Protein AF-0000000084991401 (afdb_homodimer)

Structure (mmCIF, N/CA/C/O backbone):
data_AF-0000000084991401-model_v1
#
loop_
_entity.id
_entity.type
_entity.pdbx_description
1 polymer 'Pyruvate flavodoxin/ferredoxin oxidoreductase domain protein'
#
loop_
_atom_site.group_PDB
_atom_site.id
_atom_site.type_symbol
_atom_site.label_atom_id
_atom_site.label_alt_id
_atom_site.label_comp_id
_atom_site.label_asym_id
_atom_site.label_entity_id
_atom_site.label_seq_id
_atom_site.pdbx_PDB_ins_code
_atom_site.Cartn_x
_atom_site.Cartn_y
_atom_site.Cartn_z
_atom_site.occupancy
_atom_site.B_iso_or_equiv
_atom_site.auth_seq_id
_atom_site.auth_comp_id
_atom_site.auth_asym_id
_atom_site.auth_atom_id
_atom_site.pdbx_PDB_model_num
ATOM 1 N N . MET A 1 1 ? 7.434 42.938 -3.502 1 54.22 1 MET A N 1
ATOM 2 C CA . MET A 1 1 ? 6.203 42.281 -3.902 1 54.22 1 MET A CA 1
ATOM 3 C C . MET A 1 1 ? 5.25 42.125 -2.721 1 54.22 1 MET A C 1
ATOM 5 O O . MET A 1 1 ? 5.688 42 -1.578 1 54.22 1 MET A O 1
ATOM 9 N N . GLU A 1 2 ? 4.023 42.438 -2.85 1 75.56 2 GLU A N 1
ATOM 10 C CA . GLU A 1 2 ? 2.998 42.438 -1.81 1 75.56 2 GLU A CA 1
ATOM 11 C C . GLU A 1 2 ? 2.846 41.031 -1.205 1 75.56 2 GLU A C 1
ATOM 13 O O . GLU A 1 2 ? 2.859 40.031 -1.925 1 75.56 2 GLU A O 1
ATOM 18 N N . LYS A 1 3 ? 2.881 40.969 0.085 1 85.31 3 LYS A N 1
ATOM 19 C CA . LYS A 1 3 ? 2.682 39.719 0.783 1 85.31 3 LYS A CA 1
ATOM 20 C C . LYS A 1 3 ? 1.247 39.219 0.624 1 85.31 3 LYS A C 1
ATOM 22 O O . LYS A 1 3 ? 0.302 40 0.684 1 85.31 3 LYS A O 1
ATOM 27 N N . PRO A 1 4 ? 1.152 37.969 0.373 1 90 4 PRO A N 1
ATOM 28 C CA . PRO A 1 4 ? -0.201 37.438 0.188 1 90 4 PRO A CA 1
ATOM 29 C C . PRO A 1 4 ? -1.078 37.625 1.425 1 90 4 PRO A C 1
ATOM 31 O O . PRO A 1 4 ? -2.273 37.906 1.303 1 90 4 PRO A O 1
ATOM 34 N N . ILE A 1 5 ? -0.453 37.406 2.59 1 92.31 5 ILE A N 1
ATOM 35 C CA . ILE A 1 5 ? -1.174 37.562 3.848 1 92.31 5 ILE A CA 1
ATOM 36 C C . ILE A 1 5 ? -0.373 38.438 4.793 1 92.31 5 ILE A C 1
ATOM 38 O O . ILE A 1 5 ? 0.8 38.188 5.062 1 92.31 5 ILE A O 1
ATOM 42 N N . GLU A 1 6 ? -1.031 39.5 5.273 1 91.88 6 GLU A N 1
ATOM 43 C CA . GLU A 1 6 ? -0.421 40.406 6.262 1 91.88 6 GLU A CA 1
ATOM 44 C C . GLU A 1 6 ? -0.982 40.125 7.656 1 91.88 6 GLU A C 1
ATOM 46 O O . GLU A 1 6 ? -2.186 40.281 7.883 1 91.88 6 GLU A O 1
ATOM 51 N N . GLY A 1 7 ? -0.051 39.781 8.555 1 93.38 7 GLY A N 1
ATOM 52 C CA . GLY A 1 7 ? -0.505 39.469 9.906 1 93.38 7 GLY A CA 1
ATOM 53 C C . GLY A 1 7 ? -1.368 38.219 9.977 1 93.38 7 GLY A C 1
ATOM 54 O O . GLY A 1 7 ? -0.997 37.188 9.445 1 93.38 7 GLY A O 1
ATOM 55 N N . GLU A 1 8 ? -2.393 38.375 10.789 1 95.75 8 GLU A N 1
ATOM 56 C CA . GLU A 1 8 ? -3.391 37.312 10.922 1 95.75 8 GLU A CA 1
ATOM 57 C C . GLU A 1 8 ? -4.773 37.812 10.508 1 95.75 8 GLU A C 1
ATOM 59 O O . GLU A 1 8 ? -5.125 38.969 10.75 1 95.75 8 GLU A O 1
ATOM 64 N N . LYS A 1 9 ? -5.574 36.938 9.891 1 96.38 9 LYS A N 1
ATOM 65 C CA . LYS A 1 9 ? -6.918 37.281 9.438 1 96.38 9 LYS A CA 1
ATOM 66 C C . LYS A 1 9 ? -7.887 36.125 9.656 1 96.38 9 LYS A C 1
ATOM 68 O O . LYS A 1 9 ? -7.578 35 9.32 1 96.38 9 LYS A O 1
ATOM 73 N N . LYS A 1 10 ? -8.969 36.438 10.18 1 97.62 10 LYS A N 1
ATOM 74 C CA . LYS A 1 10 ? -10.047 35.469 10.266 1 97.62 10 LYS A CA 1
ATOM 75 C C . LYS A 1 10 ? -10.828 35.375 8.961 1 97.62 10 LYS A C 1
ATOM 77 O O . LYS A 1 10 ? -11.227 36.406 8.406 1 97.62 10 LYS A O 1
ATOM 82 N N . VAL A 1 11 ? -11.055 34.156 8.461 1 97.75 11 VAL A N 1
ATOM 83 C CA . VAL A 1 11 ? -11.719 34 7.176 1 97.75 11 VAL A CA 1
ATOM 84 C C . VAL A 1 11 ? -12.695 32.812 7.258 1 97.75 11 VAL A C 1
ATOM 86 O O . VAL A 1 11 ? -12.719 32.094 8.25 1 97.75 11 VAL A O 1
ATOM 89 N N . PHE A 1 12 ? -13.547 32.719 6.348 1 98.06 12 PHE A N 1
ATOM 90 C CA . PHE A 1 12 ? -14.5 31.625 6.152 1 98.06 12 PHE A CA 1
ATOM 91 C C . PHE A 1 12 ? -14.375 31.047 4.75 1 98.06 12 PHE A C 1
ATOM 93 O O . PHE A 1 12 ? -14.875 31.625 3.783 1 98.06 12 PHE A O 1
ATOM 100 N N . MET A 1 13 ? -13.688 29.922 4.613 1 97.56 13 MET A N 1
ATOM 101 C CA . MET A 1 13 ? -13.289 29.391 3.309 1 97.56 13 MET A CA 1
ATOM 102 C C . MET A 1 13 ? -13.484 27.891 3.248 1 97.56 13 MET A C 1
ATOM 104 O O . MET A 1 13 ? -13.57 27.219 4.285 1 97.56 13 MET A O 1
ATOM 108 N N . THR A 1 14 ? -13.602 27.375 2.035 1 97.44 14 THR A N 1
ATOM 109 C CA . THR A 1 14 ? -13.555 25.938 1.812 1 97.44 14 THR A CA 1
ATOM 110 C C . THR A 1 14 ? -12.133 25.422 1.955 1 97.44 14 THR A C 1
ATOM 112 O O . THR A 1 14 ? -11.172 26.172 1.841 1 97.44 14 THR A O 1
ATOM 115 N N . GLY A 1 15 ? -12.016 24.172 2.217 1 98 15 GLY A N 1
ATOM 116 C CA . GLY A 1 15 ? -10.688 23.578 2.336 1 98 15 GLY A CA 1
ATOM 117 C C . GLY A 1 15 ? -9.836 23.781 1.098 1 98 15 GLY A C 1
ATOM 118 O O . GLY A 1 15 ? -8.625 24 1.2 1 98 15 GLY A O 1
ATOM 119 N N . ASN A 1 16 ? -10.43 23.625 -0.089 1 97.88 16 ASN A N 1
ATOM 120 C CA . ASN A 1 16 ? -9.688 23.828 -1.332 1 97.88 16 ASN A CA 1
ATOM 121 C C . ASN A 1 16 ? -9.133 25.25 -1.436 1 97.88 16 ASN A C 1
ATOM 123 O O . ASN A 1 16 ? -8.008 25.453 -1.884 1 97.88 16 ASN A O 1
ATOM 127 N N . GLU A 1 17 ? -9.938 26.172 -1.075 1 97.62 17 GLU A N 1
ATOM 128 C CA . GLU A 1 17 ? -9.5 27.562 -1.049 1 97.62 17 GLU A CA 1
ATOM 129 C C . GLU A 1 17 ? -8.375 27.766 -0.044 1 97.62 17 GLU A C 1
ATOM 131 O O . GLU A 1 17 ? -7.41 28.484 -0.322 1 97.62 17 GLU A O 1
ATOM 136 N N . VAL A 1 18 ? -8.5 27.156 1.054 1 98.44 18 VAL A N 1
ATOM 137 C CA . VAL A 1 18 ? -7.508 27.234 2.117 1 98.44 18 VAL A CA 1
ATOM 138 C C . VAL A 1 18 ? -6.16 26.734 1.604 1 98.44 18 VAL A C 1
ATOM 140 O O . VAL A 1 18 ? -5.121 27.344 1.871 1 98.44 18 VAL A O 1
ATOM 143 N N . VAL A 1 19 ? -6.164 25.641 0.906 1 98.5 19 VAL A N 1
ATOM 144 C CA . VAL A 1 19 ? -4.938 25.047 0.385 1 98.5 19 VAL A CA 1
ATOM 145 C C . VAL A 1 19 ? -4.234 26.047 -0.539 1 98.5 19 VAL A C 1
ATOM 147 O O . VAL A 1 19 ? -3.012 26.188 -0.487 1 98.5 19 VAL A O 1
ATOM 150 N N . ALA A 1 20 ? -4.973 26.703 -1.389 1 97.94 20 ALA A N 1
ATOM 151 C CA . ALA A 1 20 ? -4.398 27.672 -2.305 1 97.94 20 ALA A CA 1
ATOM 152 C C . ALA A 1 20 ? -3.723 28.812 -1.538 1 97.94 20 ALA A C 1
ATOM 154 O O . ALA A 1 20 ? -2.592 29.188 -1.852 1 97.94 20 ALA A O 1
ATOM 155 N N . TRP A 1 21 ? -4.395 29.328 -0.554 1 97.75 21 TRP A N 1
ATOM 156 C CA . TRP A 1 21 ? -3.848 30.406 0.257 1 97.75 21 TRP A CA 1
ATOM 157 C C . TRP A 1 21 ? -2.625 29.938 1.038 1 97.75 21 TRP A C 1
ATOM 159 O O . TRP A 1 21 ? -1.645 30.672 1.168 1 97.75 21 TRP A O 1
ATOM 169 N N . ALA A 1 22 ? -2.727 28.75 1.59 1 98.25 22 ALA A N 1
ATOM 170 C CA . ALA A 1 22 ? -1.614 28.203 2.361 1 98.25 22 ALA A CA 1
ATOM 171 C C . ALA A 1 22 ? -0.378 28.016 1.485 1 98.25 22 ALA A C 1
ATOM 173 O O . ALA A 1 22 ? 0.745 28.281 1.923 1 98.25 22 ALA A O 1
ATOM 174 N N . ALA A 1 23 ? -0.583 27.484 0.278 1 97.56 23 ALA A N 1
ATOM 175 C CA . ALA A 1 23 ? 0.522 27.312 -0.662 1 97.56 23 ALA A CA 1
ATOM 176 C C . ALA A 1 23 ? 1.186 28.656 -0.979 1 97.56 23 ALA A C 1
ATOM 178 O O . ALA A 1 23 ? 2.414 28.734 -1.046 1 97.56 23 ALA A O 1
ATOM 179 N N . LEU A 1 24 ? 0.396 29.656 -1.175 1 96.12 24 LEU A N 1
ATOM 180 C CA . LEU A 1 24 ? 0.919 31 -1.408 1 96.12 24 LEU A CA 1
ATOM 181 C C . LEU A 1 24 ? 1.737 31.484 -0.214 1 96.12 24 LEU A C 1
ATOM 183 O O . LEU A 1 24 ? 2.832 32.031 -0.384 1 96.12 24 LEU A O 1
ATOM 187 N N . ALA A 1 25 ? 1.138 31.312 0.942 1 96 25 ALA A N 1
ATOM 188 C CA . ALA A 1 25 ? 1.801 31.719 2.174 1 96 25 ALA A CA 1
ATOM 189 C C . ALA A 1 25 ? 3.113 30.969 2.375 1 96 25 ALA A C 1
ATOM 191 O O . ALA A 1 25 ? 4.062 31.516 2.951 1 96 25 ALA A O 1
ATOM 192 N N . ALA A 1 26 ? 3.121 29.766 1.883 1 95.81 26 ALA A N 1
ATOM 193 C CA . ALA A 1 26 ? 4.301 28.922 2.033 1 95.81 26 ALA A CA 1
ATOM 194 C C . ALA A 1 26 ? 5.363 29.266 0.997 1 95.81 26 ALA A C 1
ATOM 196 O O . ALA A 1 26 ? 6.457 28.703 1.003 1 95.81 26 ALA A O 1
ATOM 197 N N . GLY A 1 27 ? 5.047 30.156 0.08 1 94.38 27 GLY A N 1
ATOM 198 C CA . GLY A 1 27 ? 6.016 30.609 -0.902 1 94.38 27 GLY A CA 1
ATOM 199 C C . GLY A 1 27 ? 6.039 29.766 -2.16 1 94.38 27 GLY A C 1
ATOM 200 O O . GLY A 1 27 ? 7.008 29.797 -2.92 1 94.38 27 GLY A O 1
ATOM 201 N N . ALA A 1 28 ? 5.02 28.953 -2.365 1 96.06 28 ALA A N 1
ATOM 202 C CA . ALA A 1 28 ? 4.945 28.188 -3.6 1 96.06 28 ALA A CA 1
ATOM 203 C C . ALA A 1 28 ? 5.008 29.094 -4.824 1 96.06 28 ALA A C 1
ATOM 205 O O . ALA A 1 28 ? 4.402 30.172 -4.84 1 96.06 28 ALA A O 1
ATOM 206 N N . GLU A 1 29 ? 5.707 28.656 -5.844 1 95.19 29 GLU A N 1
ATOM 207 C CA . GLU A 1 29 ? 5.898 29.484 -7.035 1 95.19 29 GLU A CA 1
ATOM 208 C C . GLU A 1 29 ? 5.051 28.969 -8.195 1 95.19 29 GLU A C 1
ATOM 210 O O . GLU A 1 29 ? 4.676 29.734 -9.086 1 95.19 29 GLU A O 1
ATOM 215 N N . ILE A 1 30 ? 4.801 27.703 -8.172 1 95.25 30 ILE A N 1
ATOM 216 C CA . ILE A 1 30 ? 4.078 27.156 -9.312 1 95.25 30 ILE A CA 1
ATOM 217 C C . ILE A 1 30 ? 3.32 25.891 -8.883 1 95.25 30 ILE A C 1
ATOM 219 O O . ILE A 1 30 ? 3.811 25.109 -8.062 1 95.25 30 ILE A O 1
ATOM 223 N N . MET A 1 31 ? 2.178 25.75 -9.43 1 95.88 31 MET A N 1
ATOM 224 C CA . MET A 1 31 ? 1.398 24.516 -9.32 1 95.88 31 MET A CA 1
ATOM 225 C C . MET A 1 31 ? 1.267 23.828 -10.672 1 95.88 31 MET A C 1
ATOM 227 O O . MET A 1 31 ? 0.958 24.469 -11.672 1 95.88 31 MET A O 1
ATOM 231 N N . TYR A 1 32 ? 1.561 22.578 -10.68 1 92.75 32 TYR A N 1
ATOM 232 C CA . TYR A 1 32 ? 1.246 21.719 -11.812 1 92.75 32 TYR A CA 1
ATOM 233 C C . TYR A 1 32 ? 0.101 20.766 -11.477 1 92.75 32 TYR A C 1
ATOM 235 O O . TYR A 1 32 ? 0.171 20.016 -10.5 1 92.75 32 TYR A O 1
ATOM 243 N N . GLY A 1 33 ? -0.954 20.828 -12.227 1 90.19 33 GLY A N 1
ATOM 244 C CA . GLY A 1 33 ? -2.074 20.016 -11.781 1 90.19 33 GLY A CA 1
ATOM 245 C C . GLY A 1 33 ? -2.971 19.562 -12.922 1 90.19 33 GLY A C 1
ATOM 246 O O . GLY A 1 33 ? -2.887 20.078 -14.031 1 90.19 33 GLY A O 1
ATOM 247 N N . TYR A 1 34 ? -3.719 18.562 -12.695 1 84.19 34 TYR A N 1
ATOM 248 C CA . TYR A 1 34 ? -4.809 18.047 -13.516 1 84.19 34 TYR A CA 1
ATOM 249 C C . TYR A 1 34 ? -6.117 18.016 -12.734 1 84.19 34 TYR A C 1
ATOM 251 O O . TYR A 1 34 ? -6.141 17.641 -11.562 1 84.19 34 TYR A O 1
ATOM 259 N N . PRO A 1 35 ? -7.207 18.438 -13.383 1 84.94 35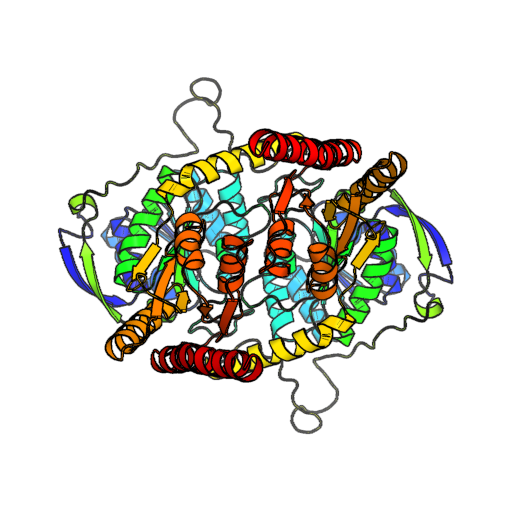 PRO A N 1
ATOM 260 C CA . PRO A 1 35 ? -8.469 18.547 -12.648 1 84.94 35 PRO A CA 1
ATOM 261 C C . PRO A 1 35 ? -9.047 17.188 -12.258 1 84.94 35 PRO A C 1
ATOM 263 O O . PRO A 1 35 ? -9.117 16.281 -13.094 1 84.94 35 PRO A O 1
ATOM 266 N N . ILE A 1 36 ? -9.438 17.031 -11.094 1 83.31 36 ILE A N 1
ATOM 267 C CA . ILE A 1 36 ? -10.148 15.867 -10.57 1 83.31 36 ILE A CA 1
ATOM 268 C C . ILE A 1 36 ? -10.906 16.25 -9.305 1 83.31 36 ILE A C 1
ATOM 270 O O . ILE A 1 36 ? -10.344 16.859 -8.398 1 83.31 36 ILE A O 1
ATOM 274 N N . THR A 1 37 ? -12.133 15.891 -9.289 1 81.69 37 THR A N 1
ATOM 275 C CA . THR A 1 37 ? -12.969 16.156 -8.117 1 81.69 37 THR A CA 1
ATOM 276 C C . THR A 1 37 ? -12.57 15.273 -6.949 1 81.69 37 THR A C 1
ATOM 278 O O . THR A 1 37 ? -12.305 14.078 -7.129 1 81.69 37 THR A O 1
ATOM 281 N N . PRO A 1 38 ? -12.383 15.844 -5.742 1 85.81 38 PRO A N 1
ATOM 282 C CA . PRO A 1 38 ? -12.867 17.156 -5.297 1 85.81 38 PRO A CA 1
ATOM 283 C C . PRO A 1 38 ? -11.758 18.203 -5.242 1 85.81 38 PRO A C 1
ATOM 285 O O . PRO A 1 38 ? -11.977 19.328 -4.773 1 85.81 38 PRO A O 1
ATOM 288 N N . GLN A 1 39 ? -10.664 17.938 -5.73 1 85.06 39 GLN A N 1
ATOM 289 C CA . GLN A 1 39 ? -9.523 18.828 -5.578 1 85.06 39 GLN A CA 1
ATOM 290 C C . GLN A 1 39 ? -9.523 19.906 -6.648 1 85.06 39 GLN A C 1
ATOM 292 O O . GLN A 1 39 ? -8.742 20.859 -6.578 1 85.06 39 GLN A O 1
ATOM 297 N N . ASN A 1 40 ? -10.391 19.859 -7.613 1 87.62 40 ASN A N 1
ATOM 298 C CA . ASN A 1 40 ? -10.406 20.766 -8.758 1 87.62 40 ASN A CA 1
ATOM 299 C C . ASN A 1 40 ? -10.43 22.234 -8.312 1 87.62 40 ASN A C 1
ATOM 301 O O . ASN A 1 40 ? -9.859 23.094 -8.984 1 87.62 40 ASN A O 1
ATOM 305 N N . GLU A 1 41 ? -10.992 22.453 -7.266 1 90.88 41 GLU A N 1
ATOM 306 C CA . GLU A 1 41 ? -11.164 23.812 -6.789 1 90.88 41 GLU A CA 1
ATOM 307 C C . GLU A 1 41 ? -9.844 24.391 -6.266 1 90.88 41 GLU A C 1
ATOM 309 O O . GLU A 1 41 ? -9.664 25.609 -6.207 1 90.88 41 GLU A O 1
ATOM 314 N N . ILE A 1 42 ? -8.922 23.578 -5.898 1 94.56 42 ILE A N 1
ATOM 315 C CA . ILE A 1 42 ? -7.602 24.078 -5.539 1 94.56 42 ILE A CA 1
ATOM 316 C C . ILE A 1 42 ? -6.973 24.781 -6.738 1 94.56 42 ILE A C 1
ATOM 318 O O . ILE A 1 42 ? -6.457 25.891 -6.613 1 94.56 42 ILE A O 1
ATOM 322 N N . MET A 1 43 ? -7.027 24.125 -7.816 1 93.25 43 MET A N 1
ATOM 323 C CA . MET A 1 43 ? -6.488 24.688 -9.055 1 93.25 43 MET A CA 1
ATOM 324 C C . MET A 1 43 ? -7.211 25.984 -9.414 1 93.25 43 MET A C 1
ATOM 326 O O . MET A 1 43 ? -6.578 26.953 -9.82 1 93.25 43 MET A O 1
ATOM 330 N N . HIS A 1 44 ? -8.477 25.922 -9.258 1 93.44 44 HIS A N 1
ATOM 331 C CA . HIS A 1 44 ? -9.289 27.094 -9.555 1 93.44 44 HIS A CA 1
ATOM 332 C C . HIS A 1 44 ? -8.867 28.297 -8.711 1 93.44 44 HIS A C 1
ATOM 334 O O . HIS A 1 44 ? -8.633 29.391 -9.242 1 93.44 44 HIS A O 1
ATOM 340 N N . TYR A 1 45 ? -8.781 28.109 -7.484 1 95 45 TYR A N 1
ATOM 341 C CA . TYR A 1 45 ? -8.414 29.203 -6.582 1 95 45 TYR A CA 1
ATOM 342 C C . TYR A 1 45 ? -6.965 29.625 -6.801 1 95 45 TYR A C 1
ATOM 344 O O . TYR A 1 45 ? -6.648 30.812 -6.762 1 95 45 TYR A O 1
ATOM 352 N N . TRP A 1 46 ? -6.113 28.672 -7.031 1 95.88 46 TRP A N 1
ATOM 353 C CA . TRP A 1 46 ? -4.719 29 -7.301 1 95.88 46 TRP A CA 1
ATOM 354 C C . TRP A 1 46 ? -4.59 29.859 -8.555 1 95.88 46 TRP A C 1
ATOM 356 O O . TRP A 1 46 ? -3.85 30.844 -8.562 1 95.88 46 TRP A O 1
ATOM 366 N N . THR A 1 47 ? -5.266 29.484 -9.586 1 93.75 47 THR A N 1
ATOM 367 C CA . THR A 1 47 ? -5.16 30.203 -10.852 1 93.75 47 THR A CA 1
ATOM 368 C C . THR A 1 47 ? -5.68 31.625 -10.711 1 93.75 47 THR A C 1
ATOM 370 O O . THR A 1 47 ? -5.246 32.531 -11.438 1 93.75 47 THR A O 1
ATOM 373 N N . ARG A 1 48 ? -6.551 31.812 -9.82 1 93.38 48 ARG A N 1
ATOM 374 C CA . ARG A 1 48 ? -7.062 33.156 -9.555 1 93.38 48 ARG A CA 1
ATOM 375 C C . ARG A 1 48 ? -6.055 33.969 -8.758 1 93.38 48 ARG A C 1
ATOM 377 O O . ARG A 1 48 ? -5.91 35.188 -8.977 1 93.38 48 ARG A O 1
ATOM 384 N N . LEU A 1 49 ? -5.391 33.375 -7.891 1 93.94 49 LEU A N 1
ATOM 385 C CA . LEU A 1 49 ? -4.48 34.031 -6.977 1 93.94 49 LEU A CA 1
ATOM 386 C C . LEU A 1 49 ? -3.107 34.219 -7.617 1 93.94 49 LEU A C 1
ATOM 388 O O . LEU A 1 49 ? -2.443 35.25 -7.395 1 93.94 49 LEU A O 1
ATOM 392 N N . ALA A 1 50 ? -2.676 33.312 -8.383 1 92.88 50 ALA A N 1
ATOM 393 C CA . ALA A 1 50 ? -1.304 33.219 -8.875 1 92.88 50 ALA A CA 1
ATOM 394 C C . ALA A 1 50 ? -0.881 34.469 -9.633 1 92.88 50 ALA A C 1
ATOM 396 O O . ALA A 1 50 ? 0.173 35.031 -9.352 1 92.88 50 ALA A O 1
ATOM 397 N N . PRO A 1 51 ? -1.686 34.938 -10.531 1 92.31 51 PRO A N 1
ATOM 398 C CA . PRO A 1 51 ? -1.27 36.125 -11.266 1 92.31 51 PRO A CA 1
ATOM 399 C C . PRO A 1 51 ? -1.12 37.344 -10.367 1 92.31 51 PRO A C 1
ATOM 401 O O . PRO A 1 51 ? -0.252 38.188 -10.609 1 92.31 51 PRO A O 1
ATOM 404 N N . LYS A 1 52 ? -1.865 37.438 -9.391 1 93.56 52 LYS A N 1
ATOM 405 C CA . LYS A 1 52 ? -1.841 38.594 -8.492 1 93.56 52 LYS A CA 1
ATOM 406 C C . LYS A 1 52 ? -0.525 38.656 -7.719 1 93.56 52 LYS A C 1
ATOM 408 O O . LYS A 1 52 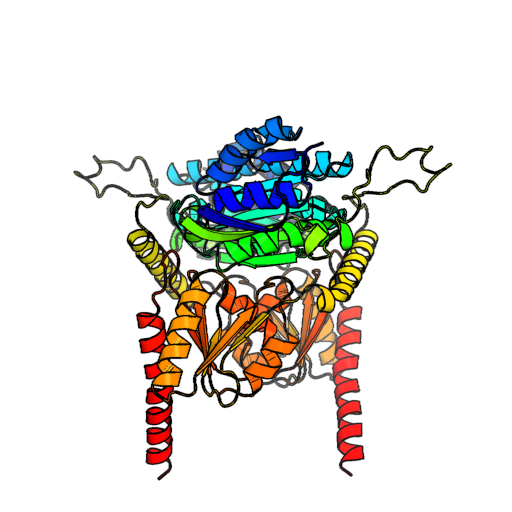? -0.088 39.719 -7.312 1 93.56 52 LYS A O 1
ATOM 413 N N . TYR A 1 53 ? 0.031 37.531 -7.605 1 94.56 53 TYR A N 1
ATOM 414 C CA . TYR A 1 53 ? 1.231 37.5 -6.781 1 94.56 53 TYR A CA 1
ATOM 415 C C . TYR A 1 53 ? 2.438 37.031 -7.586 1 94.56 53 TYR A C 1
ATOM 417 O O . TYR A 1 53 ? 3.439 36.562 -7.02 1 94.56 53 TYR A O 1
ATOM 425 N N . GLY A 1 54 ? 2.316 36.969 -8.805 1 93.31 54 GLY A N 1
ATOM 426 C CA . GLY A 1 54 ? 3.42 36.656 -9.688 1 93.31 54 GLY A CA 1
ATOM 427 C C . GLY A 1 54 ? 3.803 35.188 -9.648 1 93.31 54 GLY A C 1
ATOM 428 O O . GLY A 1 54 ? 4.984 34.844 -9.727 1 93.31 54 GLY A O 1
ATOM 429 N N . ARG A 1 55 ? 2.818 34.375 -9.383 1 94.06 55 ARG A N 1
ATOM 430 C CA . ARG A 1 55 ? 3.029 32.938 -9.375 1 94.06 55 ARG A CA 1
ATOM 431 C C . ARG A 1 55 ? 2.521 32.281 -10.664 1 94.06 55 ARG A C 1
ATOM 433 O O . ARG A 1 55 ? 1.878 32.938 -11.477 1 94.06 55 ARG A O 1
ATOM 440 N N . MET A 1 56 ? 2.85 31 -10.844 1 93.25 56 MET A N 1
ATOM 441 C CA . MET A 1 56 ? 2.561 30.375 -12.133 1 93.25 56 MET A CA 1
ATOM 442 C C . MET A 1 56 ? 1.682 29.141 -11.953 1 93.25 56 MET A C 1
ATOM 444 O O . MET A 1 56 ? 1.578 28.609 -10.852 1 93.25 56 MET A O 1
ATOM 448 N N . PHE A 1 57 ? 1.049 28.812 -13.039 1 92.44 57 PHE A N 1
ATOM 449 C CA . PHE A 1 57 ? 0.216 27.625 -13.117 1 92.44 57 PHE A CA 1
ATOM 450 C C . PHE A 1 57 ? 0.345 26.953 -14.484 1 92.44 57 PHE A C 1
ATOM 452 O O . PHE A 1 57 ? 0.41 27.641 -15.508 1 92.44 57 PHE A O 1
ATOM 459 N N . LEU A 1 58 ? 0.415 25.656 -14.492 1 89.81 58 LEU A N 1
ATOM 460 C CA . LEU A 1 58 ? 0.38 24.875 -15.727 1 89.81 58 LEU A CA 1
ATOM 461 C C . LEU A 1 58 ? -0.541 23.672 -15.594 1 89.81 58 LEU A C 1
ATOM 463 O O . LEU A 1 58 ? -0.313 22.797 -14.75 1 89.81 58 LEU A O 1
ATOM 467 N N . GLN A 1 59 ? -1.529 23.641 -16.344 1 87.31 59 GLN A N 1
ATOM 468 C CA . GLN A 1 59 ? -2.375 22.469 -16.438 1 87.31 59 GLN A CA 1
ATOM 469 C C . GLN A 1 59 ? -1.74 21.406 -17.328 1 87.31 59 GLN A C 1
ATOM 471 O O . GLN A 1 59 ? -1.312 21.703 -18.438 1 87.31 59 GLN A O 1
ATOM 476 N N . THR A 1 60 ? -1.783 20.219 -16.797 1 87.75 60 THR A N 1
ATOM 477 C CA . THR A 1 60 ? -1.135 19.156 -17.547 1 87.75 60 THR A CA 1
ATOM 478 C C . THR A 1 60 ? -2.172 18.203 -18.141 1 87.75 60 THR A C 1
ATOM 480 O O . THR A 1 60 ? -3.373 18.375 -17.938 1 87.75 60 THR A O 1
ATOM 483 N N . GLU A 1 61 ? -1.701 17.203 -18.891 1 82.69 61 GLU A N 1
ATOM 484 C CA . GLU A 1 61 ? -2.574 16.281 -19.641 1 82.69 61 GLU A CA 1
ATOM 485 C C . GLU A 1 61 ? -3.186 15.234 -18.703 1 82.69 61 GLU A C 1
ATOM 487 O O . GLU A 1 61 ? -4.27 14.719 -18.984 1 82.69 61 GLU A O 1
ATOM 492 N N . ASP A 1 62 ? -2.514 14.883 -17.719 1 85.62 62 ASP A N 1
ATOM 493 C CA . ASP A 1 62 ? -2.99 13.938 -16.719 1 85.62 62 ASP A CA 1
ATOM 494 C C . ASP A 1 62 ? -2.162 14.039 -15.438 1 85.62 62 ASP A C 1
ATOM 496 O O . ASP A 1 62 ? -1.304 14.914 -15.312 1 85.62 62 ASP A O 1
ATOM 500 N N . GLU A 1 63 ? -2.477 13.305 -14.539 1 82.06 63 GLU A N 1
ATOM 501 C CA . GLU A 1 63 ? -1.811 13.391 -13.242 1 82.06 63 GLU A CA 1
ATOM 502 C C . GLU A 1 63 ? -0.378 12.867 -13.32 1 82.06 63 GLU A C 1
ATOM 504 O O . GLU A 1 63 ? 0.495 13.328 -12.578 1 82.06 63 GLU A O 1
ATOM 509 N N . LEU A 1 64 ? -0.171 11.906 -14.133 1 85.94 64 LEU A N 1
ATOM 510 C CA . LEU A 1 64 ? 1.199 11.461 -14.367 1 85.94 64 LEU A CA 1
ATOM 511 C C . LEU A 1 64 ? 2.078 12.625 -14.812 1 85.94 64 LEU A C 1
ATOM 513 O O . LEU A 1 64 ? 3.16 12.844 -14.266 1 85.94 64 LEU A O 1
ATOM 517 N N . SER A 1 65 ? 1.544 13.289 -15.719 1 87.94 65 SER A N 1
ATOM 518 C CA . SER A 1 65 ? 2.246 14.461 -16.234 1 87.94 65 SER A CA 1
ATOM 519 C C . SER A 1 65 ? 2.393 15.539 -15.172 1 87.94 65 SER A C 1
ATOM 521 O O . SER A 1 65 ? 3.434 16.188 -15.086 1 87.94 65 SER A O 1
ATOM 523 N N . ALA A 1 66 ? 1.415 15.758 -14.391 1 89.81 66 ALA A N 1
ATOM 524 C CA . ALA A 1 66 ? 1.472 16.75 -13.312 1 89.81 66 ALA A CA 1
ATOM 525 C C . ALA A 1 66 ? 2.59 16.422 -12.328 1 89.81 66 ALA A C 1
ATOM 527 O O . ALA A 1 66 ? 3.326 17.312 -11.898 1 89.81 66 ALA A O 1
ATOM 528 N N . GLY A 1 67 ? 2.699 15.18 -11.992 1 92.81 67 GLY A N 1
ATOM 529 C CA . GLY A 1 67 ? 3.74 14.75 -11.07 1 92.81 67 GLY A CA 1
ATOM 530 C C . GLY A 1 67 ? 5.141 14.938 -11.625 1 92.81 67 GLY A C 1
ATOM 531 O O . GLY A 1 67 ? 6.004 15.516 -10.961 1 92.81 67 GLY A O 1
ATOM 532 N N . PHE A 1 68 ? 5.32 14.5 -12.844 1 92.19 68 PHE A N 1
ATOM 533 C CA . PHE A 1 68 ? 6.645 14.586 -13.445 1 92.19 68 PHE A CA 1
ATOM 534 C C . PHE A 1 68 ? 7.027 16.047 -13.695 1 92.19 68 PHE A C 1
ATOM 536 O O . PHE A 1 68 ? 8.195 16.406 -13.57 1 92.19 68 PHE A O 1
ATOM 543 N N . THR A 1 69 ? 6.109 16.812 -14.102 1 93 69 THR A N 1
ATOM 544 C CA . THR A 1 69 ? 6.391 18.219 -14.312 1 93 69 THR A CA 1
ATOM 545 C C . THR A 1 69 ? 6.719 18.922 -12.992 1 93 69 THR A C 1
ATOM 547 O O . THR A 1 69 ? 7.539 19.828 -12.953 1 93 69 THR A O 1
ATOM 550 N N . THR A 1 70 ? 6.043 18.547 -11.945 1 94.06 70 THR A N 1
ATOM 551 C CA . THR A 1 70 ? 6.367 19.062 -10.625 1 94.06 70 THR A CA 1
ATOM 552 C C . THR A 1 70 ? 7.809 18.734 -10.25 1 94.06 70 THR A C 1
ATOM 554 O O . THR A 1 70 ? 8.547 19.609 -9.773 1 94.06 70 THR A O 1
ATOM 557 N N . ILE A 1 71 ? 8.172 17.516 -10.508 1 93.44 71 ILE A N 1
ATOM 558 C CA . ILE A 1 71 ? 9.555 17.094 -10.258 1 93.44 71 ILE A CA 1
ATOM 559 C C . ILE A 1 71 ? 10.5 17.953 -11.086 1 93.44 71 ILE A C 1
ATOM 561 O O . ILE A 1 71 ? 11.531 18.422 -10.578 1 93.44 71 ILE A O 1
ATOM 565 N N . GLY A 1 72 ? 10.141 18.141 -12.336 1 91.12 72 GLY A N 1
ATOM 566 C CA . GLY A 1 72 ? 10.938 19 -13.195 1 91.12 72 GLY A CA 1
ATOM 567 C C . GLY A 1 72 ? 11.078 20.406 -12.656 1 91.12 72 GLY A C 1
ATOM 568 O O . GLY A 1 72 ? 12.164 20.984 -12.703 1 91.12 72 GLY A O 1
ATOM 569 N N . GLY A 1 73 ? 10 20.984 -12.25 1 91.75 73 GLY A N 1
ATOM 570 C CA . GLY A 1 73 ? 10.039 22.297 -11.656 1 91.75 73 GLY A CA 1
ATOM 571 C C . GLY A 1 73 ? 10.945 22.391 -10.438 1 91.75 73 GLY A C 1
ATOM 572 O O . GLY A 1 73 ? 11.727 23.328 -10.305 1 91.75 73 GLY A O 1
ATOM 573 N N . VAL A 1 74 ? 10.844 21.422 -9.594 1 92.94 74 VAL A N 1
ATOM 574 C CA . VAL A 1 74 ? 11.656 21.375 -8.383 1 92.94 74 VAL A CA 1
ATOM 575 C C . VAL A 1 74 ? 13.133 21.25 -8.75 1 92.94 74 VAL A C 1
ATOM 577 O O . VAL A 1 74 ? 13.977 21.938 -8.164 1 92.94 74 VAL A O 1
ATOM 580 N N . MET A 1 75 ? 13.398 20.422 -9.688 1 90 75 MET A N 1
ATOM 581 C CA . MET A 1 75 ? 14.781 20.266 -10.133 1 90 75 MET A CA 1
ATOM 582 C C . MET A 1 75 ? 15.32 21.562 -10.719 1 90 75 MET A C 1
ATOM 584 O O . MET A 1 75 ? 16.516 21.844 -10.633 1 90 75 MET A O 1
ATOM 588 N N . GLY A 1 76 ? 14.414 22.266 -11.312 1 89.56 76 GLY A N 1
ATOM 589 C CA . GLY A 1 76 ? 14.781 23.562 -11.875 1 89.56 76 GLY A CA 1
ATOM 590 C C . GLY A 1 76 ? 14.883 24.656 -10.828 1 89.56 76 GLY A C 1
ATOM 591 O O . GLY A 1 76 ? 15.234 25.797 -11.148 1 89.56 76 GLY A O 1
ATOM 592 N N . GLY A 1 77 ? 14.516 24.375 -9.609 1 90.25 77 GLY A N 1
ATOM 593 C CA . GLY A 1 77 ? 14.711 25.312 -8.523 1 90.25 77 GLY A CA 1
ATOM 594 C C . GLY A 1 77 ? 13.422 26 -8.086 1 90.25 77 GLY A C 1
ATOM 595 O O . GLY A 1 77 ? 13.461 26.984 -7.352 1 90.25 77 GLY A O 1
ATOM 596 N N . ARG A 1 78 ? 12.375 25.516 -8.516 1 92.69 78 ARG A N 1
ATOM 597 C CA . ARG A 1 78 ? 11.102 26.125 -8.164 1 92.69 78 ARG A CA 1
ATOM 598 C C . ARG A 1 78 ? 10.477 25.438 -6.953 1 92.69 78 ARG A C 1
ATOM 600 O O . ARG A 1 78 ? 10.57 24.219 -6.805 1 92.69 78 ARG A O 1
ATOM 607 N N . ARG A 1 79 ? 9.883 26.219 -6.16 1 94.75 79 ARG A N 1
ATOM 608 C CA . ARG A 1 79 ? 9.062 25.688 -5.07 1 94.75 79 ARG A CA 1
ATOM 609 C C . ARG A 1 79 ? 7.68 25.297 -5.574 1 94.75 79 ARG A C 1
ATOM 611 O O . ARG A 1 79 ? 6.727 26.062 -5.488 1 94.75 79 ARG A O 1
ATOM 618 N N . ALA A 1 80 ? 7.539 24.094 -5.988 1 95.5 80 ALA A N 1
ATOM 619 C CA . ALA A 1 80 ? 6.379 23.625 -6.738 1 95.5 80 ALA A CA 1
ATOM 620 C C . ALA A 1 80 ? 5.566 22.625 -5.93 1 95.5 80 ALA A C 1
ATOM 622 O O . ALA A 1 80 ? 6.09 21.984 -5.016 1 95.5 80 ALA A O 1
ATOM 623 N N . PHE A 1 81 ? 4.301 22.531 -6.27 1 97.25 81 PHE A N 1
ATOM 624 C CA . PHE A 1 81 ? 3.43 21.547 -5.645 1 97.25 81 PHE A CA 1
ATOM 625 C C . PHE A 1 81 ? 2.346 21.078 -6.609 1 97.25 81 PHE A C 1
ATOM 627 O O . PHE A 1 81 ? 2.215 21.625 -7.707 1 97.25 81 PHE A O 1
ATOM 634 N N . THR A 1 82 ? 1.699 20.031 -6.238 1 97.31 82 THR A N 1
ATOM 635 C CA . THR A 1 82 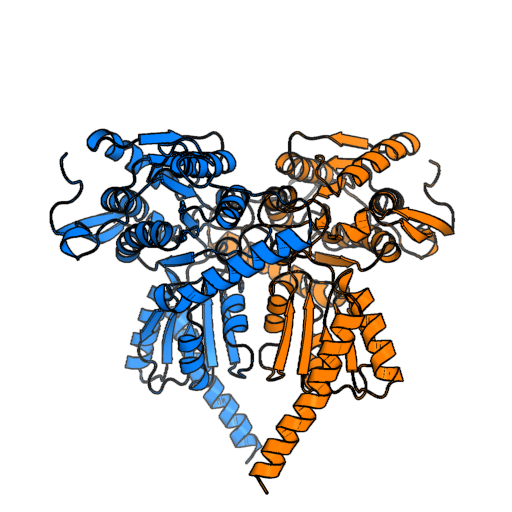? 0.572 19.5 -7.004 1 97.31 82 THR A CA 1
ATOM 636 C C . THR A 1 82 ? -0.516 18.969 -6.07 1 97.31 82 THR A C 1
ATOM 638 O O . THR A 1 82 ? -0.359 19 -4.852 1 97.31 82 THR A O 1
ATOM 641 N N . ALA A 1 83 ? -1.638 18.719 -6.602 1 97.19 83 ALA A N 1
ATOM 642 C CA . ALA A 1 83 ? -2.779 18.203 -5.852 1 97.19 83 ALA A CA 1
ATOM 643 C C . ALA A 1 83 ? -3.594 17.234 -6.699 1 97.19 83 ALA A C 1
ATOM 645 O O . ALA A 1 83 ? -3.641 17.359 -7.926 1 97.19 83 ALA A O 1
ATOM 646 N N . THR A 1 84 ? -4.211 16.25 -6.051 1 96.25 84 THR A N 1
ATOM 647 C CA . THR A 1 84 ? -5.004 15.281 -6.797 1 96.25 84 THR A CA 1
ATOM 648 C C . THR A 1 84 ? -5.922 14.508 -5.859 1 96.25 84 THR A C 1
ATOM 650 O O . THR A 1 84 ? -6.191 14.945 -4.738 1 96.25 84 THR A O 1
ATOM 653 N N . ALA A 1 85 ? -6.598 13.469 -6.406 1 94.44 85 ALA A N 1
ATOM 654 C CA . ALA A 1 85 ? -7.531 12.617 -5.672 1 94.44 85 ALA A CA 1
ATOM 655 C C . ALA A 1 85 ? -7.781 11.312 -6.41 1 94.44 85 ALA A C 1
ATOM 657 O O . ALA A 1 85 ? -7.664 11.25 -7.637 1 94.44 85 ALA A O 1
ATOM 658 N N . GLY A 1 86 ? -8.141 10.266 -5.633 1 93.19 86 GLY A N 1
ATOM 659 C CA . GLY A 1 86 ? -8.656 9.031 -6.195 1 93.19 86 GLY A CA 1
ATOM 660 C C . GLY A 1 86 ? -7.73 8.422 -7.23 1 93.19 86 GLY A C 1
ATOM 661 O O . GLY A 1 86 ? -6.559 8.172 -6.953 1 93.19 86 GLY A O 1
ATOM 662 N N . PRO A 1 87 ? -8.266 8.258 -8.453 1 91.31 87 PRO A N 1
ATOM 663 C CA . PRO A 1 87 ? -7.453 7.691 -9.531 1 91.31 87 PRO A CA 1
ATOM 664 C C . PRO A 1 87 ? -6.219 8.539 -9.852 1 91.31 87 PRO A C 1
ATOM 666 O O . PRO A 1 87 ? -5.184 8 -10.25 1 91.31 87 PRO A O 1
ATOM 669 N N . GLY A 1 88 ? -6.344 9.836 -9.711 1 93.44 88 GLY A N 1
ATOM 670 C CA . GLY A 1 88 ? -5.184 10.695 -9.898 1 93.44 88 GLY A CA 1
ATOM 671 C C . GLY A 1 88 ? -4.059 10.391 -8.93 1 93.44 88 GLY A C 1
ATOM 672 O O . GLY A 1 88 ? -2.881 10.492 -9.281 1 93.44 88 GLY A O 1
ATOM 673 N N . ASN A 1 89 ? -4.426 10.102 -7.68 1 95.69 89 ASN A N 1
ATOM 674 C CA . ASN A 1 89 ? -3.438 9.711 -6.684 1 95.69 89 ASN A CA 1
ATOM 675 C C . ASN A 1 89 ? -2.705 8.438 -7.094 1 95.69 89 ASN A C 1
ATOM 677 O O . ASN A 1 89 ? -1.514 8.281 -6.82 1 95.69 89 ASN A O 1
ATOM 681 N N . VAL A 1 90 ? -3.402 7.496 -7.734 1 95.31 90 VAL A N 1
ATOM 682 C CA . VAL A 1 90 ? -2.781 6.27 -8.219 1 95.31 90 VAL A CA 1
ATOM 683 C C . VAL A 1 90 ? -1.684 6.605 -9.227 1 95.31 90 VAL A C 1
ATOM 685 O O . VAL A 1 90 ? -0.552 6.133 -9.102 1 95.31 90 VAL A O 1
ATOM 688 N N . LEU A 1 91 ? -1.989 7.414 -10.125 1 93.62 91 LEU A N 1
ATOM 689 C CA . LEU A 1 91 ? -1.044 7.801 -11.172 1 93.62 91 LEU A CA 1
ATOM 690 C C . LEU A 1 91 ? 0.113 8.602 -10.586 1 93.62 91 LEU A C 1
ATOM 692 O O . LEU A 1 91 ? 1.25 8.492 -11.047 1 93.62 91 LEU A O 1
ATOM 696 N N . MET A 1 92 ? -0.175 9.383 -9.586 1 95.5 92 MET A N 1
ATOM 697 C CA . MET A 1 92 ? 0.807 10.25 -8.938 1 95.5 92 MET A CA 1
ATOM 698 C C . MET A 1 92 ? 1.91 9.422 -8.281 1 95.5 92 MET A C 1
ATOM 700 O O . MET A 1 92 ? 2.996 9.938 -8.008 1 95.5 92 MET A O 1
ATOM 704 N N . GLN A 1 93 ? 1.679 8.133 -8.055 1 96 93 GLN A N 1
ATOM 705 C CA . GLN A 1 93 ? 2.639 7.328 -7.309 1 96 93 GLN A CA 1
ATOM 706 C C . GLN A 1 93 ? 3.898 7.074 -8.133 1 96 93 GLN A C 1
ATOM 708 O O . GLN A 1 93 ? 4.984 6.898 -7.57 1 96 93 GLN A O 1
ATOM 713 N N . GLU A 1 94 ? 3.791 7.105 -9.438 1 93.88 94 GLU A N 1
ATOM 714 C CA . GLU A 1 94 ? 4.965 6.895 -10.281 1 93.88 94 GLU A CA 1
ATOM 715 C C . GLU A 1 94 ? 5.965 8.039 -10.125 1 93.88 94 GLU A C 1
ATOM 717 O O . GLU A 1 94 ? 7.117 7.816 -9.758 1 93.88 94 GLU A O 1
ATOM 722 N N . PRO A 1 95 ? 5.559 9.266 -10.352 1 94.56 95 PRO A N 1
ATOM 723 C CA . PRO A 1 95 ? 6.516 10.352 -10.148 1 94.56 95 PRO A CA 1
ATOM 724 C C . PRO A 1 95 ? 6.953 10.492 -8.695 1 94.56 95 PRO A C 1
ATOM 726 O O . PRO A 1 95 ? 8.094 10.883 -8.422 1 94.56 95 PRO A O 1
ATOM 729 N N . MET A 1 96 ? 6.129 10.18 -7.734 1 96.12 96 MET A N 1
ATOM 730 C CA . MET A 1 96 ? 6.512 10.32 -6.332 1 96.12 96 MET A CA 1
ATOM 731 C C . MET A 1 96 ? 7.543 9.273 -5.938 1 96.12 96 MET A C 1
ATOM 733 O O . MET A 1 96 ? 8.414 9.531 -5.109 1 96.12 96 MET A O 1
ATOM 737 N N . ALA A 1 97 ? 7.391 8.086 -6.527 1 94.56 97 ALA A N 1
ATOM 738 C CA . ALA A 1 97 ? 8.43 7.078 -6.316 1 94.56 97 ALA A CA 1
ATOM 739 C C . ALA A 1 97 ? 9.781 7.574 -6.816 1 94.56 97 ALA A C 1
ATOM 741 O O . ALA A 1 97 ? 10.812 7.316 -6.195 1 94.56 97 ALA A O 1
ATOM 742 N N . MET A 1 98 ? 9.734 8.266 -7.906 1 93.44 98 MET A N 1
ATOM 743 C CA . MET A 1 98 ? 10.961 8.852 -8.438 1 93.44 98 MET A CA 1
ATOM 744 C C . MET A 1 98 ? 11.5 9.93 -7.5 1 93.44 98 MET A C 1
ATOM 746 O O . MET A 1 98 ? 12.703 10 -7.262 1 93.44 98 MET A O 1
ATOM 750 N N . ALA A 1 99 ? 10.641 10.758 -7.031 1 94.81 99 ALA A N 1
ATOM 751 C CA . ALA A 1 99 ? 11.039 11.805 -6.094 1 94.81 99 ALA A CA 1
ATOM 752 C C . ALA A 1 99 ? 11.664 11.203 -4.836 1 94.81 99 ALA A C 1
ATOM 754 O O . ALA A 1 99 ? 12.625 11.758 -4.293 1 94.81 99 ALA A O 1
ATOM 755 N N . GLU A 1 100 ? 11.125 10.125 -4.363 1 94.44 100 GLU A N 1
ATOM 756 C CA . GLU A 1 100 ? 11.68 9.422 -3.209 1 94.44 100 GLU A CA 1
ATOM 757 C C . GLU A 1 100 ? 13.117 8.977 -3.475 1 94.44 100 GLU A C 1
ATOM 759 O O . GLU A 1 100 ? 14 9.18 -2.645 1 94.44 100 GLU A O 1
ATOM 764 N N . MET A 1 101 ? 13.258 8.383 -4.613 1 92.44 101 MET A N 1
ATOM 765 C CA . MET A 1 101 ? 14.578 7.863 -4.977 1 92.44 101 MET A CA 1
ATOM 766 C C . MET A 1 101 ? 15.602 8.992 -5.078 1 92.44 101 MET A C 1
ATOM 768 O O . MET A 1 101 ? 16.75 8.828 -4.664 1 92.44 101 MET A O 1
ATOM 772 N N . MET A 1 102 ? 15.156 10.102 -5.578 1 91 102 MET A N 1
ATOM 773 C CA . MET A 1 102 ? 16.078 11.203 -5.859 1 91 102 MET A CA 1
ATOM 774 C C . MET A 1 102 ? 16.125 12.172 -4.684 1 91 102 MET A C 1
ATOM 776 O O . MET A 1 102 ? 16.844 13.18 -4.742 1 91 102 MET A O 1
ATOM 780 N N . ARG A 1 103 ? 15.344 11.977 -3.658 1 93.38 103 ARG A N 1
ATOM 781 C CA . ARG A 1 103 ? 15.289 12.836 -2.482 1 93.38 103 ARG A CA 1
ATOM 782 C C . ARG A 1 103 ? 14.914 14.266 -2.867 1 93.38 103 ARG A C 1
ATOM 784 O O . ARG A 1 103 ? 15.594 15.219 -2.486 1 93.38 103 ARG A O 1
ATOM 791 N N . LEU A 1 104 ? 13.867 14.336 -3.602 1 94.12 104 LEU A N 1
ATOM 792 C CA . LEU A 1 104 ? 13.406 15.648 -4.051 1 94.12 104 LEU A CA 1
ATOM 793 C C . LEU A 1 104 ? 12.281 16.172 -3.158 1 94.12 104 LEU A C 1
ATOM 795 O O . LEU A 1 104 ? 11.391 15.406 -2.775 1 94.12 104 LEU A O 1
ATOM 799 N N . PRO A 1 105 ? 12.375 17.406 -2.812 1 95.62 105 PRO A N 1
ATOM 800 C CA . PRO A 1 105 ? 11.297 18.016 -2.031 1 95.62 105 PRO A CA 1
ATOM 801 C C . PRO A 1 105 ? 10.062 18.328 -2.869 1 95.62 105 PRO A C 1
ATOM 803 O O . PRO A 1 105 ? 10.039 19.312 -3.619 1 95.62 105 PRO A O 1
ATOM 806 N N . VAL A 1 106 ? 9.078 17.531 -2.805 1 96.06 106 VAL A N 1
ATOM 807 C CA . VAL A 1 106 ? 7.812 17.75 -3.498 1 96.06 106 VAL A CA 1
ATOM 808 C C . VAL A 1 106 ? 6.664 17.734 -2.49 1 96.06 106 VAL A C 1
ATOM 810 O O . VAL A 1 106 ? 6.68 16.953 -1.536 1 96.06 106 VAL A O 1
ATOM 813 N N . VAL A 1 107 ? 5.766 18.625 -2.732 1 98.44 107 VAL A N 1
ATOM 814 C CA . VAL A 1 107 ? 4.582 18.672 -1.882 1 98.44 107 VAL A CA 1
ATOM 815 C C . VAL A 1 107 ? 3.352 18.25 -2.686 1 98.44 107 VAL A C 1
ATOM 817 O O . VAL A 1 107 ? 3.123 18.75 -3.789 1 98.44 107 VAL A O 1
ATOM 820 N N . VAL A 1 108 ? 2.604 17.312 -2.158 1 98.5 108 VAL A N 1
ATOM 821 C CA . VAL A 1 108 ? 1.397 16.828 -2.818 1 98.5 108 VAL A CA 1
ATOM 822 C C . VAL A 1 108 ? 0.213 16.906 -1.86 1 98.5 108 VAL A C 1
ATOM 824 O O . VAL A 1 108 ? 0.276 16.391 -0.739 1 98.5 108 VAL A O 1
ATOM 827 N N . ILE A 1 109 ? -0.833 17.547 -2.312 1 98.62 109 ILE A N 1
ATOM 828 C CA . ILE A 1 109 ? -2.08 17.578 -1.556 1 98.62 109 ILE A CA 1
ATOM 829 C C . ILE A 1 109 ? -3.043 16.531 -2.102 1 98.62 109 ILE A C 1
ATOM 831 O O . ILE A 1 109 ? -3.354 16.516 -3.295 1 98.62 109 ILE A O 1
ATOM 835 N N . ILE A 1 110 ? -3.549 15.641 -1.226 1 98.19 110 ILE A N 1
ATOM 836 C CA . ILE A 1 110 ? -4.496 14.602 -1.619 1 98.19 110 ILE A CA 1
ATOM 837 C C . ILE A 1 110 ? -5.84 14.852 -0.937 1 98.19 110 ILE A C 1
ATOM 839 O O . ILE A 1 110 ? -5.938 14.805 0.292 1 98.19 110 ILE A O 1
ATOM 843 N N . MET A 1 111 ? -6.824 15.117 -1.705 1 97.62 111 MET A N 1
ATOM 844 C CA . MET A 1 111 ? -8.195 15.164 -1.195 1 97.62 111 MET A CA 1
ATOM 845 C C . MET A 1 111 ? -8.914 13.844 -1.462 1 97.62 111 MET A C 1
ATOM 847 O O . MET A 1 111 ? -9.508 13.664 -2.527 1 97.62 111 MET A O 1
ATOM 851 N N . GLN A 1 112 ? -8.969 13.008 -0.455 1 96.69 112 GLN A N 1
ATOM 852 C CA . GLN A 1 112 ? -9.438 11.641 -0.614 1 96.69 112 GLN A CA 1
ATOM 853 C C . GLN A 1 112 ? -10.906 11.602 -1.038 1 96.69 112 GLN A C 1
ATOM 855 O O . GLN A 1 112 ? -11.727 12.344 -0.5 1 96.69 112 GLN A O 1
ATOM 860 N N . ARG A 1 113 ? -11.141 10.727 -1.914 1 92.31 113 ARG A N 1
ATOM 861 C CA . ARG A 1 113 ? -12.508 10.461 -2.34 1 92.31 113 ARG A CA 1
ATOM 862 C C . ARG A 1 113 ? -12.797 8.961 -2.377 1 92.31 113 ARG A C 1
ATOM 864 O O . ARG A 1 113 ? -11.922 8.156 -2.049 1 92.31 113 ARG A O 1
ATOM 871 N N . GLY A 1 114 ? -14.039 8.641 -2.742 1 89.75 114 GLY A N 1
ATOM 872 C CA . GLY A 1 114 ? -14.469 7.25 -2.684 1 89.75 114 GLY A CA 1
ATOM 873 C C . GLY A 1 114 ? -13.812 6.379 -3.732 1 89.75 114 GLY A C 1
ATOM 874 O O . GLY A 1 114 ? -13.672 6.785 -4.887 1 89.75 114 GLY A O 1
ATOM 875 N N . GLY A 1 115 ? -13.328 5.176 -3.299 1 88.12 115 GLY A N 1
ATOM 876 C CA . GLY A 1 115 ? -12.812 4.133 -4.168 1 88.12 115 GLY A CA 1
ATOM 877 C C . GLY A 1 115 ? -13.461 2.783 -3.936 1 88.12 115 GLY A C 1
ATOM 878 O O . GLY A 1 115 ? -14.32 2.643 -3.062 1 88.12 115 GLY A O 1
ATOM 879 N N . PRO A 1 116 ? -13.047 1.78 -4.77 1 91.56 116 PRO A N 1
ATOM 880 C CA . PRO A 1 116 ? -11.938 1.853 -5.73 1 91.56 116 PRO A CA 1
ATOM 881 C C . PRO A 1 116 ? -12.344 2.518 -7.047 1 91.56 116 PRO A C 1
ATOM 883 O O . PRO A 1 116 ? -13.531 2.795 -7.262 1 91.56 116 PRO A O 1
ATOM 886 N N . SER A 1 117 ? -11.336 2.842 -7.859 1 86.12 117 SER A N 1
ATOM 887 C CA . SER A 1 117 ? -11.57 3.49 -9.148 1 86.12 117 SER A CA 1
ATOM 888 C C . SER A 1 117 ? -12.266 4.836 -8.969 1 86.12 117 SER A C 1
ATOM 890 O O . SER A 1 117 ? -11.883 5.633 -8.117 1 86.12 117 SER A O 1
ATOM 892 N N . THR A 1 118 ? -13.289 5.105 -9.742 1 78.5 118 THR A N 1
ATOM 893 C CA . THR A 1 118 ? -13.961 6.398 -9.656 1 78.5 118 THR A CA 1
ATOM 894 C C . THR A 1 118 ? -14.781 6.504 -8.375 1 78.5 118 THR A C 1
ATOM 896 O O . THR A 1 118 ? -14.805 7.555 -7.727 1 78.5 118 THR A O 1
ATOM 899 N N . GLY A 1 119 ? -15.508 5.379 -8.055 1 79.5 119 GLY A N 1
ATOM 900 C CA . GLY A 1 119 ? -16.281 5.34 -6.828 1 79.5 119 GLY A CA 1
ATOM 901 C C . GLY A 1 119 ? -17.219 6.527 -6.676 1 79.5 119 GLY A C 1
ATOM 902 O O . GLY A 1 119 ? -18.188 6.656 -7.422 1 79.5 119 GLY A O 1
ATOM 903 N N . THR A 1 120 ? -16.922 7.328 -5.598 1 80.94 120 THR A N 1
ATOM 904 C CA . THR A 1 120 ? -17.656 8.586 -5.453 1 80.94 120 THR A CA 1
ATOM 905 C C . THR A 1 120 ? -16.688 9.766 -5.41 1 80.94 120 THR A C 1
ATOM 907 O O . THR A 1 120 ? -15.523 9.609 -5.047 1 80.94 120 THR A O 1
ATOM 910 N N . VAL A 1 121 ? -17.25 10.898 -5.758 1 79.06 121 VAL A N 1
ATOM 911 C CA . VAL A 1 121 ? -16.422 12.094 -5.797 1 79.06 121 VAL A CA 1
ATOM 912 C C . VAL A 1 121 ? -16.609 12.898 -4.52 1 79.06 121 VAL A C 1
ATOM 914 O O . VAL A 1 121 ? -16.203 14.07 -4.449 1 79.06 121 VAL A O 1
ATOM 917 N N . ILE A 1 122 ? -17.062 12.297 -3.516 1 84.5 122 ILE A N 1
ATOM 918 C CA . ILE A 1 122 ? -17.484 13.055 -2.346 1 84.5 122 ILE A CA 1
ATOM 919 C C . ILE A 1 122 ? -16.484 12.867 -1.21 1 84.5 122 ILE A C 1
ATOM 921 O O . ILE A 1 122 ? -15.734 13.789 -0.875 1 84.5 122 ILE A O 1
ATOM 925 N N . TYR A 1 123 ? -16.5 11.617 -0.741 1 89.56 123 TYR A N 1
ATOM 926 C CA . TYR A 1 123 ? -15.734 11.469 0.49 1 89.56 123 TYR A CA 1
ATOM 927 C C . TYR A 1 123 ? -15.305 10.016 0.691 1 89.56 123 TYR A C 1
ATOM 929 O O . TYR A 1 123 ? -16.031 9.094 0.323 1 89.56 123 TYR A O 1
ATOM 937 N N . SER A 1 124 ? -14.078 9.875 1.3 1 91.81 124 SER A N 1
ATOM 938 C CA . SER A 1 124 ? -13.625 8.617 1.882 1 91.81 124 SER A CA 1
ATOM 939 C C . SER A 1 124 ? -12.273 8.773 2.57 1 91.81 124 SER A C 1
ATOM 941 O O . SER A 1 124 ? -11.727 9.875 2.617 1 91.81 124 SER A O 1
ATOM 943 N N . GLN A 1 125 ? -11.836 7.758 3.188 1 96.06 125 GLN A N 1
ATOM 944 C CA . GLN A 1 125 ? -10.461 7.609 3.643 1 96.06 125 GLN A CA 1
ATOM 945 C C . GLN A 1 125 ? -9.805 6.383 3.02 1 96.06 125 GLN A C 1
ATOM 947 O O . GLN A 1 125 ? -9.039 5.676 3.684 1 96.06 125 GLN A O 1
ATOM 952 N N . GLN A 1 126 ? -10.141 6.125 1.807 1 96.31 126 GLN A N 1
ATOM 953 C CA . GLN A 1 126 ? -9.727 4.887 1.154 1 96.31 126 GLN A CA 1
ATOM 954 C C . GLN A 1 126 ? -8.414 5.07 0.403 1 96.31 126 GLN A C 1
ATOM 956 O O . GLN A 1 126 ? -8.117 4.32 -0.529 1 96.31 126 GLN A O 1
ATOM 961 N N . GLU A 1 127 ? -7.668 6.113 0.728 1 97.38 127 GLU A N 1
ATOM 962 C CA . GLU A 1 127 ? -6.402 6.348 0.041 1 97.38 127 GLU A CA 1
ATOM 963 C C . GLU A 1 127 ? -5.238 6.391 1.027 1 97.38 127 GLU A C 1
ATOM 965 O O . GLU A 1 127 ? -4.156 6.879 0.699 1 97.38 127 GLU A O 1
ATOM 970 N N . VAL A 1 128 ? -5.457 5.883 2.23 1 98.31 128 VAL A N 1
ATOM 971 C CA . VAL A 1 128 ? -4.457 5.926 3.295 1 98.31 128 VAL A CA 1
ATOM 972 C C . VAL A 1 128 ? -3.275 5.027 2.932 1 98.31 128 VAL A C 1
ATOM 974 O O . VAL A 1 128 ? -2.123 5.465 2.965 1 98.31 128 VAL A O 1
ATOM 977 N N . THR A 1 129 ? -3.561 3.812 2.551 1 97.62 129 THR A N 1
ATOM 978 C CA . THR A 1 129 ? -2.506 2.865 2.205 1 97.62 129 THR A CA 1
ATOM 979 C C . THR A 1 129 ? -1.686 3.377 1.025 1 97.62 129 THR A C 1
ATOM 981 O O . THR A 1 129 ? -0.455 3.4 1.083 1 97.62 129 THR A O 1
ATOM 984 N N . LEU A 1 130 ? -2.359 3.799 0.032 1 97.5 130 LEU A N 1
ATOM 985 C CA . LEU A 1 130 ? -1.716 4.266 -1.192 1 97.5 130 LEU A CA 1
ATOM 986 C C . LEU A 1 130 ? -0.819 5.465 -0.912 1 97.5 130 LEU A C 1
ATOM 988 O O . LEU A 1 130 ? 0.319 5.52 -1.384 1 97.5 130 LEU A O 1
ATOM 992 N N . THR A 1 131 ? -1.321 6.383 -0.12 1 98.25 131 THR A N 1
ATOM 993 C CA . THR A 1 131 ? -0.583 7.617 0.117 1 98.25 131 THR A CA 1
ATOM 994 C C . THR A 1 131 ? 0.585 7.375 1.069 1 98.25 131 THR A C 1
ATOM 996 O O . THR A 1 131 ? 1.646 7.988 0.926 1 98.25 131 THR A O 1
ATOM 999 N N . THR A 1 132 ? 0.43 6.504 2.002 1 98.31 132 THR A N 1
ATOM 1000 C CA . THR A 1 132 ? 1.463 6.312 3.016 1 98.31 132 THR A CA 1
ATOM 1001 C C . THR A 1 132 ? 2.559 5.383 2.5 1 98.31 132 THR A C 1
ATOM 1003 O O . THR A 1 132 ? 3.734 5.562 2.826 1 98.31 132 THR A O 1
ATOM 1006 N N . LEU A 1 133 ? 2.158 4.402 1.662 1 95.44 133 LEU A N 1
ATOM 1007 C CA . LEU A 1 133 ? 3.148 3.387 1.318 1 95.44 133 LEU A CA 1
ATOM 1008 C C . LEU A 1 133 ? 3.592 3.529 -0.133 1 95.44 133 LEU A C 1
ATOM 1010 O O . LEU A 1 133 ? 4.676 3.07 -0.503 1 95.44 133 LEU A O 1
ATOM 1014 N N . GLY A 1 134 ? 2.76 4.109 -0.943 1 90.69 134 GLY A N 1
ATOM 1015 C CA . GLY A 1 134 ? 3.201 4.598 -2.24 1 90.69 134 GLY A CA 1
ATOM 1016 C C . GLY A 1 134 ? 3.221 3.518 -3.307 1 90.69 134 GLY A C 1
ATOM 1017 O O . GLY A 1 134 ? 2.412 2.588 -3.271 1 90.69 134 GLY A O 1
ATOM 1018 N N . GLY A 1 135 ? 4.109 3.789 -4.352 1 92.56 135 GLY A N 1
ATOM 1019 C CA . GLY A 1 135 ? 4.27 2.916 -5.504 1 92.56 135 GLY A CA 1
ATOM 1020 C C . GLY A 1 135 ? 5.285 1.812 -5.277 1 92.56 135 GLY A C 1
ATOM 1021 O O . GLY A 1 135 ? 5.32 1.201 -4.207 1 92.56 135 GLY A O 1
ATOM 1022 N N . ASN A 1 136 ? 5.988 1.461 -6.309 1 92.94 136 ASN A N 1
ATOM 1023 C CA . ASN A 1 136 ? 7.059 0.487 -6.113 1 92.94 136 ASN A CA 1
ATOM 1024 C C . ASN A 1 136 ? 8.188 1.057 -5.258 1 92.94 136 ASN A C 1
ATOM 1026 O O . ASN A 1 136 ? 8.383 2.271 -5.211 1 92.94 136 ASN A O 1
ATOM 1030 N N . GLY A 1 137 ? 8.852 0.257 -4.504 1 93.69 137 GLY A N 1
ATOM 1031 C CA . GLY A 1 137 ? 9.875 0.71 -3.572 1 93.69 137 GLY A CA 1
ATOM 1032 C C . GLY A 1 137 ? 9.414 0.687 -2.127 1 93.69 137 GLY A C 1
ATOM 1033 O O . GLY A 1 137 ? 8.531 -0.089 -1.764 1 93.69 137 GLY A O 1
ATOM 1034 N N . GLU A 1 138 ? 10.055 1.575 -1.28 1 94.94 138 GLU A N 1
ATOM 1035 C CA . GLU A 1 138 ? 9.875 1.39 0.157 1 94.94 138 GLU A CA 1
ATOM 1036 C C . GLU A 1 138 ? 9.008 2.494 0.753 1 94.94 138 GLU A C 1
ATOM 1038 O O . GLU A 1 138 ? 8.664 2.453 1.938 1 94.94 138 GLU A O 1
ATOM 1043 N N . GLY A 1 139 ? 8.664 3.471 -0.006 1 95.56 139 GLY A N 1
ATOM 1044 C CA . GLY A 1 139 ? 7.711 4.473 0.434 1 95.56 139 GLY A CA 1
ATOM 1045 C C . GLY A 1 139 ? 8.281 5.441 1.451 1 95.56 139 GLY A C 1
ATOM 1046 O O . GLY A 1 139 ? 7.641 5.746 2.457 1 95.56 139 GLY A O 1
ATOM 1047 N N . PHE A 1 140 ? 9.484 5.922 1.235 1 97 140 PHE A N 1
ATOM 1048 C CA . PHE A 1 140 ? 10.078 6.93 2.105 1 97 140 PHE A CA 1
ATOM 1049 C C . PHE A 1 140 ? 9.469 8.305 1.847 1 97 140 PHE A C 1
ATOM 1051 O O . PHE A 1 140 ? 9.938 9.047 0.989 1 97 140 PHE A O 1
ATOM 1058 N N . ARG A 1 141 ? 8.469 8.633 2.615 1 98.19 141 ARG A N 1
ATOM 1059 C CA . ARG A 1 141 ? 7.703 9.867 2.436 1 98.19 141 ARG A CA 1
ATOM 1060 C C . ARG A 1 141 ? 7.066 10.312 3.748 1 98.19 141 ARG A C 1
ATOM 1062 O O . ARG A 1 141 ? 7.07 9.562 4.73 1 98.19 141 ARG A O 1
ATOM 1069 N N . ILE A 1 142 ? 6.652 11.5 3.809 1 98.81 142 ILE A N 1
ATOM 1070 C CA . ILE A 1 142 ? 6.008 12.062 4.992 1 98.81 142 ILE A CA 1
ATOM 1071 C C . ILE A 1 142 ? 4.555 12.398 4.676 1 98.81 142 ILE A C 1
ATOM 1073 O O . ILE A 1 142 ? 4.262 13.016 3.645 1 98.81 142 ILE A O 1
ATOM 1077 N N . VAL A 1 143 ? 3.629 11.945 5.52 1 98.94 143 VAL A N 1
ATOM 1078 C CA . VAL A 1 143 ? 2.207 12.156 5.258 1 98.94 143 VAL A CA 1
ATOM 1079 C C . VAL A 1 143 ? 1.54 12.758 6.492 1 98.94 143 VAL A C 1
ATOM 1081 O O . VAL A 1 143 ? 1.472 12.117 7.543 1 98.94 143 VAL A O 1
ATOM 1084 N N . TYR A 1 144 ? 1.033 13.977 6.395 1 98.94 144 TYR A N 1
ATOM 1085 C CA . TYR A 1 144 ? 0.226 14.617 7.426 1 98.94 144 TYR A CA 1
ATOM 1086 C C . TYR A 1 144 ? -1.261 14.477 7.121 1 98.94 144 TYR A C 1
ATOM 1088 O O . TYR A 1 144 ? -1.714 14.82 6.027 1 98.94 144 TYR A O 1
ATOM 1096 N N . SER A 1 145 ? -2.004 13.945 8.031 1 98.88 145 SER A N 1
ATOM 1097 C CA . SER A 1 145 ? -3.449 13.805 7.887 1 98.88 145 SER A CA 1
ATOM 1098 C C . SER A 1 145 ? -4.191 14.883 8.664 1 98.88 145 SER A C 1
ATOM 1100 O O . SER A 1 145 ? -4.133 14.914 9.898 1 98.88 145 SER A O 1
ATOM 1102 N N . THR A 1 146 ? -4.961 15.727 8.008 1 98.75 146 THR A N 1
ATOM 1103 C CA . THR A 1 146 ? -5.574 16.891 8.641 1 98.75 146 THR A CA 1
ATOM 1104 C C . THR A 1 146 ? -7.023 16.594 9.016 1 98.75 146 THR A C 1
ATOM 1106 O O . THR A 1 146 ? -7.707 15.836 8.328 1 98.75 146 THR A O 1
ATOM 1109 N N . ALA A 1 147 ? -7.508 17.281 9.992 1 98.31 147 ALA A N 1
ATOM 1110 C CA . ALA A 1 147 ? -8.852 17.016 10.508 1 98.31 147 ALA A CA 1
ATOM 1111 C C . ALA A 1 147 ? -9.773 18.203 10.25 1 98.31 147 ALA A C 1
ATOM 1113 O O . ALA A 1 147 ? -10.992 18.109 10.43 1 98.31 147 ALA A O 1
ATOM 1114 N N . GLY A 1 148 ? -9.266 19.312 9.82 1 98 148 GLY A N 1
ATOM 1115 C CA . GLY A 1 148 ? -10.047 20.516 9.578 1 98 148 GLY A CA 1
ATOM 1116 C C . GLY A 1 148 ? -9.328 21.531 8.711 1 98 148 GLY A C 1
ATOM 1117 O O . GLY A 1 148 ? -8.18 21.328 8.328 1 98 148 GLY A O 1
ATOM 1118 N N . ASN A 1 149 ? -10.039 22.609 8.484 1 98.31 149 ASN A N 1
ATOM 1119 C CA . ASN A 1 149 ? -9.508 23.594 7.543 1 98.31 149 ASN A CA 1
ATOM 1120 C C . ASN A 1 149 ? -8.336 24.359 8.148 1 98.31 149 ASN A C 1
ATOM 1122 O O . ASN A 1 149 ? -7.406 24.75 7.43 1 98.31 149 ASN A O 1
ATOM 1126 N N . GLN A 1 150 ? -8.383 24.641 9.445 1 98.62 150 GLN A N 1
ATOM 1127 C CA . GLN A 1 150 ? -7.227 25.266 10.078 1 98.62 150 GLN A CA 1
ATOM 1128 C C . GLN A 1 150 ? -5.973 24.406 9.922 1 98.62 150 GLN A C 1
ATOM 1130 O O . GLN A 1 150 ? -4.891 24.922 9.633 1 98.62 150 GLN A O 1
ATOM 1135 N N . GLU A 1 151 ? -6.184 23.141 10.133 1 98.69 151 GLU A N 1
ATOM 1136 C CA . GLU A 1 151 ? -5.055 22.234 9.969 1 98.69 151 GLU A CA 1
ATOM 1137 C C . GLU A 1 151 ? -4.598 22.172 8.516 1 98.69 151 GLU A C 1
ATOM 1139 O O . GLU A 1 151 ? -3.404 22.031 8.242 1 98.69 151 GLU A O 1
ATOM 1144 N N . LEU A 1 152 ? -5.535 22.219 7.609 1 98.69 152 LEU A N 1
ATOM 1145 C CA . LEU A 1 152 ? -5.129 22.266 6.211 1 98.69 152 LEU A CA 1
ATOM 1146 C C . LEU A 1 152 ? -4.18 23.438 5.965 1 98.69 152 LEU A C 1
ATOM 1148 O O . LEU A 1 152 ? -3.129 23.266 5.34 1 98.69 152 LEU A O 1
ATOM 1152 N N . PHE A 1 153 ? -4.543 24.594 6.492 1 98.62 153 PHE A N 1
ATOM 1153 C CA . PHE A 1 153 ? -3.699 25.766 6.324 1 98.62 153 PHE A CA 1
ATOM 1154 C C . PHE A 1 153 ? -2.336 25.547 6.969 1 98.62 153 PHE A C 1
ATOM 1156 O O . PHE A 1 153 ? -1.301 25.766 6.332 1 98.62 153 PHE A O 1
ATOM 1163 N N . ASP A 1 154 ? -2.355 25.109 8.164 1 98.62 154 ASP A N 1
ATOM 1164 C CA . ASP A 1 154 ? -1.133 24.953 8.953 1 98.62 154 ASP A CA 1
ATOM 1165 C C . ASP A 1 154 ? -0.214 23.906 8.336 1 98.62 154 ASP A C 1
ATOM 1167 O O . ASP A 1 154 ? 0.995 24.109 8.219 1 98.62 154 ASP A O 1
ATOM 1171 N N . TYR A 1 155 ? -0.767 22.844 7.93 1 98.75 155 TYR A N 1
ATOM 1172 C CA . TYR A 1 155 ? 0.066 21.703 7.559 1 98.75 155 TYR A CA 1
ATOM 1173 C C . TYR A 1 155 ? 0.487 21.797 6.094 1 98.75 155 TYR A C 1
ATOM 1175 O O . TYR A 1 155 ? 1.45 21.141 5.68 1 98.75 155 TYR A O 1
ATOM 1183 N N . VAL A 1 156 ? -0.232 22.531 5.281 1 98.69 156 VAL A N 1
ATOM 1184 C CA . VAL A 1 156 ? 0.296 22.812 3.951 1 98.69 156 VAL A CA 1
ATOM 1185 C C . VAL A 1 156 ? 1.575 23.641 4.066 1 98.69 156 VAL A C 1
ATOM 1187 O O . VAL A 1 156 ? 2.582 23.328 3.424 1 98.69 156 VAL A O 1
ATOM 1190 N N . ILE A 1 157 ? 1.545 24.672 4.875 1 98.06 157 ILE A N 1
ATOM 1191 C CA . ILE A 1 157 ? 2.734 25.484 5.105 1 98.06 157 ILE A CA 1
ATOM 1192 C C . ILE A 1 157 ? 3.857 24.625 5.66 1 98.06 157 ILE A C 1
ATOM 1194 O O . ILE A 1 157 ? 4.984 24.656 5.164 1 98.06 157 ILE A O 1
ATOM 1198 N N . LYS A 1 158 ? 3.516 23.844 6.598 1 98.06 158 LYS A N 1
ATOM 1199 C CA . LYS A 1 158 ? 4.504 22.953 7.219 1 98.06 158 LYS A CA 1
ATOM 1200 C C . LYS A 1 158 ? 5.07 21.969 6.207 1 98.06 158 LYS A C 1
ATOM 1202 O O . LYS A 1 158 ? 6.262 21.656 6.234 1 98.06 158 LYS A O 1
ATOM 1207 N N . ALA A 1 159 ? 4.215 21.422 5.406 1 98.56 159 ALA A N 1
ATOM 1208 C CA . ALA A 1 159 ? 4.625 20.422 4.422 1 98.56 159 ALA A CA 1
ATOM 1209 C C . ALA A 1 159 ? 5.707 20.969 3.5 1 98.56 159 ALA A C 1
ATOM 1211 O O . ALA A 1 159 ? 6.652 20.266 3.145 1 98.56 159 ALA A O 1
ATOM 1212 N N . PHE A 1 160 ? 5.555 22.203 3.08 1 97.75 160 PHE A N 1
ATOM 1213 C CA . PHE A 1 160 ? 6.559 22.812 2.219 1 97.75 160 PHE A CA 1
ATOM 1214 C C . PHE A 1 160 ? 7.91 22.875 2.924 1 97.75 160 PHE A C 1
ATOM 1216 O O . PHE A 1 160 ? 8.93 22.484 2.355 1 97.75 160 PHE A O 1
ATOM 1223 N N . ASN A 1 161 ? 7.945 23.328 4.121 1 96.94 161 ASN A N 1
ATOM 1224 C CA . ASN A 1 161 ? 9.195 23.406 4.867 1 96.94 161 ASN A CA 1
ATOM 1225 C C . ASN A 1 161 ? 9.781 22.031 5.141 1 96.94 161 ASN A C 1
ATOM 1227 O O . ASN A 1 161 ? 10.992 21.828 5.031 1 96.94 161 ASN A O 1
ATOM 1231 N N . THR A 1 162 ? 8.922 21.125 5.488 1 97.88 162 THR A N 1
ATOM 1232 C CA . THR A 1 162 ? 9.344 19.75 5.777 1 97.88 162 THR A CA 1
ATOM 1233 C C . THR A 1 162 ? 9.969 19.109 4.543 1 97.88 162 THR A C 1
ATOM 1235 O O . THR A 1 162 ? 11.031 18.484 4.637 1 97.88 162 THR A O 1
ATOM 1238 N N . ALA A 1 163 ? 9.328 19.266 3.42 1 97.88 163 ALA A N 1
ATOM 1239 C CA . ALA A 1 163 ? 9.828 18.672 2.18 1 97.88 163 ALA A CA 1
ATOM 1240 C C . ALA A 1 163 ? 11.219 19.188 1.842 1 97.88 163 ALA A C 1
ATOM 1242 O O . ALA A 1 163 ? 12.117 18.422 1.488 1 97.88 163 ALA A O 1
ATOM 1243 N N . TRP A 1 164 ? 11.445 20.484 1.966 1 95.75 164 TRP A N 1
ATOM 1244 C CA . TRP A 1 164 ? 12.711 21.078 1.562 1 95.75 164 TRP A CA 1
ATOM 1245 C C . TRP A 1 164 ? 13.781 20.859 2.623 1 95.75 164 TRP A C 1
ATOM 1247 O O . TRP A 1 164 ? 14.969 20.719 2.299 1 95.75 164 TRP A O 1
ATOM 1257 N N . LYS A 1 165 ? 13.391 20.766 3.838 1 96 165 LYS A N 1
ATOM 1258 C CA . LYS A 1 165 ? 14.359 20.547 4.906 1 96 165 LYS A CA 1
ATOM 1259 C C . LYS A 1 165 ? 14.898 19.109 4.871 1 96 165 LYS A C 1
ATOM 1261 O O . LYS A 1 165 ? 16.109 18.891 4.984 1 96 165 LYS A O 1
ATOM 1266 N N . TYR A 1 166 ? 14.016 18.203 4.68 1 96.81 166 TYR A N 1
ATOM 1267 C CA . TYR A 1 166 ? 14.414 16.812 4.871 1 96.81 166 TYR A CA 1
ATOM 1268 C C . TYR A 1 166 ? 14.562 16.109 3.533 1 96.81 166 TYR A C 1
ATOM 1270 O O . TYR A 1 166 ? 15.117 15 3.467 1 96.81 166 TYR A O 1
ATOM 1278 N N . ARG A 1 167 ? 14.039 16.672 2.482 1 95.44 167 ARG A N 1
ATOM 1279 C CA . ARG A 1 167 ? 14.219 16.203 1.114 1 95.44 167 ARG A CA 1
ATOM 1280 C C . ARG A 1 167 ? 13.547 14.844 0.911 1 95.44 167 ARG A C 1
ATOM 1282 O O . ARG A 1 167 ? 14.164 13.906 0.402 1 95.44 167 ARG A O 1
ATOM 1289 N N . PHE A 1 168 ? 12.383 14.68 1.437 1 97.25 168 PHE A N 1
ATOM 1290 C CA . PHE A 1 168 ? 11.445 13.602 1.15 1 97.25 168 PHE A CA 1
ATOM 1291 C C . PHE A 1 168 ? 10.117 14.156 0.651 1 97.25 168 PHE A C 1
ATOM 1293 O O . PHE A 1 168 ? 9.648 15.188 1.143 1 97.25 168 PHE A O 1
ATOM 1300 N N . PRO A 1 169 ? 9.555 13.492 -0.375 1 97.88 169 PRO A N 1
ATOM 1301 C CA . PRO A 1 169 ? 8.211 13.938 -0.734 1 97.88 169 PRO A CA 1
ATOM 1302 C C . PRO A 1 169 ? 7.273 14.023 0.471 1 97.88 169 PRO A C 1
ATOM 1304 O O . PRO A 1 169 ? 7.312 13.156 1.348 1 97.88 169 PRO A O 1
ATOM 1307 N N . THR A 1 170 ? 6.516 15.062 0.546 1 98.75 170 THR A N 1
ATOM 1308 C CA . THR A 1 170 ? 5.656 15.328 1.695 1 98.75 170 THR A CA 1
ATOM 1309 C C . THR A 1 170 ? 4.215 15.539 1.254 1 98.75 170 THR A C 1
ATOM 1311 O O . THR A 1 170 ? 3.947 16.328 0.345 1 98.75 170 THR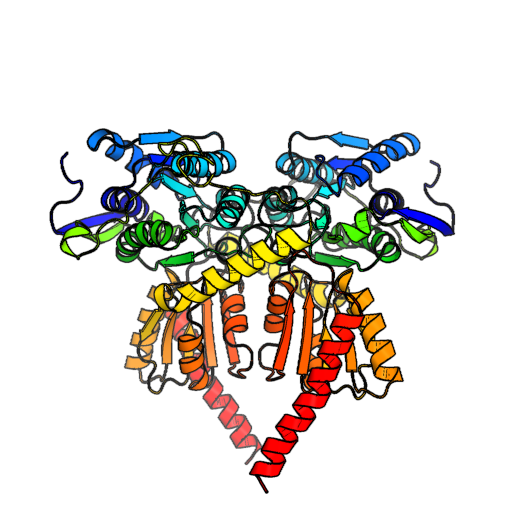 A O 1
ATOM 1314 N N . PHE A 1 171 ? 3.326 14.812 1.916 1 98.88 171 PHE A N 1
ATOM 1315 C CA . PHE A 1 171 ? 1.916 14.805 1.545 1 98.88 171 PHE A CA 1
ATOM 1316 C C . PHE A 1 171 ? 1.064 15.43 2.645 1 98.88 171 PHE A C 1
ATOM 1318 O O . PHE A 1 171 ? 1.358 15.273 3.83 1 98.88 171 PHE A O 1
ATOM 1325 N N . VAL A 1 172 ? 0.092 16.141 2.217 1 98.88 172 VAL A N 1
ATOM 1326 C CA . VAL A 1 172 ? -1.028 16.5 3.08 1 98.88 172 VAL A CA 1
ATOM 1327 C C . VAL A 1 172 ? -2.275 15.734 2.66 1 98.88 172 VAL A C 1
ATOM 1329 O O . VAL A 1 172 ? -2.752 15.875 1.531 1 98.88 172 VAL A O 1
ATOM 1332 N N . LEU A 1 173 ? -2.729 14.938 3.543 1 98.81 173 LEU A N 1
ATOM 1333 C CA . LEU A 1 173 ? -3.844 14.031 3.268 1 98.81 173 LEU A CA 1
ATOM 1334 C C . LEU A 1 173 ? -5.141 14.578 3.857 1 98.81 173 LEU A C 1
ATOM 1336 O O . LEU A 1 173 ? -5.41 14.398 5.047 1 98.81 173 LEU A O 1
ATOM 1340 N N . GLY A 1 174 ? -5.906 15.219 3.051 1 98.12 174 GLY A N 1
ATOM 1341 C CA . GLY A 1 174 ? -7.254 15.648 3.383 1 98.12 174 GLY A CA 1
ATOM 1342 C C . GLY A 1 174 ? -8.328 14.727 2.836 1 98.12 174 GLY A C 1
ATOM 1343 O O . GLY A 1 174 ? -8.102 13.531 2.668 1 98.12 174 GLY A O 1
ATOM 1344 N N . ASP A 1 175 ? -9.531 15.266 2.732 1 96.88 175 ASP A N 1
ATOM 1345 C CA . ASP A 1 175 ? -10.641 14.469 2.201 1 96.88 175 ASP A CA 1
ATOM 1346 C C . ASP A 1 175 ? -11.695 15.359 1.56 1 96.88 175 ASP A C 1
ATOM 1348 O O . ASP A 1 175 ? -11.617 16.594 1.646 1 96.88 175 ASP A O 1
ATOM 1352 N N . GLY A 1 176 ? -12.625 14.727 0.987 1 95.31 176 GLY A N 1
ATOM 1353 C CA . GLY A 1 176 ? -13.641 15.461 0.249 1 95.31 176 GLY A CA 1
ATOM 1354 C C . GLY A 1 176 ? -14.484 16.359 1.13 1 95.31 176 GLY A C 1
ATOM 1355 O O . GLY A 1 176 ? -14.969 17.406 0.676 1 95.31 176 GLY A O 1
ATOM 1356 N N . TYR A 1 177 ? -14.742 16.031 2.371 1 95.44 177 TYR A N 1
ATOM 1357 C CA . TYR A 1 177 ? -15.477 16.906 3.289 1 95.44 177 TYR A CA 1
ATOM 1358 C C . TYR A 1 177 ? -14.695 18.172 3.58 1 95.44 177 TYR A C 1
ATOM 1360 O O . TYR A 1 177 ? -15.25 19.281 3.504 1 95.44 177 TYR A O 1
ATOM 1368 N N . GLN A 1 178 ? -13.469 18.047 3.852 1 96.25 178 GLN A N 1
ATOM 1369 C CA . GLN A 1 178 ? -12.625 19.219 4.082 1 96.25 178 GLN A CA 1
ATOM 1370 C C . GLN A 1 178 ? -12.531 20.078 2.83 1 96.25 178 GLN A C 1
ATOM 1372 O O . GLN A 1 178 ? -12.539 21.312 2.92 1 96.25 178 GLN A O 1
ATOM 1377 N N . ALA A 1 179 ? -12.469 19.438 1.731 1 96.12 179 ALA A N 1
ATOM 1378 C CA . ALA A 1 179 ? -12.289 20.125 0.461 1 96.12 179 ALA A CA 1
ATOM 1379 C C . ALA A 1 179 ? -13.445 21.094 0.205 1 96.12 179 ALA A C 1
ATOM 1381 O O . ALA A 1 179 ? -13.227 22.219 -0.264 1 96.12 179 ALA A O 1
ATOM 1382 N N . LYS A 1 180 ? -14.656 20.656 0.6 1 94.31 180 LYS A N 1
ATOM 1383 C CA . LYS A 1 180 ? -15.828 21.375 0.112 1 94.31 180 LYS A CA 1
ATOM 1384 C C . LYS A 1 180 ? -16.516 22.141 1.243 1 94.31 180 LYS A C 1
ATOM 1386 O O . LYS A 1 180 ? -17.281 23.062 0.997 1 94.31 180 LYS A O 1
ATOM 1391 N N . MET A 1 181 ? -16.25 21.797 2.406 1 94.38 181 MET A N 1
ATOM 1392 C CA . MET A 1 181 ? -16.922 22.422 3.541 1 94.38 181 MET A CA 1
ATOM 1393 C C . MET A 1 181 ? -16.25 23.75 3.891 1 94.38 181 MET A C 1
ATOM 1395 O O . MET A 1 181 ? -15.023 23.859 3.896 1 94.38 181 MET A O 1
ATOM 1399 N N . ARG A 1 182 ? -17.094 24.75 4.137 1 96.56 182 ARG A N 1
ATOM 1400 C CA . ARG A 1 182 ? -16.578 26.031 4.617 1 96.56 182 ARG A CA 1
ATOM 1401 C C . ARG A 1 182 ? -16.484 26.031 6.141 1 96.56 182 ARG A C 1
ATOM 1403 O O . ARG A 1 182 ? -17.375 25.531 6.828 1 96.56 182 ARG A O 1
ATOM 1410 N N . GLU A 1 183 ? -15.398 26.516 6.602 1 97.31 183 GLU A N 1
ATOM 1411 C CA . GLU A 1 183 ? -15.164 26.656 8.039 1 97.31 183 GLU A CA 1
ATOM 1412 C C . GLU A 1 183 ? -14.422 27.953 8.352 1 97.31 183 GLU A C 1
ATOM 1414 O O . GLU A 1 183 ? -13.703 28.484 7.508 1 97.31 183 GLU A O 1
ATOM 1419 N N . PRO A 1 184 ? -14.781 28.469 9.531 1 97.94 184 PRO A N 1
ATOM 1420 C CA . PRO A 1 184 ? -13.945 29.594 9.977 1 97.94 184 PRO A CA 1
ATOM 1421 C C . PRO A 1 184 ? -12.523 29.172 10.328 1 97.94 184 PRO A C 1
ATOM 1423 O O . PRO A 1 184 ? -12.32 28.094 10.891 1 97.94 184 PRO A O 1
ATOM 1426 N N . LEU A 1 185 ? -11.562 29.938 9.977 1 98.25 185 LEU A N 1
ATOM 1427 C CA . LEU A 1 185 ? -10.164 29.688 10.328 1 98.25 185 LEU A CA 1
ATOM 1428 C C . LEU A 1 185 ? -9.367 30.984 10.328 1 98.25 185 LEU A C 1
ATOM 1430 O O . LEU A 1 185 ? -9.867 32.031 9.891 1 98.25 185 LEU A O 1
ATOM 1434 N N . VAL A 1 186 ? -8.234 30.875 10.93 1 98.31 186 VAL A N 1
ATOM 1435 C CA . VAL A 1 186 ? -7.301 32 10.945 1 98.31 186 VAL A CA 1
ATOM 1436 C C . VAL A 1 186 ? -6.16 31.734 9.961 1 98.31 186 VAL A C 1
ATOM 1438 O O . VAL A 1 186 ? -5.453 30.734 10.07 1 98.31 186 VAL A O 1
ATOM 1441 N N . ILE A 1 187 ? -6.012 32.562 8.945 1 98 187 ILE A N 1
ATOM 1442 C CA . ILE A 1 187 ? -4.848 32.5 8.062 1 98 187 ILE A CA 1
ATOM 1443 C C . ILE A 1 187 ? -3.812 33.531 8.516 1 98 187 ILE A C 1
ATOM 1445 O O . ILE A 1 187 ? -4.148 34.5 9.18 1 98 187 ILE A O 1
ATOM 1449 N N . TYR A 1 188 ? -2.607 33.281 8.242 1 97.56 188 TYR A N 1
ATOM 1450 C CA . TYR A 1 188 ? -1.565 34.156 8.773 1 97.56 188 TYR A CA 1
ATOM 1451 C C . TYR A 1 188 ? -0.332 34.156 7.883 1 97.56 188 TYR A C 1
ATOM 1453 O O . TYR A 1 188 ? -0.181 33.281 7.035 1 97.56 188 TYR A O 1
ATOM 1461 N N . ASP A 1 189 ? 0.463 35.188 8.047 1 95.75 189 ASP A N 1
ATOM 1462 C CA . ASP A 1 189 ? 1.82 35.188 7.512 1 95.75 189 ASP A CA 1
ATOM 1463 C C . ASP A 1 189 ? 2.742 34.281 8.32 1 95.75 189 ASP A C 1
ATOM 1465 O O . ASP A 1 189 ? 2.969 34.5 9.508 1 95.75 189 ASP A O 1
ATOM 1469 N N . PRO A 1 190 ? 3.281 33.281 7.645 1 94.69 190 PRO A N 1
ATOM 1470 C CA . PRO A 1 190 ? 4.113 32.312 8.383 1 94.69 190 PRO A CA 1
ATOM 1471 C C . PRO A 1 190 ? 5.262 33 9.133 1 94.69 190 PRO A C 1
ATOM 1473 O O . PRO A 1 190 ? 5.691 32.531 10.18 1 94.69 190 PRO A O 1
ATOM 1476 N N . GLU A 1 191 ? 5.746 34.094 8.75 1 91.5 191 GLU A N 1
ATOM 1477 C CA . GLU A 1 191 ? 6.879 34.781 9.359 1 91.5 191 GLU A CA 1
ATOM 1478 C C . GLU A 1 191 ? 6.527 35.312 10.75 1 91.5 191 GLU A C 1
ATOM 1480 O O . GLU A 1 191 ? 7.387 35.344 11.633 1 91.5 191 GLU A O 1
ATOM 1485 N N . ILE A 1 192 ? 5.363 35.625 10.906 1 91.94 192 ILE A N 1
ATOM 1486 C CA . ILE A 1 192 ? 4.945 36.188 12.188 1 91.94 192 ILE A CA 1
ATOM 1487 C C . ILE A 1 192 ? 4.934 35.094 13.242 1 91.94 192 ILE A C 1
ATOM 1489 O O . ILE A 1 192 ? 4.977 35.375 14.445 1 91.94 192 ILE A O 1
ATOM 1493 N N . ARG A 1 193 ? 4.832 33.875 12.805 1 92.06 193 ARG A N 1
ATOM 1494 C CA . ARG A 1 193 ? 4.848 32.75 13.734 1 92.06 193 ARG A CA 1
ATOM 1495 C C . ARG A 1 193 ? 6.219 32.062 13.758 1 92.06 193 ARG A C 1
ATOM 1497 O O . ARG A 1 193 ? 6.352 30.922 14.211 1 92.06 193 ARG A O 1
ATOM 1504 N N . GLY A 1 194 ? 7.137 32.719 13.18 1 88.69 194 GLY A N 1
ATOM 1505 C CA . GLY A 1 194 ? 8.516 32.25 13.219 1 88.69 194 GLY A CA 1
ATOM 1506 C C . GLY A 1 194 ? 8.797 31.156 12.211 1 88.69 194 GLY A C 1
ATOM 1507 O O . GLY A 1 194 ? 9.781 30.422 12.344 1 88.69 194 GLY A O 1
ATOM 1508 N N . LEU A 1 195 ? 7.941 30.984 11.312 1 88.94 195 LEU A N 1
ATOM 1509 C CA . LEU A 1 195 ? 8.133 29.969 10.289 1 88.94 195 LEU A CA 1
ATOM 1510 C C . LEU A 1 195 ? 8.773 30.562 9.039 1 88.94 195 LEU A C 1
ATOM 1512 O O . LEU A 1 195 ? 8.086 31.094 8.18 1 88.94 195 LEU A O 1
ATOM 1516 N N . SER A 1 196 ? 10.047 30.5 8.945 1 84.94 196 SER A N 1
ATOM 1517 C CA . SER A 1 196 ? 10.75 30.969 7.762 1 84.94 196 SER A CA 1
ATOM 1518 C C . SER A 1 196 ? 10.836 29.875 6.699 1 84.94 196 SER A C 1
ATOM 1520 O O . SER A 1 196 ? 11.102 28.719 7.012 1 84.94 196 SER A O 1
ATOM 1522 N N . PRO A 1 197 ? 10.656 30.297 5.508 1 84.31 197 PRO A N 1
ATOM 1523 C CA . PRO A 1 197 ? 10.758 29.297 4.449 1 84.31 197 PRO A CA 1
ATOM 1524 C C . PRO A 1 197 ? 12.164 28.734 4.301 1 84.31 197 PRO A C 1
ATOM 1526 O O . PRO A 1 197 ? 13.141 29.484 4.371 1 84.31 197 PRO A O 1
ATOM 1529 N N . VAL A 1 198 ? 12.156 27.469 4.203 1 84.19 198 VAL A N 1
ATOM 1530 C CA . VAL A 1 198 ? 13.43 26.844 3.857 1 84.19 198 VAL A CA 1
ATOM 1531 C C . VAL A 1 198 ? 13.836 27.25 2.439 1 84.19 198 VAL A C 1
ATOM 1533 O O . VAL A 1 198 ? 13.016 27.188 1.516 1 84.19 198 VAL A O 1
ATOM 1536 N N . PRO A 1 199 ? 15.023 27.688 2.285 1 82.69 199 PRO A N 1
ATOM 1537 C CA . PRO A 1 199 ? 15.445 28.156 0.963 1 82.69 199 PRO A CA 1
ATOM 1538 C C . PRO A 1 199 ? 15.344 27.078 -0.109 1 82.69 199 PRO A C 1
ATOM 1540 O O . PRO A 1 199 ? 15.602 25.906 0.167 1 82.69 199 PRO A O 1
ATOM 1543 N N . THR A 1 200 ? 14.953 27.562 -1.258 1 82.75 200 THR A N 1
ATOM 1544 C CA . THR A 1 200 ? 14.852 26.703 -2.434 1 82.75 200 THR A CA 1
ATOM 1545 C C . THR A 1 200 ? 16.047 26.922 -3.367 1 82.75 200 THR A C 1
ATOM 1547 O O . THR A 1 200 ? 16.422 28.062 -3.633 1 82.75 200 THR A O 1
ATOM 1550 N N . GLU A 1 201 ? 16.688 25.844 -3.678 1 75.81 201 GLU A N 1
ATOM 1551 C CA . GLU A 1 201 ? 17.797 25.938 -4.621 1 75.81 201 GLU A CA 1
ATOM 1552 C C . GLU A 1 201 ? 17.641 24.953 -5.77 1 75.81 201 GLU A C 1
ATOM 1554 O O . GLU A 1 201 ? 17.031 23.891 -5.598 1 75.81 201 GLU A O 1
ATOM 1559 N N . PRO A 1 202 ? 18.125 25.406 -6.902 1 76.5 202 PRO A N 1
ATOM 1560 C CA . PRO A 1 202 ? 18.047 24.469 -8.023 1 76.5 202 PRO A CA 1
ATOM 1561 C C . PRO A 1 202 ? 18.922 23.234 -7.824 1 76.5 202 PRO A C 1
ATOM 1563 O O . PRO A 1 202 ? 20 23.312 -7.238 1 76.5 202 PRO A O 1
ATOM 1566 N N . PHE A 1 203 ? 18.359 22.203 -8.195 1 72.44 203 PHE A N 1
ATOM 1567 C CA . PHE A 1 203 ? 19.141 20.984 -8.172 1 72.44 203 PHE A CA 1
ATOM 1568 C C . PHE A 1 203 ? 20 20.875 -9.43 1 72.44 203 PHE A C 1
ATOM 1570 O O . PHE A 1 203 ? 21.109 20.312 -9.383 1 72.44 203 PHE A O 1
ATOM 1577 N N . LEU A 1 204 ? 19.391 21.375 -10.461 1 66.56 204 LEU A N 1
ATOM 1578 C CA . LEU A 1 204 ? 20.109 21.422 -11.727 1 66.56 204 LEU A CA 1
ATOM 1579 C C . LEU A 1 204 ? 20.484 22.859 -12.086 1 66.56 204 LEU A C 1
ATOM 1581 O O . LEU A 1 204 ? 19.797 23.797 -11.68 1 66.56 204 LEU A O 1
ATOM 1585 N N . GLY A 1 205 ? 21.625 23.016 -12.742 1 61.44 205 GLY A N 1
ATOM 1586 C CA . GLY A 1 205 ? 22 24.312 -13.266 1 61.44 205 GLY A CA 1
ATOM 1587 C C . GLY A 1 205 ? 22.766 25.156 -12.266 1 61.44 205 GLY A C 1
ATOM 1588 O O . GLY A 1 205 ? 22.75 26.391 -12.344 1 61.44 205 GLY A O 1
ATOM 1589 N N . LYS A 1 206 ? 23.156 24.375 -11.25 1 59.12 206 LYS A N 1
ATOM 1590 C CA . LYS A 1 206 ? 23.984 25.109 -10.305 1 59.12 206 LYS A CA 1
ATOM 1591 C C . LYS A 1 206 ? 25.203 25.719 -11 1 59.12 206 LYS A C 1
ATOM 1593 O O . LYS A 1 206 ? 25.703 25.156 -11.977 1 59.12 206 LYS A O 1
ATOM 1598 N N . PRO A 1 207 ? 25.344 26.891 -10.516 1 61.38 207 PRO A N 1
ATOM 1599 C CA . PRO A 1 207 ? 26.5 27.531 -11.148 1 61.38 207 PRO A CA 1
ATOM 1600 C C . PRO A 1 207 ? 27.781 26.703 -10.984 1 61.38 207 PRO A C 1
ATOM 1602 O O . PRO A 1 207 ? 27.906 25.953 -10.016 1 61.38 207 PRO A O 1
ATOM 1605 N N . GLY A 1 208 ? 28.469 26.609 -11.977 1 59.56 208 GLY A N 1
ATOM 1606 C CA . GLY A 1 208 ? 29.766 25.938 -11.977 1 59.56 208 GLY A CA 1
ATOM 1607 C C . GLY A 1 208 ? 29.766 24.625 -12.75 1 59.56 208 GLY A C 1
ATOM 1608 O O . GLY A 1 208 ? 28.703 24.078 -13.039 1 59.56 208 GLY A O 1
ATOM 1609 N N . VAL A 1 209 ? 30.875 24.344 -13.273 1 57.97 209 VAL A N 1
ATOM 1610 C CA . VAL A 1 209 ? 31.047 23.109 -14.047 1 57.97 209 VAL A CA 1
ATOM 1611 C C . VAL A 1 209 ? 31.078 21.906 -13.109 1 57.97 209 VAL A C 1
ATOM 1613 O O . VAL A 1 209 ? 31.906 21.844 -12.203 1 57.97 209 VAL A O 1
ATOM 1616 N N . PRO A 1 210 ? 29.953 20.953 -13.188 1 58.91 210 PRO A N 1
ATOM 1617 C CA . PRO A 1 210 ? 30 19.75 -12.352 1 58.91 210 PRO A CA 1
ATOM 1618 C C . PRO A 1 210 ? 31.297 18.953 -12.5 1 58.91 210 PRO A C 1
ATOM 1620 O O . PRO A 1 210 ? 31.781 18.766 -13.617 1 58.91 210 PRO A O 1
ATOM 1623 N N . GLY A 1 211 ? 31.812 18.469 -11.422 1 54.66 211 GLY A N 1
ATOM 1624 C CA . GLY A 1 211 ? 33.062 17.75 -11.453 1 54.66 211 GLY A CA 1
ATOM 1625 C C . GLY A 1 211 ? 34.281 18.641 -11.359 1 54.66 211 GLY A C 1
ATOM 1626 O O . GLY A 1 211 ? 35.406 18.172 -11.117 1 54.66 211 GLY A O 1
ATOM 1627 N N . VAL A 1 212 ? 34.062 19.953 -11.664 1 60.06 212 VAL A N 1
ATOM 1628 C CA . VAL A 1 212 ? 35.156 20.906 -11.594 1 60.06 212 VAL A CA 1
ATOM 1629 C C . VAL A 1 212 ? 34.938 21.859 -10.43 1 60.06 212 VAL A C 1
ATOM 1631 O O . VAL A 1 212 ? 35.656 21.828 -9.438 1 60.06 212 VAL A O 1
ATOM 1634 N N . ASP A 1 213 ? 33.844 22.562 -10.578 1 57.38 213 ASP A N 1
ATOM 1635 C CA . ASP A 1 213 ? 33.562 23.609 -9.609 1 57.38 213 ASP A CA 1
ATOM 1636 C C . ASP A 1 213 ? 32.656 23.109 -8.484 1 57.38 213 ASP A C 1
ATOM 1638 O O . ASP A 1 213 ? 32.594 23.719 -7.422 1 57.38 213 ASP A O 1
ATOM 1642 N N . ARG A 1 214 ? 31.984 22.109 -8.844 1 55.03 214 ARG A N 1
ATOM 1643 C CA . ARG A 1 214 ? 31.078 21.516 -7.855 1 55.03 214 ARG A CA 1
ATOM 1644 C C . ARG A 1 214 ? 30.953 20.016 -8.055 1 55.03 214 ARG A C 1
ATOM 1646 O O . ARG A 1 214 ? 31.266 19.5 -9.125 1 55.03 214 ARG A O 1
ATOM 1653 N N . LEU A 1 215 ? 30.672 19.406 -7.031 1 58.94 215 LEU A N 1
ATOM 1654 C CA . LEU A 1 215 ? 30.391 17.984 -7.195 1 58.94 215 LEU A CA 1
ATOM 1655 C C . LEU A 1 215 ? 29.203 17.766 -8.133 1 58.94 215 LEU A C 1
ATOM 1657 O O . LEU A 1 215 ? 28.234 18.531 -8.094 1 58.94 215 LEU A O 1
ATOM 1661 N N . PRO A 1 216 ? 29.453 16.891 -9.117 1 53.31 216 PRO A N 1
ATOM 1662 C CA . PRO A 1 216 ? 28.281 16.594 -9.953 1 53.31 216 PRO A CA 1
ATOM 1663 C C . PRO A 1 216 ? 27.078 16.156 -9.141 1 53.31 216 PRO A C 1
ATOM 1665 O O . PRO A 1 216 ? 27.219 15.422 -8.156 1 53.31 216 PRO A O 1
ATOM 1668 N N . GLY A 1 217 ? 26.031 16.922 -9.141 1 53.5 217 GLY A N 1
ATOM 1669 C CA . GLY A 1 217 ? 24.781 16.438 -8.578 1 53.5 217 GLY A CA 1
ATOM 1670 C C . GLY A 1 217 ? 24.281 15.164 -9.227 1 53.5 217 GLY A C 1
ATOM 1671 O O . GLY A 1 217 ? 24.062 15.125 -10.445 1 53.5 217 GLY A O 1
ATOM 1672 N N . HIS A 1 218 ? 24.5 14.031 -8.578 1 56.34 218 HIS A N 1
ATOM 1673 C CA . HIS A 1 218 ? 24.047 12.758 -9.125 1 56.34 218 HIS A CA 1
ATOM 1674 C C . HIS A 1 218 ? 22.672 12.391 -8.602 1 56.34 218 HIS A C 1
ATOM 1676 O O . HIS A 1 218 ? 22.516 11.992 -7.445 1 56.34 218 HIS A O 1
ATOM 1682 N N . TYR A 1 219 ? 21.797 12.836 -9.477 1 63.59 219 TYR A N 1
ATOM 1683 C CA . TYR A 1 219 ? 20.422 12.477 -9.141 1 63.59 219 TYR A CA 1
ATOM 1684 C C . TYR A 1 219 ? 19.953 11.281 -9.961 1 63.59 219 TYR A C 1
ATOM 1686 O O . TYR A 1 219 ? 19.312 11.453 -11 1 63.59 219 TYR A O 1
ATOM 1694 N N . ARG A 1 220 ? 20.406 10.117 -9.484 1 67.44 220 ARG A N 1
ATOM 1695 C CA . ARG A 1 220 ? 20.156 8.891 -10.234 1 67.44 220 ARG A CA 1
ATOM 1696 C C . ARG A 1 220 ? 18.922 8.164 -9.719 1 67.44 220 ARG A C 1
ATOM 1698 O O . ARG A 1 220 ? 18.672 8.125 -8.516 1 67.44 220 ARG A O 1
ATOM 1705 N N . ASN A 1 221 ? 18.172 7.734 -10.727 1 73.06 221 ASN A N 1
ATOM 1706 C CA . ASN A 1 221 ? 17.062 6.871 -10.352 1 73.06 221 ASN A CA 1
ATOM 1707 C C . ASN A 1 221 ? 17.219 5.465 -10.922 1 73.06 221 ASN A C 1
ATOM 1709 O O . ASN A 1 221 ? 16.328 4.633 -10.805 1 73.06 221 ASN A O 1
ATOM 1713 N N . THR A 1 222 ? 18.328 5.234 -11.602 1 74.88 222 THR A N 1
ATOM 1714 C CA . THR A 1 222 ? 18.625 3.922 -12.164 1 74.88 222 THR A CA 1
ATOM 1715 C C . THR A 1 222 ? 19.984 3.43 -11.688 1 74.88 222 THR A C 1
ATOM 1717 O O . THR A 1 222 ? 20.953 4.203 -11.633 1 74.88 222 THR A O 1
ATOM 1720 N N . TYR A 1 223 ? 20.047 2.244 -11.367 1 78.88 223 TYR A N 1
ATOM 1721 C CA . TYR A 1 223 ? 21.297 1.648 -10.922 1 78.88 223 TYR A CA 1
ATOM 1722 C C . TYR A 1 223 ? 21.578 0.351 -11.664 1 78.88 223 TYR A C 1
ATOM 1724 O O . TYR A 1 223 ? 20.656 -0.368 -12.047 1 78.88 223 TYR A O 1
ATOM 1732 N N . ASN A 1 224 ? 22.797 0.08 -11.805 1 70.25 224 ASN A N 1
ATOM 1733 C CA . ASN A 1 224 ? 23.188 -1.01 -12.688 1 70.25 224 ASN A CA 1
ATOM 1734 C C . ASN A 1 224 ? 23.25 -2.342 -11.953 1 70.25 224 ASN A C 1
ATOM 1736 O O . ASN A 1 224 ? 23.031 -3.398 -12.539 1 70.25 224 ASN A O 1
ATOM 1740 N N . THR A 1 225 ? 23.625 -2.168 -10.68 1 78.62 225 THR A N 1
ATOM 1741 C CA . THR A 1 225 ? 23.797 -3.43 -9.969 1 78.62 225 THR A CA 1
ATOM 1742 C C . THR A 1 225 ? 22.875 -3.496 -8.75 1 78.62 225 THR A C 1
ATOM 1744 O O . THR A 1 225 ? 22.469 -2.461 -8.219 1 78.62 225 THR A O 1
ATOM 1747 N N . GLU A 1 226 ? 22.641 -4.672 -8.359 1 85.81 226 GLU A N 1
ATOM 1748 C CA . GLU A 1 226 ? 21.812 -4.918 -7.18 1 85.81 226 GLU A CA 1
ATOM 1749 C C . GLU A 1 226 ? 22.5 -4.391 -5.918 1 85.81 226 GLU A C 1
ATOM 1751 O O . GLU A 1 226 ? 21.844 -3.832 -5.039 1 85.81 226 GLU A O 1
ATOM 1756 N N . GLU A 1 227 ? 23.781 -4.531 -5.832 1 86.56 227 GLU A N 1
ATOM 1757 C CA . GLU A 1 227 ? 24.547 -4.086 -4.668 1 86.56 227 GLU A CA 1
ATOM 1758 C C . GLU A 1 227 ? 24.484 -2.568 -4.516 1 86.56 227 GLU A C 1
ATOM 1760 O O . GLU A 1 227 ? 24.328 -2.057 -3.404 1 86.56 227 GLU A O 1
ATOM 1765 N N . GLU A 1 228 ? 24.562 -1.948 -5.617 1 87.25 228 GLU A N 1
ATOM 1766 C CA . GLU A 1 228 ? 24.484 -0.491 -5.594 1 87.25 228 GLU A CA 1
ATOM 1767 C C . GLU A 1 228 ? 23.109 -0.026 -5.129 1 87.25 228 GLU A C 1
ATOM 1769 O O . GLU A 1 228 ? 23 0.907 -4.328 1 87.25 228 GLU A O 1
ATOM 1774 N N . LEU A 1 229 ? 22.125 -0.686 -5.66 1 88.44 229 LEU A N 1
ATOM 1775 C CA . LEU A 1 229 ? 20.766 -0.325 -5.258 1 88.44 229 LEU A CA 1
ATOM 1776 C C . LEU A 1 229 ? 20.562 -0.562 -3.766 1 88.44 229 LEU A C 1
ATOM 1778 O O . LEU A 1 229 ? 19.953 0.262 -3.08 1 88.44 229 LEU A O 1
ATOM 1782 N N . TYR A 1 230 ? 21.078 -1.655 -3.291 1 92.19 230 TYR A N 1
ATOM 1783 C CA . TYR A 1 230 ? 20.984 -1.99 -1.875 1 92.19 230 TYR A CA 1
ATOM 1784 C C . TYR A 1 230 ? 21.578 -0.89 -1.007 1 92.19 230 TYR A C 1
ATOM 1786 O O . TYR A 1 230 ? 20.953 -0.443 -0.042 1 92.19 230 TYR A O 1
ATOM 1794 N N . GLU A 1 231 ? 22.688 -0.406 -1.346 1 91.88 231 GLU A N 1
ATOM 1795 C CA . GLU A 1 231 ? 23.375 0.628 -0.575 1 91.88 231 GLU A CA 1
ATOM 1796 C C . GLU A 1 231 ? 22.594 1.939 -0.594 1 91.88 231 GLU A C 1
ATOM 1798 O O . GLU A 1 231 ? 22.516 2.637 0.419 1 91.88 231 GLU A O 1
ATOM 1803 N N . VAL A 1 232 ? 22.094 2.213 -1.73 1 91 232 VAL A N 1
ATOM 1804 C CA . VAL A 1 232 ? 21.328 3.445 -1.876 1 91 232 VAL A CA 1
ATOM 1805 C C . VAL A 1 232 ? 20.062 3.377 -1.015 1 91 232 VAL A C 1
ATOM 1807 O O . VAL A 1 232 ? 19.766 4.316 -0.275 1 91 232 VAL A O 1
ATOM 1810 N N . ILE A 1 233 ? 19.359 2.26 -1.096 1 93.69 233 ILE A N 1
ATOM 1811 C CA . ILE A 1 233 ? 18.109 2.113 -0.358 1 93.69 233 ILE A CA 1
ATOM 1812 C C . ILE A 1 233 ? 18.391 2.119 1.143 1 93.69 233 ILE A C 1
ATOM 1814 O O . ILE A 1 233 ? 17.656 2.738 1.916 1 93.69 233 ILE A O 1
ATOM 1818 N N . MET A 1 234 ? 19.438 1.473 1.533 1 95.25 234 MET A N 1
ATOM 1819 C CA . MET A 1 234 ? 19.781 1.452 2.953 1 95.25 234 MET A CA 1
ATOM 1820 C C . MET A 1 234 ? 20.172 2.842 3.436 1 95.25 234 MET A C 1
ATOM 1822 O O . MET A 1 234 ? 19.906 3.207 4.582 1 95.25 234 MET A O 1
ATOM 1826 N N . GLY A 1 235 ? 20.891 3.59 2.594 1 94.94 235 GLY A N 1
ATOM 1827 C CA . GLY A 1 235 ? 21.188 4.98 2.91 1 94.94 235 GLY A CA 1
ATOM 1828 C C . GLY A 1 235 ? 19.938 5.828 3.082 1 94.94 235 GLY A C 1
ATOM 1829 O O . GLY A 1 235 ? 19.859 6.633 4.012 1 94.94 235 GLY A O 1
ATOM 1830 N N . LEU A 1 236 ? 19 5.621 2.18 1 94.75 236 LEU A N 1
ATOM 1831 C CA . LEU A 1 236 ? 17.719 6.316 2.27 1 94.75 236 LEU A CA 1
ATOM 1832 C C . LEU A 1 236 ? 16.984 5.941 3.555 1 94.75 236 LEU A C 1
ATOM 1834 O O . LEU A 1 236 ? 16.406 6.809 4.223 1 94.75 236 LEU A O 1
ATOM 1838 N N . ALA A 1 237 ? 17.016 4.676 3.863 1 96.19 237 ALA A N 1
ATOM 1839 C CA . ALA A 1 237 ? 16.359 4.195 5.074 1 96.19 237 ALA A CA 1
ATOM 1840 C C . ALA A 1 237 ? 16.953 4.848 6.32 1 96.19 237 ALA A C 1
ATOM 1842 O O . ALA A 1 237 ? 16.219 5.27 7.215 1 96.19 237 ALA A O 1
ATOM 1843 N N . ARG A 1 238 ? 18.219 4.953 6.391 1 97.06 238 ARG A N 1
ATOM 1844 C CA . ARG A 1 238 ? 18.875 5.57 7.535 1 97.06 238 ARG A CA 1
ATOM 1845 C C . ARG A 1 238 ? 18.516 7.043 7.652 1 97.06 238 ARG A C 1
ATOM 1847 O O . ARG A 1 238 ? 18.25 7.535 8.75 1 97.06 238 ARG A O 1
ATOM 1854 N N . ALA A 1 239 ? 18.578 7.703 6.512 1 96.94 239 ALA A N 1
ATOM 1855 C CA . ALA A 1 239 ? 18.219 9.117 6.504 1 96.94 239 ALA A CA 1
ATOM 1856 C C . ALA A 1 239 ? 16.781 9.312 6.957 1 96.94 239 ALA A C 1
ATOM 1858 O O . ALA A 1 239 ? 16.469 10.25 7.699 1 96.94 239 ALA A O 1
ATOM 1859 N N . TYR A 1 240 ? 15.914 8.477 6.473 1 97.69 240 TYR A N 1
ATOM 1860 C CA . TYR A 1 240 ? 14.5 8.555 6.816 1 97.69 240 TYR A CA 1
ATOM 1861 C C . TYR A 1 240 ? 14.289 8.312 8.305 1 97.69 240 TYR A C 1
ATOM 1863 O O . TYR A 1 240 ? 13.555 9.055 8.961 1 97.69 240 TYR A O 1
ATOM 1871 N N . GLU A 1 241 ? 14.898 7.285 8.859 1 97.19 241 GLU A N 1
ATOM 1872 C CA . GLU A 1 241 ? 14.758 6.938 10.266 1 97.19 241 GLU A CA 1
ATOM 1873 C C . GLU A 1 241 ? 15.281 8.055 11.164 1 97.19 241 GLU A C 1
ATOM 1875 O O . GLU A 1 241 ? 14.734 8.297 12.242 1 97.19 241 GLU A O 1
ATOM 1880 N N . ALA A 1 242 ? 16.203 8.766 10.719 1 97.44 242 ALA A N 1
ATOM 1881 C CA . ALA A 1 242 ? 16.844 9.812 11.508 1 97.44 242 ALA A CA 1
ATOM 1882 C C . ALA A 1 242 ? 15.906 11 11.711 1 97.44 242 ALA A C 1
ATOM 1884 O O . ALA A 1 242 ? 16.016 11.719 12.711 1 97.44 242 ALA A O 1
ATOM 1885 N N . ILE A 1 243 ? 14.945 11.133 10.852 1 97.56 243 ILE A N 1
ATOM 1886 C CA . ILE A 1 243 ? 14.141 12.344 10.914 1 97.56 243 ILE A CA 1
ATOM 1887 C C . ILE A 1 243 ? 12.836 12.062 11.656 1 97.56 243 ILE A C 1
ATOM 1889 O O . ILE A 1 243 ? 12.07 12.977 11.953 1 97.56 243 ILE A O 1
ATOM 1893 N N . ILE A 1 244 ? 12.555 10.867 12.023 1 97.44 244 ILE A N 1
ATOM 1894 C CA . ILE A 1 244 ? 11.273 10.43 12.555 1 97.44 244 ILE A CA 1
ATOM 1895 C C . ILE A 1 244 ? 10.922 11.25 13.797 1 97.44 244 ILE A C 1
ATOM 1897 O O . ILE A 1 244 ? 9.844 11.836 13.875 1 97.44 244 ILE A O 1
ATOM 1901 N N . PRO A 1 245 ? 11.812 11.453 14.734 1 97 245 PRO A N 1
ATOM 1902 C CA . PRO A 1 245 ? 11.453 12.203 15.938 1 97 245 PRO A CA 1
ATOM 1903 C C . PRO A 1 245 ? 11.094 13.656 15.633 1 97 245 PRO A C 1
ATOM 1905 O O . PRO A 1 245 ? 10.336 14.281 16.391 1 97 245 PRO A O 1
ATOM 1908 N N . GLU A 1 246 ? 11.539 14.164 14.508 1 97.19 246 GLU A N 1
ATOM 1909 C CA . GLU A 1 246 ? 11.336 15.57 14.18 1 97.19 246 GLU A CA 1
ATOM 1910 C C . GLU A 1 246 ? 10.016 15.781 13.445 1 97.19 246 GLU A C 1
ATOM 1912 O O . GLU A 1 246 ? 9.453 16.875 13.477 1 97.19 246 GLU A O 1
ATOM 1917 N N . VAL A 1 247 ? 9.523 14.703 12.812 1 97.94 247 VAL A N 1
ATOM 1918 C CA . VAL A 1 247 ? 8.414 14.953 11.906 1 97.94 247 VAL A CA 1
ATOM 1919 C C . VAL A 1 247 ? 7.129 14.367 12.484 1 97.94 247 VAL A C 1
ATOM 1921 O O . VAL A 1 247 ? 6.027 14.773 12.102 1 97.94 247 VAL A O 1
ATOM 1924 N N . VAL A 1 248 ? 7.195 13.453 13.422 1 98.44 248 VAL A N 1
ATOM 1925 C CA . VAL A 1 248 ? 6.023 12.75 13.922 1 98.44 248 VAL A CA 1
ATOM 1926 C C . VAL A 1 248 ? 5.23 13.672 14.852 1 98.44 248 VAL A C 1
ATOM 1928 O O . VAL A 1 248 ? 5.805 14.32 15.727 1 98.44 248 VAL A O 1
ATOM 1931 N N . GLU A 1 249 ? 3.971 13.734 14.641 1 98.69 249 GLU A N 1
ATOM 1932 C CA . GLU A 1 249 ? 3.053 14.531 15.461 1 98.69 249 GLU A CA 1
ATOM 1933 C C . GLU A 1 249 ? 1.771 13.75 15.758 1 98.69 249 GLU A C 1
ATOM 1935 O O . GLU A 1 249 ? 1.368 12.891 14.977 1 98.69 249 GLU A O 1
ATOM 1940 N N . PHE A 1 250 ? 1.166 14.031 16.891 1 98.75 250 PHE A N 1
ATOM 1941 C CA . PHE A 1 250 ? -0.085 13.398 17.297 1 98.75 250 PHE A CA 1
ATOM 1942 C C . PHE A 1 250 ? -0.834 14.281 18.297 1 98.75 250 PHE A C 1
ATOM 1944 O O . PHE A 1 250 ? -0.29 15.273 18.781 1 98.75 250 PHE A O 1
ATOM 1951 N N . GLU A 1 251 ? -2.07 13.953 18.422 1 98.69 251 GLU A N 1
ATOM 1952 C CA . GLU A 1 251 ? -2.939 14.578 19.422 1 98.69 251 GLU A CA 1
ATOM 1953 C C . GLU A 1 251 ? -3.574 13.539 20.328 1 98.69 251 GLU A C 1
ATOM 1955 O O . GLU A 1 251 ? -3.91 12.438 19.891 1 98.69 251 GLU A O 1
ATOM 1960 N N . GLU A 1 252 ? -3.674 13.797 21.578 1 98.62 252 GLU A N 1
ATOM 1961 C CA . GLU A 1 252 ? -4.371 12.906 22.5 1 98.62 252 GLU A CA 1
ATOM 1962 C C . GLU A 1 252 ? -5.176 13.703 23.531 1 98.62 252 GLU A C 1
ATOM 1964 O O . GLU A 1 252 ? -4.84 14.844 23.844 1 98.62 252 GLU A O 1
ATOM 1969 N N . GLU A 1 253 ? -6.191 13.188 23.938 1 98.31 253 GLU A N 1
ATOM 1970 C CA . GLU A 1 253 ? -7.074 13.781 24.938 1 98.31 253 GLU A CA 1
ATOM 1971 C C . GLU A 1 253 ? -7.691 12.711 25.844 1 98.31 253 GLU A C 1
ATOM 1973 O O . GLU A 1 253 ? -8.039 11.625 25.375 1 98.31 253 GLU A O 1
ATOM 1978 N N . ALA A 1 254 ? -7.75 12.953 27.172 1 98.25 254 ALA A N 1
ATOM 1979 C CA . ALA A 1 254 ? -8.43 12.133 28.156 1 98.25 254 ALA A CA 1
ATOM 1980 C C . ALA A 1 254 ? -7.844 10.727 28.203 1 98.25 254 ALA A C 1
ATOM 1982 O O . ALA A 1 254 ? -8.578 9.742 28.297 1 98.25 254 ALA A O 1
ATOM 1983 N N . VAL A 1 255 ? -6.543 10.633 28.078 1 98 255 VAL A N 1
ATOM 1984 C CA . VAL A 1 255 ? -5.902 9.328 27.969 1 98 255 VAL A CA 1
ATOM 1985 C C . VAL A 1 255 ? -5.605 8.781 29.359 1 98 255 VAL A C 1
ATOM 1987 O O . VAL A 1 255 ? -5.52 7.566 29.562 1 98 255 VAL A O 1
ATOM 1990 N N . GLU A 1 256 ? -5.465 9.672 30.328 1 96.19 256 GLU A N 1
ATOM 1991 C CA . GLU A 1 256 ? -5.215 9.219 31.688 1 96.19 256 GLU A CA 1
ATOM 1992 C C . GLU A 1 256 ? -6.43 8.492 32.25 1 96.19 256 GLU A C 1
ATOM 1994 O O . GLU A 1 256 ? -7.539 9.031 32.25 1 96.19 256 GLU A O 1
ATOM 1999 N N . GLY A 1 257 ? -6.238 7.27 32.719 1 96.12 257 GLY A N 1
ATOM 2000 C CA . GLY A 1 257 ? -7.301 6.492 33.312 1 96.12 257 GLY A CA 1
ATOM 2001 C C . GLY A 1 257 ? -8.242 5.859 32.312 1 96.12 257 GLY A C 1
ATOM 2002 O O . GLY A 1 257 ? -9.227 5.23 32.688 1 96.12 257 GLY A O 1
ATOM 2003 N N . ALA A 1 258 ? -7.91 5.973 31.094 1 98.12 258 ALA A N 1
ATOM 2004 C CA . ALA A 1 258 ? -8.766 5.406 30.062 1 98.12 258 ALA A CA 1
ATOM 2005 C C . ALA A 1 258 ? -8.672 3.885 30.031 1 98.12 258 ALA A C 1
ATOM 2007 O O . ALA A 1 258 ? -7.582 3.326 30.203 1 98.12 258 ALA A O 1
ATOM 2008 N N . GLU A 1 259 ? -9.773 3.207 29.828 1 97.88 259 GLU A N 1
ATOM 2009 C CA . GLU A 1 259 ? -9.836 1.764 29.609 1 97.88 259 GLU A CA 1
ATOM 2010 C C . GLU A 1 259 ? -9.977 1.43 28.125 1 97.88 259 GLU A C 1
ATOM 2012 O O . GLU A 1 259 ? -9.57 0.355 27.688 1 97.88 259 GLU A O 1
ATOM 2017 N N . LEU A 1 260 ? -10.625 2.35 27.469 1 98.62 260 LEU A N 1
ATOM 2018 C CA . LEU A 1 260 ? -10.812 2.27 26.031 1 98.62 260 LEU A CA 1
ATOM 2019 C C . LEU A 1 260 ? -10.195 3.477 25.328 1 98.62 260 LEU A C 1
ATOM 2021 O O . LEU A 1 260 ? -10.406 4.617 25.75 1 98.62 260 LEU A O 1
ATOM 2025 N N . LEU A 1 261 ? -9.375 3.229 24.391 1 98.88 261 LEU A N 1
ATOM 2026 C CA . LEU A 1 261 ? -8.781 4.285 23.578 1 98.88 261 LEU A CA 1
ATOM 2027 C C . LEU A 1 261 ? -9.359 4.27 22.172 1 98.88 261 LEU A C 1
ATOM 2029 O O . LEU A 1 261 ? -9.383 3.227 21.516 1 98.88 261 LEU A O 1
ATOM 2033 N N . VAL A 1 262 ? -9.906 5.363 21.719 1 98.88 262 VAL A N 1
ATOM 2034 C CA . VAL A 1 262 ? -10.383 5.465 20.344 1 98.88 262 VAL A CA 1
ATOM 2035 C C . VAL A 1 262 ? -9.305 6.105 19.469 1 98.88 262 VAL A C 1
ATOM 2037 O O . VAL A 1 262 ? -8.852 7.215 19.75 1 98.88 262 VAL A O 1
ATOM 2040 N N . MET A 1 263 ? -8.883 5.375 18.453 1 98.88 263 MET A N 1
ATOM 2041 C CA . MET A 1 263 ? -7.895 5.891 17.5 1 98.88 263 MET A CA 1
ATOM 2042 C C . MET A 1 263 ? -8.531 6.18 16.156 1 98.88 263 MET A C 1
ATOM 2044 O O . MET A 1 263 ? -9.359 5.406 15.672 1 98.88 263 MET A O 1
ATOM 2048 N N . SER A 1 264 ? -8.234 7.27 15.578 1 98.88 264 SER A N 1
ATOM 2049 C CA . SER A 1 264 ? -8.695 7.711 14.266 1 98.88 264 SER A CA 1
ATOM 2050 C C . SER A 1 264 ? -7.734 8.719 13.656 1 98.88 264 SER A C 1
ATOM 2052 O O . SER A 1 264 ? -6.766 9.133 14.289 1 98.88 264 SER A O 1
ATOM 2054 N N . HIS A 1 265 ? -7.934 9.094 12.438 1 98.75 265 HIS A N 1
ATOM 2055 C CA . HIS A 1 265 ? -7.172 10.148 11.781 1 98.75 265 HIS A CA 1
ATOM 2056 C C . HIS A 1 265 ? -8.07 11.023 10.922 1 98.75 265 HIS A C 1
ATOM 2058 O O . HIS A 1 265 ? -9.242 10.695 10.703 1 98.75 265 HIS A O 1
ATOM 2064 N N . GLY A 1 266 ? -7.523 12.133 10.508 1 98.44 266 GLY A N 1
ATOM 2065 C CA . GLY A 1 266 ? -8.25 12.984 9.578 1 98.44 266 GLY A CA 1
ATOM 2066 C C . GLY A 1 266 ? -9.562 13.484 10.141 1 98.44 266 GLY A C 1
ATOM 2067 O O . GLY A 1 266 ? -9.688 13.719 11.344 1 98.44 266 GLY A O 1
ATOM 2068 N N . VAL A 1 267 ? -10.5 13.68 9.352 1 97.69 267 VAL A N 1
ATOM 2069 C CA . VAL A 1 267 ? -11.742 14.359 9.703 1 97.69 267 VAL A CA 1
ATOM 2070 C C . VAL A 1 267 ? -12.562 13.484 10.656 1 97.69 267 VAL A C 1
ATOM 2072 O O . VAL A 1 267 ? -13.32 14 11.477 1 97.69 267 VAL A O 1
ATOM 2075 N N . VAL A 1 268 ? -12.438 12.164 10.617 1 98.38 268 VAL A N 1
ATOM 2076 C CA . VAL A 1 268 ? -13.133 11.25 11.508 1 98.38 268 VAL A CA 1
ATOM 2077 C C . VAL A 1 268 ? -12.812 11.594 12.961 1 98.38 268 VAL A C 1
ATOM 2079 O O . VAL A 1 268 ? -13.648 11.422 13.852 1 98.38 268 VAL A O 1
ATOM 2082 N N . SER A 1 269 ? -11.672 12.125 13.172 1 98.5 269 SER A N 1
ATOM 2083 C CA . SER A 1 269 ? -11.188 12.414 14.523 1 98.5 269 SER A CA 1
ATOM 2084 C C . SER A 1 269 ? -12.008 13.523 15.18 1 98.5 269 SER A C 1
ATOM 2086 O O . SER A 1 269 ? -12.062 13.617 16.406 1 98.5 269 SER A O 1
ATOM 2088 N N . ARG A 1 270 ? -12.594 14.352 14.391 1 97.62 270 ARG A N 1
ATOM 2089 C CA . ARG A 1 270 ? -13.461 15.375 14.961 1 97.62 270 ARG A CA 1
ATOM 2090 C C . ARG A 1 270 ? -14.664 14.75 15.664 1 97.62 270 ARG A C 1
ATOM 2092 O O . ARG A 1 270 ? -15.023 15.156 16.766 1 97.62 270 ARG A O 1
ATOM 2099 N N . ALA A 1 271 ? -15.266 13.812 14.961 1 97.94 271 ALA A N 1
ATOM 2100 C CA . ALA A 1 271 ? -16.391 13.086 15.547 1 97.94 271 ALA A CA 1
ATOM 2101 C C . ALA A 1 271 ? -15.945 12.305 16.781 1 97.94 271 ALA A C 1
ATOM 2103 O O . ALA A 1 271 ? -16.672 12.242 17.781 1 97.94 271 ALA A O 1
ATOM 2104 N N . VAL A 1 272 ? -14.781 11.719 16.719 1 98.69 272 VAL A N 1
ATOM 2105 C CA . VAL A 1 272 ? -14.266 10.922 17.828 1 98.69 272 VAL A CA 1
ATOM 2106 C C . VAL A 1 272 ? -14.031 11.812 19.031 1 98.69 272 VAL A C 1
ATOM 2108 O O . VAL A 1 272 ? -14.391 11.453 20.156 1 98.69 272 VAL A O 1
ATOM 2111 N N . LYS A 1 273 ? -13.391 12.945 18.812 1 98.31 273 LYS A N 1
ATOM 2112 C CA . LYS A 1 273 ? -13.117 13.875 19.891 1 98.31 273 LYS A CA 1
ATOM 2113 C C . LYS A 1 273 ? -14.406 14.305 20.594 1 98.31 273 LYS A C 1
ATOM 2115 O O . LYS A 1 273 ? -14.477 14.32 21.828 1 98.31 273 LYS A O 1
ATOM 2120 N N . SER A 1 274 ? -15.398 14.625 19.797 1 98.38 274 SER A N 1
ATOM 2121 C CA . SER A 1 274 ? -16.688 15.016 20.328 1 98.38 274 SER A CA 1
ATOM 2122 C C . SER A 1 274 ? -17.328 13.883 21.141 1 98.38 274 SER A C 1
ATOM 2124 O O . SER A 1 274 ? -17.828 14.109 22.234 1 98.38 274 SER A O 1
ATOM 2126 N N . ALA A 1 275 ? -17.297 12.688 20.609 1 98.75 275 ALA A N 1
ATOM 2127 C CA . ALA A 1 275 ? -17.875 11.523 21.281 1 98.75 275 ALA A CA 1
ATOM 2128 C C . ALA A 1 275 ? -17.156 11.227 22.594 1 98.75 275 ALA A C 1
ATOM 2130 O O . ALA A 1 275 ? -17.781 10.914 23.594 1 98.75 275 ALA A O 1
ATOM 2131 N N . VAL A 1 276 ? -15.867 11.32 22.578 1 98.75 276 VAL A N 1
ATOM 2132 C CA . VAL A 1 276 ? -15.062 11.008 23.766 1 98.75 276 VAL A CA 1
ATOM 2133 C C . VAL A 1 276 ? -15.344 12.031 24.859 1 98.75 276 VAL A C 1
ATOM 2135 O O . VAL A 1 276 ? -15.469 11.664 26.031 1 98.75 276 VAL A O 1
ATOM 2138 N N . ARG A 1 277 ? -15.438 13.297 24.484 1 98.56 277 ARG A N 1
ATOM 2139 C CA . ARG A 1 277 ? -15.773 14.336 25.453 1 98.56 277 ARG A CA 1
ATOM 2140 C C . ARG A 1 277 ? -17.125 14.055 26.109 1 98.56 277 ARG A C 1
ATOM 2142 O O . ARG A 1 277 ? -17.281 14.195 27.328 1 98.56 277 ARG A O 1
ATOM 2149 N N . ALA A 1 278 ? -18.062 13.672 25.281 1 98.62 278 ALA A N 1
ATOM 2150 C CA . ALA A 1 278 ? -19.391 13.336 25.797 1 98.62 278 ALA A CA 1
ATOM 2151 C C . ALA A 1 278 ? -19.344 12.117 26.719 1 98.62 278 ALA A C 1
ATOM 2153 O O . ALA A 1 278 ? -19.969 12.102 27.766 1 98.62 278 ALA A O 1
ATOM 2154 N N . LEU A 1 279 ? -18.641 11.117 26.297 1 98.56 279 LEU A N 1
ATOM 2155 C CA . LEU A 1 279 ? -18.5 9.891 27.078 1 98.56 279 LEU A CA 1
ATOM 2156 C C . LEU A 1 279 ? -17.859 10.18 28.438 1 98.56 279 LEU A C 1
ATOM 2158 O O . LEU A 1 279 ? -18.297 9.664 29.469 1 98.56 279 LEU A O 1
ATOM 2162 N N . ARG A 1 280 ? -16.828 11.016 28.438 1 98.19 280 ARG A N 1
ATOM 2163 C CA . ARG A 1 280 ? -16.172 11.367 29.688 1 98.19 280 ARG A CA 1
ATOM 2164 C C . ARG A 1 280 ? -17.109 12.148 30.594 1 98.19 280 ARG A C 1
ATOM 2166 O O . ARG A 1 280 ? -17.109 11.938 31.812 1 98.19 280 ARG A O 1
ATOM 2173 N N . ARG A 1 281 ? -17.828 13.008 30.016 1 98.12 281 ARG A N 1
ATOM 2174 C CA . ARG A 1 281 ? -18.828 13.742 30.797 1 98.12 281 ARG A CA 1
ATOM 2175 C C . ARG A 1 281 ? -19.828 12.789 31.453 1 98.12 281 ARG A C 1
ATOM 2177 O O . ARG A 1 281 ? -20.281 13.039 32.562 1 98.12 281 ARG A O 1
ATOM 2184 N N . ASP A 1 282 ? -20.094 11.758 30.75 1 97.94 282 ASP A N 1
ATOM 2185 C CA . ASP A 1 282 ? -21.062 10.781 31.234 1 97.94 282 ASP A CA 1
ATOM 2186 C C . ASP A 1 282 ? -20.391 9.742 32.125 1 97.94 282 ASP A C 1
ATOM 2188 O O . ASP A 1 282 ? -21.031 8.781 32.562 1 97.94 282 ASP A O 1
ATOM 2192 N N . GLY A 1 283 ? -19.062 9.805 32.344 1 97.31 283 GLY A N 1
ATOM 2193 C CA . GLY A 1 283 ? -18.391 9 33.344 1 97.31 283 GLY A CA 1
ATOM 2194 C C . GLY A 1 283 ? -17.703 7.781 32.75 1 97.31 283 GLY A C 1
ATOM 2195 O O . GLY A 1 283 ? -17.25 6.902 33.5 1 97.31 283 GLY A O 1
ATOM 2196 N N . TYR A 1 284 ? -17.625 7.691 31.469 1 98.19 284 TYR A N 1
ATOM 2197 C CA . TYR A 1 284 ? -17 6.531 30.844 1 98.19 284 TYR A CA 1
ATOM 2198 C C . TYR A 1 284 ? -15.5 6.762 30.672 1 98.19 284 TYR A C 1
ATOM 2200 O O . TYR A 1 284 ? -15.078 7.859 30.297 1 98.19 284 TYR A O 1
ATOM 2208 N N . PRO A 1 285 ? -14.641 5.781 30.969 1 98.31 285 PRO A N 1
ATOM 2209 C CA . PRO A 1 285 ? -13.18 5.91 30.859 1 98.31 285 PRO A CA 1
ATOM 2210 C C . PRO A 1 285 ? -12.672 5.691 29.438 1 98.31 285 PRO A C 1
ATOM 2212 O O . PRO A 1 285 ? -12 4.691 29.172 1 98.31 285 PRO A O 1
ATOM 2215 N N . VAL A 1 286 ? -12.953 6.625 28.625 1 98.69 286 VAL A N 1
ATOM 2216 C CA . VAL A 1 286 ? -12.586 6.543 27.219 1 98.69 286 VAL A CA 1
ATOM 2217 C C . VAL A 1 286 ? -11.602 7.66 26.875 1 98.69 286 VAL A C 1
ATOM 2219 O O . VAL A 1 286 ? -11.734 8.781 27.359 1 98.69 286 VAL A O 1
ATOM 2222 N N . GLY A 1 287 ? -10.562 7.312 26.172 1 98.81 287 GLY A N 1
ATOM 2223 C CA . GLY A 1 287 ? -9.594 8.289 25.703 1 98.81 287 GLY A CA 1
ATOM 2224 C C . GLY A 1 287 ? -9.555 8.414 24.188 1 98.81 287 GLY A C 1
ATOM 2225 O O . GLY A 1 287 ? -10.164 7.613 23.484 1 98.81 287 GLY A O 1
ATOM 2226 N N . TYR A 1 288 ? -8.875 9.461 23.75 1 98.5 288 TYR A N 1
ATOM 2227 C CA . TYR A 1 288 ? -8.758 9.812 22.344 1 98.5 288 TYR A CA 1
ATOM 2228 C C . TYR A 1 288 ? -7.293 9.922 21.938 1 98.5 288 TYR A C 1
ATOM 2230 O O . TYR A 1 288 ? -6.488 10.531 22.641 1 98.5 288 TYR A O 1
ATOM 2238 N N . PHE A 1 289 ? -6.906 9.234 20.812 1 98.88 289 PHE A N 1
ATOM 2239 C CA . PHE A 1 289 ? -5.57 9.359 20.25 1 98.88 289 PHE A CA 1
ATOM 2240 C C . PHE A 1 289 ? -5.641 9.477 18.734 1 98.88 289 PHE A C 1
ATOM 2242 O O . PHE A 1 289 ? -6.266 8.648 18.062 1 98.88 289 PHE A O 1
ATOM 2249 N N . ARG A 1 290 ? -4.941 10.477 18.188 1 98.88 290 ARG A N 1
ATOM 2250 C CA . ARG A 1 290 ? -4.941 10.727 16.75 1 98.88 290 ARG A CA 1
ATOM 2251 C C . ARG A 1 290 ? -3.523 10.977 16.234 1 98.88 290 ARG A C 1
ATOM 2253 O O . ARG A 1 290 ? -2.932 12.016 16.516 1 98.88 290 ARG A O 1
ATOM 2260 N N . PRO A 1 291 ? -2.984 10.016 15.477 1 98.88 291 PRO A N 1
ATOM 2261 C CA . PRO A 1 291 ? -1.778 10.398 14.742 1 98.88 291 PRO A CA 1
ATOM 2262 C C . PRO A 1 291 ? -2.047 11.469 13.688 1 98.88 291 PRO A C 1
ATOM 2264 O O . PRO A 1 291 ? -2.982 11.336 12.891 1 98.88 291 PRO A O 1
ATOM 2267 N N . ILE A 1 292 ? -1.301 12.477 13.727 1 98.88 292 ILE A N 1
ATOM 2268 C CA . ILE A 1 292 ? -1.362 13.5 12.695 1 98.88 292 ILE A CA 1
ATOM 2269 C C . ILE A 1 292 ? -0.444 13.117 11.531 1 98.88 292 ILE A C 1
ATOM 2271 O O . ILE A 1 292 ? -0.799 13.297 10.367 1 98.88 292 ILE A O 1
ATOM 2275 N N . THR A 1 293 ? 0.771 12.68 11.906 1 98.88 293 THR A N 1
ATOM 2276 C CA . THR A 1 293 ? 1.649 12.078 10.914 1 98.88 293 THR A CA 1
ATOM 2277 C C . THR A 1 293 ? 1.317 10.602 10.727 1 98.88 293 THR A C 1
ATOM 2279 O O . THR A 1 293 ? 1.434 9.805 11.664 1 98.88 293 THR A O 1
ATOM 2282 N N . LEU A 1 294 ? 0.892 10.211 9.531 1 98.88 294 LEU A N 1
ATOM 2283 C CA . LEU A 1 294 ? 0.55 8.82 9.258 1 98.88 294 LEU A CA 1
ATOM 2284 C C . LEU A 1 294 ? 1.759 8.055 8.727 1 98.88 294 LEU A C 1
ATOM 2286 O O . LEU A 1 294 ? 1.778 6.824 8.75 1 98.88 294 LEU A O 1
ATOM 2290 N N . ARG A 1 295 ? 2.695 8.789 8.211 1 98.56 295 ARG A N 1
ATOM 2291 C CA . ARG A 1 295 ? 3.963 8.227 7.754 1 98.56 295 ARG A CA 1
ATOM 2292 C C . ARG A 1 295 ? 5.102 9.219 7.965 1 98.56 295 ARG A C 1
ATOM 2294 O O . ARG A 1 295 ? 5.145 10.273 7.316 1 98.56 295 ARG A O 1
ATOM 2301 N N . PRO A 1 296 ? 5.961 9.008 8.828 1 98.19 296 PRO A N 1
ATOM 2302 C CA . PRO A 1 296 ? 5.973 7.887 9.773 1 98.19 296 PRO A CA 1
ATOM 2303 C C . PRO A 1 296 ? 5.008 8.078 10.938 1 98.19 296 PRO A C 1
ATOM 2305 O O . PRO A 1 296 ? 4.75 9.211 11.344 1 98.19 296 PRO A O 1
ATOM 2308 N N . LEU A 1 297 ? 4.523 6.953 11.484 1 98.69 297 LEU A N 1
ATOM 2309 C CA . LEU A 1 297 ? 3.607 7 12.617 1 98.69 297 LEU A CA 1
ATOM 2310 C C . LEU A 1 297 ? 4.348 7.375 13.898 1 98.69 297 LEU A C 1
ATOM 2312 O O . LEU A 1 297 ? 5.547 7.113 14.023 1 98.69 297 LEU A O 1
ATOM 2316 N N . PRO A 1 298 ? 3.672 7.988 14.828 1 98.62 298 PRO A N 1
ATOM 2317 C CA . PRO A 1 298 ? 4.238 8.188 16.156 1 98.62 298 PRO A CA 1
ATOM 2318 C C . PRO A 1 298 ? 4.195 6.922 17.016 1 98.62 298 PRO A C 1
ATOM 2320 O O . PRO A 1 298 ? 3.512 6.887 18.047 1 98.62 298 PRO A O 1
ATOM 2323 N N . VAL A 1 299 ? 4.965 6.012 16.719 1 98.56 299 VAL A N 1
ATOM 2324 C CA . VAL A 1 299 ? 4.906 4.652 17.25 1 98.56 299 VAL A CA 1
ATOM 2325 C C . VAL A 1 299 ? 5.141 4.672 18.766 1 98.56 299 VAL A C 1
ATOM 2327 O O . VAL A 1 299 ? 4.422 4.012 19.516 1 98.56 299 VAL A O 1
ATOM 2330 N N . GLU A 1 300 ? 6.105 5.402 19.25 1 98.19 300 GLU A N 1
ATOM 2331 C CA . GLU A 1 300 ? 6.422 5.441 20.672 1 98.19 300 GLU A CA 1
ATOM 2332 C C . GLU A 1 300 ? 5.23 5.934 21.5 1 98.19 300 GLU A C 1
ATOM 2334 O O . GLU A 1 300 ? 4.879 5.332 22.516 1 98.19 300 GLU A O 1
ATOM 2339 N N . ALA A 1 301 ? 4.637 6.98 21.016 1 98.5 301 ALA A N 1
ATOM 2340 C CA . ALA A 1 301 ? 3.482 7.539 21.719 1 98.5 301 ALA A CA 1
ATOM 2341 C C . ALA A 1 301 ? 2.291 6.586 21.656 1 98.5 301 ALA A C 1
ATOM 2343 O O . ALA A 1 301 ? 1.577 6.414 22.641 1 98.5 301 ALA A O 1
ATOM 2344 N N . MET A 1 302 ? 2.088 5.996 20.531 1 98.75 302 MET A N 1
ATOM 2345 C CA . MET A 1 302 ? 0.996 5.043 20.359 1 98.75 302 MET A CA 1
ATOM 2346 C C . MET A 1 302 ? 1.144 3.861 21.312 1 98.75 302 MET A C 1
ATOM 2348 O O . MET A 1 302 ? 0.176 3.457 21.953 1 98.75 302 MET A O 1
ATOM 2352 N N . ARG A 1 303 ? 2.307 3.338 21.375 1 98.56 303 ARG A N 1
ATOM 2353 C CA . ARG A 1 303 ? 2.555 2.168 22.219 1 98.56 303 ARG A CA 1
ATOM 2354 C C . ARG A 1 303 ? 2.41 2.512 23.703 1 98.56 303 ARG A C 1
ATOM 2356 O O . ARG A 1 303 ? 1.835 1.738 24.469 1 98.56 303 ARG A O 1
ATOM 2363 N N . ARG A 1 304 ? 2.938 3.65 24.094 1 98.25 304 ARG A N 1
ATOM 2364 C CA . ARG A 1 304 ? 2.846 4.098 25.484 1 98.25 304 ARG A CA 1
ATOM 2365 C C . ARG A 1 304 ? 1.394 4.156 25.938 1 98.25 304 ARG A C 1
ATOM 2367 O O . ARG A 1 304 ? 1.081 3.77 27.062 1 98.25 304 ARG A O 1
ATOM 2374 N N . ARG A 1 305 ? 0.53 4.551 25.062 1 98.5 305 ARG A N 1
ATOM 2375 C CA . ARG A 1 305 ? -0.878 4.684 25.422 1 98.5 305 ARG A CA 1
ATOM 2376 C C . ARG A 1 305 ? -1.601 3.346 25.312 1 98.5 305 ARG A C 1
ATOM 2378 O O . ARG A 1 305 ? -2.455 3.027 26.141 1 98.5 305 ARG A O 1
ATOM 2385 N N . ALA A 1 306 ? -1.265 2.598 24.328 1 98.44 306 ALA A N 1
ATOM 2386 C CA . ALA A 1 306 ? -1.919 1.315 24.094 1 98.44 306 ALA A CA 1
ATOM 2387 C C . ALA A 1 306 ? -1.658 0.337 25.234 1 98.44 306 ALA A C 1
ATOM 2389 O O . ALA A 1 306 ? -2.51 -0.497 25.547 1 98.44 306 ALA A O 1
ATOM 2390 N N . GLU A 1 307 ? -0.544 0.44 25.844 1 97.44 307 GLU A N 1
ATOM 2391 C CA . GLU A 1 307 ? -0.151 -0.462 26.922 1 97.44 307 GLU A CA 1
ATOM 2392 C C . GLU A 1 307 ? -1.004 -0.239 28.156 1 97.44 307 GLU A C 1
ATOM 2394 O O . GLU A 1 307 ? -1.062 -1.1 29.047 1 97.44 307 GLU A O 1
ATOM 2399 N N . LYS A 1 308 ? -1.695 0.828 28.203 1 97.44 308 LYS A N 1
ATOM 2400 C CA . LYS A 1 308 ? -2.387 1.219 29.438 1 97.44 308 LYS A CA 1
ATOM 2401 C C . LYS A 1 308 ? -3.889 0.983 29.312 1 97.44 308 LYS A C 1
ATOM 2403 O O . LYS A 1 308 ? -4.645 1.278 30.25 1 97.44 308 LYS A O 1
ATOM 2408 N N . VAL A 1 309 ? -4.289 0.464 28.188 1 98 309 VAL A N 1
ATOM 2409 C CA . VAL A 1 309 ? -5.73 0.314 28 1 98 309 VAL A CA 1
ATOM 2410 C C . VAL A 1 309 ? -6.066 -1.152 27.734 1 98 309 VAL A C 1
ATOM 2412 O O . VAL A 1 309 ? -5.184 -1.95 27.406 1 98 309 VAL A O 1
ATOM 2415 N N . ARG A 1 310 ? -7.34 -1.465 27.859 1 96.38 310 ARG A N 1
ATOM 2416 C CA . ARG A 1 310 ? -7.812 -2.83 27.641 1 96.38 310 ARG A CA 1
ATOM 2417 C C . ARG A 1 310 ? -8.148 -3.068 26.172 1 96.38 310 ARG A C 1
ATOM 2419 O O . ARG A 1 310 ? -7.949 -4.168 25.656 1 96.38 310 ARG A O 1
ATOM 2426 N N . ARG A 1 311 ? -8.734 -2 25.578 1 98.06 311 ARG A N 1
ATOM 2427 C CA . ARG A 1 311 ? -9.203 -2.115 24.203 1 98.06 311 ARG A CA 1
ATOM 2428 C C . ARG A 1 311 ? -8.938 -0.832 23.422 1 98.06 311 ARG A C 1
ATOM 2430 O O . ARG A 1 311 ? -8.867 0.251 24.016 1 98.06 311 ARG A O 1
ATOM 2437 N N . ILE A 1 312 ? -8.812 -0.992 22.172 1 98.81 312 ILE A N 1
ATOM 2438 C CA . ILE A 1 312 ? -8.703 0.13 21.25 1 98.81 312 ILE A CA 1
ATOM 2439 C C . ILE A 1 312 ? -9.805 0.047 20.188 1 98.81 312 ILE A C 1
ATOM 2441 O O . ILE A 1 312 ? -9.984 -0.991 19.547 1 98.81 312 ILE A O 1
ATOM 2445 N N . LEU A 1 313 ? -10.578 1.038 20.094 1 98.81 313 LEU A N 1
ATOM 2446 C CA . LEU A 1 313 ? -11.547 1.192 19 1 98.81 313 LEU A CA 1
ATOM 2447 C C . LEU A 1 313 ? -10.945 1.993 17.859 1 98.81 313 LEU A C 1
ATOM 2449 O O . LEU A 1 313 ? -10.586 3.16 18.031 1 98.81 313 LEU A O 1
ATOM 2453 N N . VAL A 1 314 ? -10.773 1.387 16.688 1 98.88 314 VAL A N 1
ATOM 2454 C CA . VAL A 1 314 ? -10.25 2.088 15.523 1 98.88 314 VAL A CA 1
ATOM 2455 C C . VAL A 1 314 ? -11.406 2.512 14.617 1 98.88 314 VAL A C 1
ATOM 2457 O O . VAL A 1 314 ? -12.109 1.663 14.07 1 98.88 314 VAL A O 1
ATOM 2460 N N . ALA A 1 315 ? -11.578 3.797 14.461 1 98.81 315 ALA A N 1
ATOM 2461 C CA . ALA A 1 315 ? -12.633 4.355 13.617 1 98.81 315 ALA A CA 1
ATOM 2462 C C . ALA A 1 315 ? -12.055 4.938 12.328 1 98.81 315 ALA A C 1
ATOM 2464 O O . ALA A 1 315 ? -11.156 5.785 12.375 1 98.81 315 ALA A O 1
ATOM 2465 N N . GLU A 1 316 ? -12.57 4.52 11.195 1 98.56 316 GLU A N 1
ATOM 2466 C CA . GLU A 1 316 ? -12.086 5.031 9.914 1 98.56 316 GLU A CA 1
ATOM 2467 C C . GLU A 1 316 ? -13.156 4.918 8.836 1 98.56 316 GLU A C 1
ATOM 2469 O O . GLU A 1 316 ? -13.984 4.012 8.867 1 98.56 316 GLU A O 1
ATOM 2474 N N . SER A 1 317 ? -13.109 5.84 7.93 1 97.69 317 SER A N 1
ATOM 2475 C CA . SER A 1 317 ? -13.945 5.77 6.738 1 97.69 317 SER A CA 1
ATOM 2476 C C . SER A 1 317 ? -13.258 4.98 5.629 1 97.69 317 SER A C 1
ATOM 2478 O O . SER A 1 317 ? -13.141 5.465 4.5 1 97.69 317 SER A O 1
ATOM 2480 N N . ALA A 1 318 ? -12.758 3.893 5.891 1 97.5 318 ALA A N 1
ATOM 2481 C CA . ALA A 1 318 ? -12.117 2.871 5.07 1 97.5 318 ALA A CA 1
ATOM 2482 C C . ALA A 1 318 ? -12.328 1.479 5.656 1 97.5 318 ALA A C 1
ATOM 2484 O O . ALA A 1 318 ? -13.008 1.325 6.672 1 97.5 318 ALA A O 1
ATOM 2485 N N . TYR A 1 319 ? -11.859 0.512 5.004 1 97.19 319 TYR A N 1
ATOM 2486 C CA . TYR A 1 319 ? -12.023 -0.863 5.465 1 97.19 319 TYR A CA 1
ATOM 2487 C C . TYR A 1 319 ? -10.695 -1.44 5.938 1 97.19 319 TYR A C 1
ATOM 2489 O O . TYR A 1 319 ? -10.148 -2.357 5.316 1 97.19 319 TYR A O 1
ATOM 2497 N N . GLY A 1 320 ? -10.148 -0.832 7.059 1 97.5 320 GLY A N 1
ATOM 2498 C CA . GLY A 1 320 ? -8.992 -1.406 7.734 1 97.5 320 GLY A CA 1
ATOM 2499 C C . GLY A 1 320 ? -7.672 -0.847 7.242 1 97.5 320 GLY A C 1
ATOM 2500 O O . GLY A 1 320 ? -6.617 -1.443 7.469 1 97.5 320 GLY A O 1
ATOM 2501 N N . GLN A 1 321 ? -7.676 0.258 6.461 1 98.12 321 GLN A N 1
ATOM 2502 C CA . GLN A 1 321 ? -6.422 0.824 5.973 1 98.12 321 GLN A CA 1
ATOM 2503 C C . GLN A 1 321 ? -5.617 1.442 7.109 1 98.12 321 GLN A C 1
ATOM 2505 O O . GLN A 1 321 ? -4.43 1.15 7.266 1 98.12 321 GLN A O 1
ATOM 2510 N N . PHE A 1 322 ? -6.32 2.273 7.914 1 98.75 322 PHE A N 1
ATOM 2511 C CA . PHE A 1 322 ? -5.664 2.842 9.086 1 98.75 322 PHE A CA 1
ATOM 2512 C C . PHE A 1 322 ? -5.383 1.763 10.125 1 98.75 322 PHE A C 1
ATOM 2514 O O . PHE A 1 322 ? -4.32 1.756 10.75 1 98.75 322 PHE A O 1
ATOM 2521 N N . ALA A 1 323 ? -6.281 0.851 10.359 1 98.56 323 ALA A N 1
ATOM 2522 C CA . ALA A 1 323 ? -6.125 -0.239 11.312 1 98.56 323 ALA A CA 1
ATOM 2523 C C . ALA A 1 323 ? -4.852 -1.037 11.039 1 98.56 323 ALA A C 1
ATOM 2525 O O . ALA A 1 323 ? -4.188 -1.501 11.961 1 98.56 323 ALA A O 1
ATOM 2526 N N . ARG A 1 324 ? -4.547 -1.22 9.789 1 97.81 324 ARG A N 1
ATOM 2527 C CA . ARG A 1 324 ? -3.338 -1.95 9.43 1 97.81 324 ARG A CA 1
ATOM 2528 C C . ARG A 1 324 ? -2.092 -1.229 9.93 1 97.81 324 ARG A C 1
ATOM 2530 O O . ARG A 1 324 ? -1.166 -1.863 10.438 1 97.81 324 ARG A O 1
ATOM 2537 N N . LEU A 1 325 ? -2.059 0.063 9.75 1 98.38 325 LEU A N 1
ATOM 2538 C CA . LEU A 1 325 ? -0.943 0.851 10.258 1 98.38 325 LEU A CA 1
ATOM 2539 C C . LEU A 1 325 ? -0.847 0.733 11.781 1 98.38 325 LEU A C 1
ATOM 2541 O O . LEU A 1 325 ? 0.251 0.612 12.328 1 98.38 325 LEU A O 1
ATOM 2545 N N . VAL A 1 326 ? -1.993 0.759 12.414 1 98.75 326 VAL A N 1
ATOM 2546 C CA . VAL A 1 326 ? -2.049 0.675 13.875 1 98.75 326 VAL A CA 1
ATOM 2547 C C . VAL A 1 326 ? -1.513 -0.679 14.328 1 98.75 326 VAL A C 1
ATOM 2549 O O . VAL A 1 326 ? -0.704 -0.75 15.258 1 98.75 326 VAL A O 1
ATOM 2552 N N . LYS A 1 327 ? -1.938 -1.737 13.688 1 98.5 327 LYS A N 1
ATOM 2553 C CA . LYS A 1 327 ? -1.498 -3.078 14.062 1 98.5 327 LYS A CA 1
ATOM 2554 C C . LYS A 1 327 ? 0.011 -3.23 13.891 1 98.5 327 LYS A C 1
ATOM 2556 O O . LYS A 1 327 ? 0.673 -3.865 14.719 1 98.5 327 LYS A O 1
ATOM 2561 N N . GLU A 1 328 ? 0.493 -2.67 12.828 1 97.69 328 GLU A N 1
ATOM 2562 C CA . GLU A 1 328 ? 1.938 -2.719 12.625 1 97.69 328 GLU A CA 1
ATOM 2563 C C . GLU A 1 328 ? 2.676 -1.998 13.75 1 97.69 328 GLU A C 1
ATOM 2565 O O . GLU A 1 328 ? 3.652 -2.518 14.289 1 97.69 328 GLU A O 1
ATOM 2570 N N . ALA A 1 329 ? 2.193 -0.864 14.102 1 98.25 329 ALA A N 1
ATOM 2571 C CA . ALA A 1 329 ? 2.836 -0.024 15.109 1 98.25 329 ALA A CA 1
ATOM 2572 C C . ALA A 1 329 ? 2.777 -0.678 16.484 1 98.25 329 ALA A C 1
ATOM 2574 O O . ALA A 1 329 ? 3.684 -0.501 17.312 1 98.25 329 ALA A O 1
ATOM 2575 N N . LEU A 1 330 ? 1.745 -1.426 16.703 1 98.62 330 LEU A N 1
ATOM 2576 C CA . LEU A 1 330 ? 1.496 -1.929 18.047 1 98.62 330 LEU A CA 1
ATOM 2577 C C . LEU A 1 330 ? 1.821 -3.416 18.141 1 98.62 330 LEU A C 1
ATOM 2579 O O . LEU A 1 330 ? 1.5 -4.062 19.141 1 98.62 330 LEU A O 1
ATOM 2583 N N . TYR A 1 331 ? 2.357 -3.941 17.125 1 98.19 331 TYR A N 1
ATOM 2584 C CA . TYR A 1 331 ? 2.688 -5.363 17.156 1 98.19 331 TYR A CA 1
ATOM 2585 C C . TYR A 1 331 ? 3.416 -5.727 18.438 1 98.19 331 TYR A C 1
ATOM 2587 O O . TYR A 1 331 ? 4.289 -4.984 18.891 1 98.19 331 TYR A O 1
ATOM 2595 N N . GLY A 1 332 ? 3.109 -6.875 18.969 1 97.19 332 GLY A N 1
ATOM 2596 C CA . GLY A 1 332 ? 3.715 -7.352 20.203 1 97.19 332 GLY A CA 1
ATOM 2597 C C . GLY A 1 332 ? 2.869 -7.07 21.438 1 97.19 332 GLY A C 1
ATOM 2598 O O . GLY A 1 332 ? 3.104 -7.645 22.5 1 97.19 332 GLY A O 1
ATOM 2599 N N . LEU A 1 333 ? 1.954 -6.152 21.281 1 97.56 333 LEU A N 1
ATOM 2600 C CA . LEU A 1 333 ? 1.003 -5.887 22.359 1 97.56 333 LEU A CA 1
ATOM 2601 C C . LEU A 1 333 ? -0.23 -6.773 22.219 1 97.56 333 LEU A C 1
ATOM 2603 O O . LEU A 1 333 ? -0.565 -7.215 21.109 1 97.56 333 LEU A O 1
ATOM 2607 N N . GLN A 1 334 ? -0.923 -7.004 23.234 1 96.62 334 GLN A N 1
ATOM 2608 C CA . GLN A 1 334 ? -2.07 -7.906 23.234 1 96.62 334 GLN A CA 1
ATOM 2609 C C . GLN A 1 334 ? -3.379 -7.129 23.359 1 96.62 334 GLN A C 1
ATOM 2611 O O . GLN A 1 334 ? -4.461 -7.723 23.359 1 96.62 334 GLN A O 1
ATOM 2616 N N . VAL A 1 335 ? -3.27 -5.859 23.328 1 97.44 335 VAL A N 1
ATOM 2617 C CA . VAL A 1 335 ? -4.461 -5.027 23.438 1 97.44 335 VAL A CA 1
ATOM 2618 C C . VAL A 1 335 ? -5.418 -5.348 22.281 1 97.44 335 VAL A C 1
ATOM 2620 O O . VAL A 1 335 ? -4.996 -5.469 21.125 1 97.44 335 VAL A O 1
ATOM 2623 N N . GLU A 1 336 ? -6.66 -5.539 22.625 1 97.19 336 GLU A N 1
ATOM 2624 C CA . GLU A 1 336 ? -7.656 -5.883 21.609 1 97.19 336 GLU A CA 1
ATOM 2625 C C . GLU A 1 336 ? -8 -4.676 20.75 1 97.19 336 GLU A C 1
ATOM 2627 O O . GLU A 1 336 ? -8.273 -3.59 21.266 1 97.19 336 GLU A O 1
ATOM 2632 N N . ILE A 1 337 ? -7.996 -4.848 19.484 1 98.12 337 ILE A N 1
ATOM 2633 C CA . ILE A 1 337 ? -8.398 -3.803 18.562 1 98.12 337 ILE A CA 1
ATOM 2634 C C . ILE A 1 337 ? -9.773 -4.129 17.984 1 98.12 337 ILE A C 1
ATOM 2636 O O . ILE A 1 337 ? -9.961 -5.18 17.375 1 98.12 337 ILE A O 1
ATOM 2640 N N . VAL A 1 338 ? -10.742 -3.268 18.203 1 98.06 338 VAL A N 1
ATOM 2641 C CA . VAL A 1 338 ? -12.109 -3.412 17.703 1 98.06 338 VAL A CA 1
ATOM 2642 C C . VAL A 1 338 ? -12.359 -2.42 16.578 1 98.06 338 VAL A C 1
ATOM 2644 O O . VAL A 1 338 ? -12.062 -1.231 16.703 1 98.06 338 VAL A O 1
ATOM 2647 N N . PRO A 1 339 ? -12.961 -2.885 15.477 1 97.81 339 PRO A N 1
ATOM 2648 C CA . PRO A 1 339 ? -13.125 -2.02 14.305 1 97.81 339 PRO A CA 1
ATOM 2649 C C . PRO A 1 339 ? -14.445 -1.264 14.305 1 97.81 339 PRO A C 1
ATOM 2651 O O . PRO A 1 339 ? -15.469 -1.795 14.758 1 97.81 339 PRO A O 1
ATOM 2654 N N . LEU A 1 340 ? -14.492 -0.075 13.859 1 98.19 340 LEU A N 1
ATOM 2655 C CA . LEU A 1 340 ? -15.609 0.698 13.328 1 98.19 340 LEU A CA 1
ATOM 2656 C C . LEU A 1 340 ? -15.281 1.236 11.938 1 98.19 340 LEU A C 1
ATOM 2658 O O . LEU A 1 340 ? -14.867 2.389 11.797 1 98.19 340 LEU A O 1
ATOM 2662 N N . PHE A 1 341 ? -15.484 0.334 10.938 1 97.56 341 PHE A N 1
ATOM 2663 C CA . PHE A 1 341 ? -15.117 0.63 9.555 1 97.56 341 PHE A CA 1
ATOM 2664 C C . PHE A 1 341 ? -16.344 1.044 8.75 1 97.56 341 PHE A C 1
ATOM 2666 O O . PHE A 1 341 ? -17.328 0.31 8.695 1 97.56 341 PHE A O 1
ATOM 2673 N N . LYS A 1 342 ? -16.234 2.191 8.18 1 96.56 342 LYS A N 1
ATOM 2674 C CA . LYS A 1 342 ? -17.312 2.67 7.309 1 96.56 342 LYS A CA 1
ATOM 2675 C C . LYS A 1 342 ? -16.75 3.211 5.996 1 96.56 342 LYS A C 1
ATOM 2677 O O . LYS A 1 342 ? -16.828 4.41 5.727 1 96.56 342 LYS A O 1
ATOM 2682 N N . PRO A 1 343 ? -16.328 2.293 5.152 1 95 343 PRO A N 1
ATOM 2683 C CA . PRO A 1 343 ? -15.719 2.756 3.904 1 95 343 PRO A CA 1
ATOM 2684 C C . PRO A 1 343 ? -16.656 3.627 3.076 1 95 343 PRO A C 1
ATOM 2686 O O . PRO A 1 343 ? -17.781 3.205 2.758 1 95 343 PRO A O 1
ATOM 2689 N N . GLY A 1 344 ? -16.125 4.82 2.789 1 90.88 344 GLY A N 1
ATOM 2690 C CA . GLY A 1 344 ? -16.859 5.734 1.922 1 90.88 344 GLY A CA 1
ATOM 2691 C C . GLY A 1 344 ? -17.922 6.52 2.646 1 90.88 344 GLY A C 1
ATOM 2692 O O . GLY A 1 344 ? -18.609 7.352 2.045 1 90.88 344 GLY A O 1
ATOM 2693 N N . LEU A 1 345 ? -18.047 6.273 3.951 1 92.5 345 LEU A N 1
ATOM 2694 C CA . LEU A 1 345 ? -19.094 6.938 4.723 1 92.5 345 LEU A CA 1
ATOM 2695 C C . LEU A 1 345 ? -18.5 7.695 5.902 1 92.5 345 LEU A C 1
ATOM 2697 O O . LEU A 1 345 ? -17.531 7.23 6.527 1 92.5 345 LEU A O 1
ATOM 2701 N N . GLY A 1 346 ? -19.109 8.875 6.113 1 93.5 346 GLY A N 1
ATOM 2702 C CA . GLY A 1 346 ? -18.75 9.57 7.336 1 93.5 346 GLY A CA 1
ATOM 2703 C C . GLY A 1 346 ? -19.188 8.852 8.594 1 93.5 346 GLY A C 1
ATOM 2704 O O . GLY A 1 346 ? -20.094 8.016 8.547 1 93.5 346 GLY A O 1
ATOM 2705 N N . ILE A 1 347 ? -18.516 9.133 9.664 1 96.44 347 ILE A N 1
ATOM 2706 C CA . ILE A 1 347 ? -18.875 8.562 10.961 1 96.44 347 ILE A CA 1
ATOM 2707 C C . ILE A 1 347 ? -19.344 9.672 11.898 1 96.44 347 ILE A C 1
ATOM 2709 O O . ILE A 1 347 ? -18.641 10.656 12.125 1 96.44 347 ILE A O 1
ATOM 2713 N N . ASN A 1 348 ? -20.516 9.5 12.43 1 96.38 348 ASN A N 1
ATOM 2714 C CA . ASN A 1 348 ? -21.062 10.508 13.336 1 96.38 348 ASN A CA 1
ATOM 2715 C C . ASN A 1 348 ? -20.641 10.25 14.781 1 96.38 348 ASN A C 1
ATOM 2717 O O . ASN A 1 348 ? -20.406 9.102 15.164 1 96.38 348 ASN A O 1
ATOM 2721 N N . PRO A 1 349 ? -20.594 11.32 15.523 1 98.12 349 PRO A N 1
ATOM 2722 C CA . PRO A 1 349 ? -20.203 11.172 16.938 1 98.12 349 PRO A CA 1
ATOM 2723 C C . PRO A 1 349 ? -21.094 10.195 17.688 1 98.12 349 PRO A C 1
ATOM 2725 O O . PRO A 1 349 ? -20.609 9.477 18.578 1 98.12 349 PRO A O 1
ATOM 2728 N N . GLU A 1 350 ? -22.359 10.086 17.312 1 97.88 350 GLU A N 1
ATOM 2729 C CA . GLU A 1 350 ? -23.297 9.211 18.016 1 97.88 350 GLU A CA 1
ATOM 2730 C C . GLU A 1 350 ? -22.938 7.746 17.812 1 97.88 350 GLU A C 1
ATOM 2732 O O . GLU A 1 350 ? -23.094 6.93 18.719 1 97.88 350 GLU A O 1
ATOM 2737 N N . GLU A 1 351 ? -22.5 7.453 16.625 1 97.25 351 GLU A N 1
ATOM 2738 C CA . GLU A 1 351 ? -22.094 6.086 16.328 1 97.25 351 GLU A CA 1
ATOM 2739 C C . GLU A 1 351 ? -20.875 5.68 17.172 1 97.25 351 GLU A C 1
ATOM 2741 O O . GLU A 1 351 ? -20.828 4.562 17.688 1 97.25 351 GLU A O 1
ATOM 2746 N N . ILE A 1 352 ? -19.938 6.594 17.266 1 98.31 352 ILE A N 1
ATOM 2747 C CA . ILE A 1 352 ? -18.75 6.355 18.078 1 98.31 352 ILE A CA 1
ATOM 2748 C C . ILE A 1 352 ? -19.125 6.219 19.547 1 98.31 352 ILE A C 1
ATOM 2750 O O . ILE A 1 352 ? -18.656 5.316 20.234 1 98.31 352 ILE A O 1
ATOM 2754 N N . TYR A 1 353 ? -20 7.16 19.969 1 98.38 353 TYR A N 1
ATOM 2755 C CA . TYR A 1 353 ? -20.453 7.141 21.344 1 98.38 353 TYR A CA 1
ATOM 2756 C C . TYR A 1 353 ? -21.094 5.797 21.688 1 98.38 353 TYR A C 1
ATOM 2758 O O . TYR A 1 353 ? -20.734 5.168 22.688 1 98.38 353 TYR A O 1
ATOM 2766 N N . SER A 1 354 ? -22.016 5.348 20.859 1 98 354 SER A N 1
ATOM 2767 C CA . SER A 1 354 ? -22.766 4.117 21.094 1 98 354 SER A CA 1
ATOM 2768 C C . SER A 1 354 ? -21.844 2.902 21.109 1 98 354 SER A C 1
ATOM 2770 O O . SER A 1 354 ? -21.953 2.045 21.984 1 98 354 SER A O 1
ATOM 2772 N N . ARG A 1 355 ? -20.938 2.852 20.172 1 97.75 355 ARG A N 1
ATOM 2773 C CA . ARG A 1 355 ? -20.031 1.714 20.078 1 97.75 355 ARG A CA 1
ATOM 2774 C C . ARG A 1 355 ? -19.078 1.667 21.266 1 97.75 355 ARG A C 1
ATOM 2776 O O . ARG A 1 355 ? -18.828 0.596 21.812 1 97.75 355 ARG A O 1
ATOM 2783 N N . ALA A 1 356 ? -18.547 2.791 21.656 1 98.38 356 ALA A N 1
ATOM 2784 C CA . ALA A 1 356 ? -17.641 2.869 22.797 1 98.38 356 ALA A CA 1
ATOM 2785 C C . ALA A 1 356 ? -18.344 2.475 24.094 1 98.38 356 ALA A C 1
ATOM 2787 O O . ALA A 1 356 ? -17.797 1.739 24.922 1 98.38 356 ALA A O 1
ATOM 2788 N N . GLN A 1 357 ? -19.531 2.939 24.234 1 97.5 357 GLN A N 1
ATOM 2789 C CA . GLN A 1 357 ? -20.312 2.615 25.422 1 97.5 357 GLN A CA 1
ATOM 2790 C C . GLN A 1 357 ? -20.562 1.113 25.516 1 97.5 357 GLN A C 1
ATOM 2792 O O . GLN A 1 357 ? -20.438 0.533 26.609 1 97.5 357 GLN A O 1
ATOM 2797 N N . GLU A 1 358 ? -20.922 0.53 24.438 1 96.94 358 GLU A N 1
ATOM 2798 C CA . GLU A 1 358 ? -21.156 -0.91 24.391 1 96.94 358 GLU A CA 1
ATOM 2799 C C . GLU A 1 358 ? -19.906 -1.685 24.797 1 96.94 358 GLU A C 1
ATOM 2801 O O . GLU A 1 358 ? -20 -2.678 25.516 1 96.94 358 GLU A O 1
ATOM 2806 N N . LEU A 1 359 ? -18.766 -1.229 24.328 1 96.69 359 LEU A N 1
ATOM 2807 C CA . LEU A 1 359 ? -17.516 -1.924 24.578 1 96.69 359 LEU A CA 1
ATOM 2808 C C . LEU A 1 359 ? -17.125 -1.823 26.047 1 96.69 359 LEU A C 1
ATOM 2810 O O . LEU A 1 359 ? -16.531 -2.754 26.609 1 96.69 359 LEU A O 1
ATOM 2814 N N . ILE A 1 360 ? -17.406 -0.713 26.656 1 95.56 360 ILE A N 1
ATOM 2815 C CA . ILE A 1 360 ? -17.078 -0.527 28.062 1 95.56 360 ILE A CA 1
ATOM 2816 C C . ILE A 1 360 ? -18.047 -1.342 28.922 1 95.56 360 ILE A C 1
ATOM 2818 O O . ILE A 1 360 ? -17.625 -2.008 29.875 1 95.56 360 ILE A O 1
ATOM 2822 N N . LYS A 1 361 ? -19.344 -1.352 28.5 1 90.5 361 LYS A N 1
ATOM 2823 C CA . LYS A 1 361 ? -20.344 -2.064 29.266 1 90.5 361 LYS A CA 1
ATOM 2824 C C . LYS A 1 361 ? -20.234 -3.572 29.062 1 90.5 361 LYS A C 1
ATOM 2826 O O . LYS A 1 361 ? -20.5 -4.352 29.984 1 90.5 361 LYS A O 1
ATOM 2831 N N . GLY A 1 362 ? -20.156 -4.035 27.703 1 77.12 362 GLY A N 1
ATOM 2832 C CA . GLY A 1 362 ? -20 -5.449 27.422 1 77.12 362 GLY A CA 1
ATOM 2833 C C . GLY A 1 362 ? -18.734 -6.051 28 1 77.12 362 GLY A C 1
ATOM 2834 O O . GLY A 1 362 ? -18.688 -7.25 28.281 1 77.12 362 GLY A O 1
ATOM 2835 N N . GLY A 1 363 ? -17.641 -5.398 27.922 1 60.44 363 GLY A N 1
ATOM 2836 C CA . GLY A 1 363 ? -16.453 -5.785 28.672 1 60.44 363 GLY A CA 1
ATOM 2837 C C . GLY A 1 363 ? -16.719 -5.965 30.156 1 60.44 363 GLY A C 1
ATOM 2838 O O . GLY A 1 363 ? -16.094 -6.801 30.812 1 60.44 363 GLY A O 1
ATOM 2839 N N . GLU A 1 364 ? -17.641 -5.184 30.609 1 49.84 364 GLU A N 1
ATOM 2840 C CA . GLU A 1 364 ? -18.109 -5.301 31.984 1 49.84 364 GLU A CA 1
ATOM 2841 C C . GLU A 1 364 ? -18.969 -6.551 32.188 1 49.84 364 GLU A C 1
ATOM 2843 O O . GLU A 1 364 ? -18.906 -7.195 33.219 1 49.84 364 GLU A O 1
ATOM 2848 N N . LYS A 1 365 ? -19.844 -6.883 31.156 1 45.22 365 LYS A N 1
ATOM 2849 C CA . LYS A 1 365 ? -20.656 -8.094 31.266 1 45.22 365 LYS A CA 1
ATOM 2850 C C . LYS A 1 365 ? -19.812 -9.344 31.031 1 45.22 365 LYS A C 1
ATOM 2852 O O . LYS A 1 365 ? -20.109 -10.406 31.578 1 45.22 365 LYS A O 1
ATOM 2857 N N . GLY A 1 366 ? -18.953 -9.266 29.984 1 41.84 366 GLY A N 1
ATOM 2858 C CA . GLY A 1 366 ? -18.094 -10.414 29.766 1 41.84 366 GLY A CA 1
ATOM 2859 C C . GLY A 1 366 ? -17.156 -10.688 30.922 1 41.84 366 GLY A C 1
ATOM 2860 O O . GLY A 1 366 ? -16.625 -11.789 31.047 1 41.84 366 GLY A O 1
ATOM 2861 N N . ALA A 1 367 ? -16.781 -9.766 31.547 1 40.34 367 ALA A N 1
ATOM 2862 C CA . ALA A 1 367 ? -16.062 -9.891 32.812 1 40.34 367 ALA A CA 1
ATOM 2863 C C . ALA A 1 367 ? -16.984 -10.422 33.906 1 40.34 367 ALA A C 1
ATOM 2865 O O . ALA A 1 367 ? -16.547 -11.188 34.781 1 40.34 367 ALA A O 1
ATOM 2866 N N . GLU A 1 368 ? -18.156 -10.055 33.844 1 36.09 368 GLU A N 1
ATOM 2867 C CA . GLU A 1 368 ? -19.094 -10.609 34.812 1 36.09 368 GLU A CA 1
ATOM 2868 C C . GLU A 1 368 ? -19.328 -12.094 34.562 1 36.09 368 GLU A C 1
ATOM 2870 O O . GLU A 1 368 ? -19.5 -12.875 35.5 1 36.09 368 GLU A O 1
ATOM 2875 N N . HIS A 1 369 ? -19.422 -12.398 33.281 1 35.25 369 HIS A N 1
ATOM 2876 C CA . HIS A 1 369 ? -19.578 -13.82 33 1 35.25 369 HIS A CA 1
ATOM 2877 C C . HIS A 1 369 ? -18.281 -14.586 33.312 1 35.25 369 HIS A C 1
ATOM 2879 O O . HIS A 1 369 ? -18.328 -15.766 33.625 1 35.25 369 HIS A O 1
ATOM 2885 N N . ILE A 1 370 ? -17.156 -14.031 32.938 1 30.77 370 ILE A N 1
ATOM 2886 C CA . ILE A 1 370 ? -15.93 -14.688 33.406 1 30.77 370 ILE A CA 1
ATOM 2887 C C . ILE A 1 370 ? -15.805 -14.57 34.906 1 30.77 370 ILE A C 1
ATOM 2889 O O . ILE A 1 370 ? -15.406 -15.531 35.594 1 30.77 370 ILE A O 1
ATOM 2893 N N . ALA A 1 371 ? -16.234 -13.539 35.5 1 35.84 371 ALA A N 1
ATOM 2894 C CA . ALA A 1 371 ? -16.25 -13.438 36.969 1 35.84 371 ALA A CA 1
ATOM 2895 C C . ALA A 1 371 ? -17.328 -14.32 37.562 1 35.84 371 ALA A C 1
ATOM 2897 O O . ALA A 1 371 ? -17.156 -14.875 38.656 1 35.84 371 ALA A O 1
ATOM 2898 N N . ALA A 1 372 ? -18.469 -14.414 36.875 1 38.19 372 ALA A N 1
ATOM 2899 C CA . ALA A 1 372 ? -19.547 -15.258 37.406 1 38.19 372 ALA A CA 1
ATOM 2900 C C . ALA A 1 372 ? -19.234 -16.734 37.188 1 38.19 372 ALA A C 1
ATOM 2902 O O . ALA A 1 372 ? -19.766 -17.594 37.906 1 38.19 372 ALA A O 1
ATOM 2903 N N . THR A 1 373 ? -18.469 -16.969 36.062 1 29.44 373 THR A N 1
ATOM 2904 C CA . THR A 1 373 ? -18.156 -18.375 35.844 1 29.44 373 THR A CA 1
ATOM 2905 C C . THR A 1 373 ? -16.953 -18.812 36.688 1 29.44 373 THR A C 1
ATOM 2907 O O . THR A 1 373 ? -16.672 -20 36.781 1 29.44 373 THR A O 1
ATOM 2910 N N . HIS A 1 374 ? -16.125 -17.781 37.062 1 31.69 374 HIS A N 1
ATOM 2911 C CA . HIS A 1 374 ? -15.078 -18.25 37.969 1 31.69 374 HIS A CA 1
ATOM 2912 C C . HIS A 1 374 ? -15.531 -18.141 39.406 1 31.69 374 HIS A C 1
ATOM 2914 O O . HIS A 1 374 ? -14.742 -18.375 40.344 1 31.69 374 HIS A O 1
ATOM 2920 N N . ALA A 1 375 ? -16.906 -17.797 39.562 1 26.55 375 ALA A N 1
ATOM 2921 C CA . ALA A 1 375 ? -17.375 -18.016 40.938 1 26.55 375 ALA A CA 1
ATOM 2922 C C . ALA A 1 375 ? -18.047 -19.391 41.062 1 26.55 375 ALA A C 1
ATOM 2924 O O . ALA A 1 375 ? -18.75 -19.828 40.156 1 26.55 375 ALA A O 1
ATOM 2925 N N . MET B 1 1 ? -8.711 -27.797 -32.812 1 54.28 1 MET B N 1
ATOM 2926 C CA . MET B 1 1 ? -7.484 -27.016 -32.688 1 54.28 1 MET B CA 1
ATOM 2927 C C . MET B 1 1 ? -6.453 -27.75 -31.844 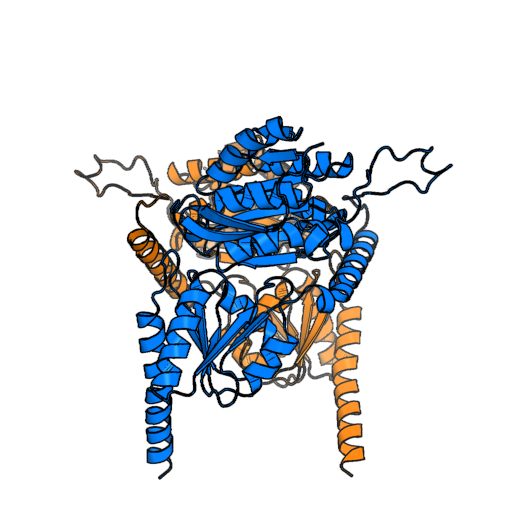1 54.28 1 MET B C 1
ATOM 2929 O O . MET B 1 1 ? -6.809 -28.484 -30.922 1 54.28 1 MET B O 1
ATOM 2933 N N . GLU B 1 2 ? -5.238 -27.859 -32.281 1 74.88 2 GLU B N 1
ATOM 2934 C CA . GLU B 1 2 ? -4.148 -28.578 -31.609 1 74.88 2 GLU B CA 1
ATOM 2935 C C . GLU B 1 2 ? -3.912 -28.031 -30.203 1 74.88 2 GLU B C 1
ATOM 2937 O O . GLU B 1 2 ? -3.941 -26.828 -29.984 1 74.88 2 GLU B O 1
ATOM 2942 N N . LYS B 1 3 ? -3.867 -28.922 -29.25 1 85.12 3 LYS B N 1
ATOM 2943 C CA . LYS B 1 3 ? -3.58 -28.531 -27.875 1 85.12 3 LYS B CA 1
ATOM 2944 C C . LYS B 1 3 ? -2.146 -28.031 -27.734 1 85.12 3 LYS B C 1
ATOM 2946 O O . LYS B 1 3 ? -1.223 -28.594 -28.328 1 85.12 3 LYS B O 1
ATOM 2951 N N . PRO B 1 4 ? -2.023 -26.984 -27.031 1 89.75 4 PRO B N 1
ATOM 2952 C CA . PRO B 1 4 ? -0.672 -26.438 -26.875 1 89.75 4 PRO B CA 1
ATOM 2953 C C . PRO B 1 4 ? 0.286 -27.422 -26.219 1 89.75 4 PRO B C 1
ATOM 2955 O O . PRO B 1 4 ? 1.458 -27.5 -26.594 1 89.75 4 PRO B O 1
ATOM 2958 N N . ILE B 1 5 ? -0.239 -28.109 -25.203 1 91.94 5 ILE B N 1
ATOM 2959 C CA . ILE B 1 5 ? 0.564 -29.109 -24.5 1 91.94 5 ILE B CA 1
ATOM 2960 C C . ILE B 1 5 ? -0.197 -30.422 -24.438 1 91.94 5 ILE B C 1
ATOM 2962 O O . ILE B 1 5 ? -1.337 -30.469 -23.969 1 91.94 5 ILE B O 1
ATOM 2966 N N . GLU B 1 6 ? 0.449 -31.484 -24.906 1 91.69 6 GLU B N 1
ATOM 2967 C CA . GLU B 1 6 ? -0.122 -32.812 -24.812 1 91.69 6 GLU B CA 1
ATOM 2968 C C . GLU B 1 6 ? 0.548 -33.625 -23.703 1 91.69 6 GLU B C 1
ATOM 2970 O O . GLU B 1 6 ? 1.759 -33.844 -23.734 1 91.69 6 GLU B O 1
ATOM 2975 N N . GLY B 1 7 ? -0.312 -34.062 -22.75 1 93.25 7 GLY B N 1
ATOM 2976 C CA . GLY B 1 7 ? 0.248 -34.812 -21.641 1 93.25 7 GLY B CA 1
ATOM 2977 C C . GLY B 1 7 ? 1.15 -33.969 -20.75 1 93.25 7 GLY B C 1
ATOM 2978 O O . GLY B 1 7 ? 0.777 -32.875 -20.344 1 93.25 7 GLY B O 1
ATOM 2979 N N . GLU B 1 8 ? 2.229 -34.625 -20.375 1 95.62 8 GLU B N 1
ATOM 2980 C CA . GLU B 1 8 ? 3.264 -33.969 -19.578 1 95.62 8 GLU B CA 1
ATOM 2981 C C . GLU B 1 8 ? 4.602 -33.969 -20.312 1 95.62 8 GLU B C 1
ATOM 2983 O O . GLU B 1 8 ? 4.934 -34.938 -21 1 95.62 8 GLU B O 1
ATOM 2988 N N . LYS B 1 9 ? 5.379 -32.906 -20.188 1 96.31 9 LYS B N 1
ATOM 2989 C CA . LYS B 1 9 ? 6.68 -32.781 -20.844 1 96.31 9 LYS B CA 1
ATOM 2990 C C . LYS B 1 9 ? 7.695 -32.125 -19.922 1 96.31 9 LYS B C 1
ATOM 2992 O O . LYS B 1 9 ? 7.402 -31.078 -19.312 1 96.31 9 LYS B O 1
ATOM 2997 N N . LYS B 1 10 ? 8.805 -32.688 -19.859 1 97.56 10 LYS B N 1
ATOM 2998 C CA . LYS B 1 10 ? 9.914 -32.031 -19.172 1 97.56 10 LYS B CA 1
ATOM 2999 C C . LYS B 1 10 ? 10.602 -31.016 -20.078 1 97.56 10 LYS B C 1
ATOM 3001 O O . LYS B 1 10 ? 10.93 -31.328 -21.219 1 97.56 10 LYS B O 1
ATOM 3006 N N . VAL B 1 11 ? 10.836 -29.812 -19.562 1 97.69 11 VAL B N 1
ATOM 3007 C CA . VAL B 1 11 ? 11.414 -28.734 -20.375 1 97.69 11 VAL B CA 1
ATOM 3008 C C . VAL B 1 11 ? 12.43 -27.953 -19.547 1 97.69 11 VAL B C 1
ATOM 3010 O O . VAL B 1 11 ? 12.539 -28.156 -18.344 1 97.69 11 VAL B O 1
ATOM 3013 N N . PHE B 1 12 ? 13.219 -27.203 -20.156 1 98 12 PHE B N 1
ATOM 3014 C CA . PHE B 1 12 ? 14.188 -26.281 -19.578 1 98 12 PHE B CA 1
ATOM 3015 C C . PHE B 1 12 ? 13.992 -24.875 -20.125 1 98 12 PHE B C 1
ATOM 3017 O O . PHE B 1 12 ? 14.391 -24.578 -21.25 1 98 12 PHE B O 1
ATOM 3024 N N . MET B 1 13 ? 13.32 -24.016 -19.375 1 97.44 13 MET B N 1
ATOM 3025 C CA . MET B 1 13 ? 12.852 -22.719 -19.875 1 97.44 13 MET B CA 1
ATOM 3026 C C . MET B 1 13 ? 13.094 -21.625 -18.844 1 97.44 13 MET B C 1
ATOM 3028 O O . MET B 1 13 ? 13.266 -21.906 -17.656 1 97.44 13 MET B O 1
ATOM 3032 N N . THR B 1 14 ? 13.141 -20.391 -19.328 1 97.25 14 THR B N 1
ATOM 3033 C CA . THR B 1 14 ? 13.125 -19.234 -18.438 1 97.25 14 THR B CA 1
ATOM 3034 C C . THR B 1 14 ? 11.727 -19.016 -17.859 1 97.25 14 THR B C 1
ATOM 3036 O O . THR B 1 14 ? 10.742 -19.484 -18.422 1 97.25 14 THR B O 1
ATOM 3039 N N . GLY B 1 15 ? 11.664 -18.344 -16.781 1 97.88 15 GLY B N 1
ATOM 3040 C CA . GLY B 1 15 ? 10.375 -18.062 -16.188 1 97.88 15 GLY B CA 1
ATOM 3041 C C . GLY B 1 15 ? 9.43 -17.328 -17.125 1 97.88 15 GLY B C 1
ATOM 3042 O O . GLY B 1 15 ? 8.219 -17.578 -17.125 1 97.88 15 GLY B O 1
ATOM 3043 N N . ASN B 1 16 ? 9.938 -16.359 -17.875 1 97.69 16 ASN B N 1
ATOM 3044 C CA . ASN B 1 16 ? 9.109 -15.617 -18.828 1 97.69 16 ASN B CA 1
ATOM 3045 C C . ASN B 1 16 ? 8.508 -16.547 -19.875 1 97.69 16 ASN B C 1
ATOM 3047 O O . ASN B 1 16 ? 7.344 -16.391 -20.25 1 97.69 16 ASN B O 1
ATOM 3051 N N . GLU B 1 17 ? 9.312 -17.422 -20.344 1 97.5 17 GLU B N 1
ATOM 3052 C CA . GLU B 1 17 ? 8.836 -18.422 -21.297 1 97.5 17 GLU B CA 1
ATOM 3053 C C . GLU B 1 17 ? 7.773 -19.312 -20.672 1 97.5 17 GLU B C 1
ATOM 3055 O O . GLU B 1 17 ? 6.773 -19.641 -21.312 1 97.5 17 GLU B O 1
ATOM 3060 N N . VAL B 1 18 ? 8 -19.672 -19.484 1 98.38 18 VAL B N 1
ATOM 3061 C CA . VAL B 1 18 ? 7.078 -20.531 -18.734 1 98.38 18 VAL B CA 1
ATOM 3062 C C . VAL B 1 18 ? 5.715 -19.844 -18.641 1 98.38 18 VAL B C 1
ATOM 3064 O O . VAL B 1 18 ? 4.68 -20.5 -18.812 1 98.38 18 VAL B O 1
ATOM 3067 N N . VAL B 1 19 ? 5.695 -18.594 -18.328 1 98.44 19 VAL B N 1
ATOM 3068 C CA . VAL B 1 19 ? 4.453 -17.844 -18.188 1 98.44 19 VAL B CA 1
ATOM 3069 C C . VAL B 1 19 ? 3.658 -17.891 -19.484 1 98.44 19 VAL B C 1
ATOM 3071 O O . VAL B 1 19 ? 2.438 -18.062 -19.469 1 98.44 19 VAL B O 1
ATOM 3074 N N . ALA B 1 20 ? 4.324 -17.703 -20.594 1 97.75 20 ALA B N 1
ATOM 3075 C CA . ALA B 1 20 ? 3.656 -17.734 -21.891 1 97.75 20 ALA B CA 1
ATOM 3076 C C . ALA B 1 20 ? 3.004 -19.094 -22.125 1 97.75 20 ALA B C 1
ATOM 3078 O O . ALA B 1 20 ? 1.843 -19.172 -22.531 1 97.75 20 ALA B O 1
ATOM 3079 N N . TRP B 1 21 ? 3.727 -20.141 -21.859 1 97.62 21 TRP B N 1
ATOM 3080 C CA . TRP B 1 21 ? 3.205 -21.484 -22.031 1 97.62 21 TRP B CA 1
ATOM 3081 C C . TRP B 1 21 ? 2.053 -21.766 -21.078 1 97.62 21 TRP B C 1
ATOM 3083 O O . TRP B 1 21 ? 1.061 -22.391 -21.453 1 97.62 21 TRP B O 1
ATOM 3093 N N . ALA B 1 22 ? 2.229 -21.328 -19.859 1 98.19 22 ALA B N 1
ATOM 3094 C CA . ALA B 1 22 ? 1.189 -21.547 -18.844 1 98.19 22 ALA B CA 1
ATOM 3095 C C . ALA B 1 22 ? -0.098 -20.812 -19.234 1 98.19 22 ALA B C 1
ATOM 3097 O O . ALA B 1 22 ? -1.195 -21.344 -19.047 1 98.19 22 ALA B O 1
ATOM 3098 N N . ALA B 1 23 ? 0.035 -19.578 -19.703 1 97.44 23 ALA B N 1
ATOM 3099 C CA . ALA B 1 23 ? -1.128 -18.812 -20.156 1 97.44 23 ALA B CA 1
ATOM 3100 C C . ALA B 1 23 ? -1.852 -19.531 -21.281 1 97.44 23 ALA B C 1
ATOM 3102 O O . ALA B 1 23 ? -3.084 -19.578 -21.312 1 97.44 23 ALA B O 1
ATOM 3103 N N . LEU B 1 24 ? -1.108 -20.078 -22.188 1 95.94 24 LEU B N 1
ATOM 3104 C CA . LEU B 1 24 ? -1.687 -20.859 -23.281 1 95.94 24 LEU B CA 1
ATOM 3105 C C . LEU B 1 24 ? -2.434 -22.078 -22.75 1 95.94 24 LEU B C 1
ATOM 3107 O O . LEU B 1 24 ? -3.555 -22.359 -23.172 1 95.94 24 LEU B O 1
ATOM 3111 N N . ALA B 1 25 ? -1.745 -22.75 -21.859 1 95.81 25 ALA B N 1
ATOM 3112 C CA . ALA B 1 25 ? -2.332 -23.953 -21.266 1 95.81 25 ALA B CA 1
ATOM 3113 C C . ALA B 1 25 ? -3.605 -23.609 -20.5 1 95.81 25 ALA B C 1
ATOM 3115 O O . ALA B 1 25 ? -4.527 -24.422 -20.422 1 95.81 25 ALA B O 1
ATOM 3116 N N . ALA B 1 26 ? -3.619 -22.422 -19.969 1 95.62 26 ALA B N 1
ATOM 3117 C CA . ALA B 1 26 ? -4.762 -21.969 -19.172 1 95.62 26 ALA B CA 1
ATOM 3118 C C . ALA B 1 26 ? -5.902 -21.5 -20.062 1 95.62 26 ALA B C 1
ATOM 3120 O O . ALA B 1 26 ? -6.98 -21.156 -19.578 1 95.62 26 ALA B O 1
ATOM 3121 N N . GLY B 1 27 ? -5.672 -21.438 -21.344 1 94.06 27 GLY B N 1
ATOM 3122 C CA . GLY B 1 27 ? -6.723 -21.078 -22.297 1 94.06 27 GLY B CA 1
ATOM 3123 C C . GLY B 1 27 ? -6.801 -19.594 -22.547 1 94.06 27 GLY B C 1
ATOM 3124 O O . GLY B 1 27 ? -7.824 -19.094 -23.031 1 94.06 27 GLY B O 1
ATOM 3125 N N . ALA B 1 28 ? -5.781 -18.859 -22.203 1 95.75 28 ALA B N 1
ATOM 3126 C CA . ALA B 1 28 ? -5.766 -17.438 -22.5 1 95.75 28 ALA B CA 1
ATOM 3127 C C . ALA B 1 28 ? -5.945 -17.188 -24 1 95.75 28 ALA B C 1
ATOM 3129 O O . ALA B 1 28 ? -5.375 -17.906 -24.812 1 95.75 28 ALA B O 1
ATOM 3130 N N . GLU B 1 29 ? -6.695 -16.188 -24.328 1 94.88 29 GLU B N 1
ATOM 3131 C CA . GLU B 1 29 ? -6.996 -15.898 -25.734 1 94.88 29 GLU B CA 1
ATOM 3132 C C . GLU B 1 29 ? -6.211 -14.688 -26.234 1 94.88 29 GLU B C 1
ATOM 3134 O O . GLU B 1 29 ? -5.922 -14.578 -27.422 1 94.88 29 GLU B O 1
ATOM 3139 N N . ILE B 1 30 ? -5.926 -13.82 -25.328 1 94.81 30 ILE B N 1
ATOM 3140 C CA . ILE B 1 30 ? -5.27 -12.602 -25.766 1 94.81 30 ILE B CA 1
ATOM 3141 C C . ILE B 1 30 ? -4.449 -12.008 -24.625 1 94.81 30 ILE B C 1
ATOM 3143 O O . ILE B 1 30 ? -4.855 -12.07 -23.469 1 94.81 30 ILE B O 1
ATOM 3147 N N . MET B 1 31 ? -3.342 -11.477 -24.984 1 95.44 31 MET B N 1
ATOM 3148 C CA . MET B 1 31 ? -2.521 -10.672 -24.078 1 95.44 31 MET B CA 1
ATOM 3149 C C . MET B 1 31 ? -2.467 -9.219 -24.531 1 95.44 31 MET B C 1
ATOM 3151 O O . MET B 1 31 ? -2.25 -8.945 -25.719 1 95.44 31 MET B O 1
ATOM 3155 N N . TYR B 1 32 ? -2.717 -8.344 -23.625 1 92 32 TYR B N 1
ATOM 3156 C CA . TYR B 1 32 ? -2.459 -6.922 -23.812 1 92 32 TYR B CA 1
ATOM 3157 C C . TYR B 1 32 ? -1.267 -6.469 -22.984 1 92 32 TYR B C 1
ATOM 3159 O O . TYR B 1 32 ? -1.25 -6.648 -21.75 1 92 32 TYR B O 1
ATOM 3167 N N . GLY B 1 33 ? -0.258 -5.949 -23.625 1 89.44 33 GLY B N 1
ATOM 3168 C CA . GLY B 1 33 ? 0.913 -5.672 -22.812 1 89.44 33 GLY B CA 1
ATOM 3169 C C . GLY B 1 33 ? 1.743 -4.516 -23.328 1 89.44 33 GLY B C 1
ATOM 3170 O O . GLY B 1 33 ? 1.566 -4.078 -24.469 1 89.44 33 GLY B O 1
ATOM 3171 N N . TYR B 1 34 ? 2.529 -3.961 -22.5 1 83.88 34 TYR B N 1
ATOM 3172 C CA . TYR B 1 34 ? 3.572 -2.98 -22.781 1 83.88 34 TYR B CA 1
ATOM 3173 C C . TYR B 1 34 ? 4.934 -3.486 -22.312 1 83.88 34 TYR B C 1
ATOM 3175 O O . TYR B 1 34 ? 5.051 -4.062 -21.234 1 83.88 34 TYR B O 1
ATOM 3183 N N . PRO B 1 35 ? 5.965 -3.283 -23.141 1 84.19 35 PRO B N 1
ATOM 3184 C CA . PRO B 1 35 ? 7.273 -3.846 -22.797 1 84.19 35 PRO B CA 1
ATOM 3185 C C . PRO B 1 35 ? 7.914 -3.16 -21.594 1 84.19 35 PRO B C 1
ATOM 3187 O O . PRO B 1 35 ? 7.949 -1.929 -21.531 1 84.19 35 PRO B O 1
ATOM 3190 N N . ILE B 1 36 ? 8.391 -3.869 -20.688 1 82.06 36 ILE B N 1
ATOM 3191 C CA . ILE B 1 36 ? 9.172 -3.412 -19.547 1 82.06 36 ILE B CA 1
ATOM 3192 C C . ILE B 1 36 ? 10.008 -4.566 -19 1 82.06 36 ILE B C 1
ATOM 3194 O O . ILE B 1 36 ? 9.5 -5.672 -18.797 1 82.06 36 ILE B O 1
ATOM 3198 N N . THR B 1 37 ? 11.242 -4.277 -18.812 1 81.12 37 THR B N 1
ATOM 3199 C CA . THR B 1 37 ? 12.148 -5.281 -18.25 1 81.12 37 THR B CA 1
ATOM 3200 C C . THR B 1 37 ? 11.859 -5.52 -16.781 1 81.12 37 THR B C 1
ATOM 3202 O O . THR B 1 37 ? 11.609 -4.574 -16.031 1 81.12 37 THR B O 1
ATOM 3205 N N . PRO B 1 38 ? 11.727 -6.793 -16.344 1 84.56 38 PRO B N 1
ATOM 3206 C CA . PRO B 1 38 ? 12.203 -8.008 -17.016 1 84.56 38 PRO B CA 1
ATOM 3207 C C . PRO B 1 38 ? 11.07 -8.812 -17.641 1 84.56 38 PRO B C 1
ATOM 3209 O O . PRO B 1 38 ? 11.289 -9.922 -18.141 1 84.56 38 PRO B O 1
ATOM 3212 N N . GLN B 1 39 ? 9.953 -8.305 -17.719 1 84.06 39 GLN B N 1
ATOM 3213 C CA . GLN B 1 39 ? 8.805 -9.078 -18.172 1 84.06 39 GLN B CA 1
ATOM 3214 C C . GLN B 1 39 ? 8.703 -9.055 -19.688 1 84.06 39 GLN B C 1
ATOM 3216 O O . GLN B 1 39 ? 7.887 -9.781 -20.266 1 84.06 39 GLN B O 1
ATOM 3221 N N . ASN B 1 40 ? 9.492 -8.32 -20.391 1 86.94 40 ASN B N 1
ATOM 3222 C CA . ASN B 1 40 ? 9.406 -8.133 -21.828 1 86.94 40 ASN B CA 1
ATOM 3223 C C . ASN B 1 40 ? 9.406 -9.461 -22.578 1 86.94 40 ASN B C 1
ATOM 3225 O O . ASN B 1 40 ? 8.758 -9.602 -23.625 1 86.94 40 ASN B O 1
ATOM 3229 N N . GLU B 1 41 ? 10.039 -10.352 -22.047 1 90.19 41 GLU B N 1
ATOM 3230 C CA . GLU B 1 41 ? 10.195 -11.641 -22.719 1 90.19 41 GLU B CA 1
ATOM 3231 C C . GLU B 1 41 ? 8.898 -12.445 -22.656 1 90.19 41 GLU B C 1
ATOM 3233 O O . GLU B 1 41 ? 8.688 -13.344 -23.484 1 90.19 41 GLU B O 1
ATOM 3238 N N . ILE B 1 42 ? 8.039 -12.172 -21.766 1 94.19 42 ILE B N 1
ATOM 3239 C CA . ILE B 1 42 ? 6.73 -12.812 -21.781 1 94.19 42 ILE B CA 1
ATOM 3240 C C . ILE B 1 42 ? 5.996 -12.461 -23.078 1 94.19 42 ILE B C 1
ATOM 3242 O O . ILE B 1 42 ? 5.453 -13.344 -23.75 1 94.19 42 ILE B O 1
ATOM 3246 N N . MET B 1 43 ? 5.996 -11.234 -23.344 1 92.75 43 MET B N 1
ATOM 3247 C CA . MET B 1 43 ? 5.355 -10.75 -24.562 1 92.75 43 MET B CA 1
ATOM 3248 C C . MET B 1 43 ? 6.004 -11.375 -25.797 1 92.75 43 MET B C 1
ATOM 3250 O O . MET B 1 43 ? 5.312 -11.773 -26.734 1 92.75 43 MET B O 1
ATOM 3254 N N . HIS B 1 44 ? 7.285 -11.43 -25.75 1 92.94 44 HIS B N 1
ATOM 3255 C CA . HIS B 1 44 ? 8.031 -12 -26.859 1 92.94 44 HIS B CA 1
ATOM 3256 C C . HIS B 1 44 ? 7.633 -13.453 -27.094 1 92.94 44 HIS B C 1
ATOM 3258 O O . HIS B 1 44 ? 7.324 -13.844 -28.234 1 92.94 44 HIS B O 1
ATOM 3264 N N . TYR B 1 45 ? 7.637 -14.203 -26.109 1 94.5 45 TYR B N 1
ATOM 3265 C CA . TYR B 1 45 ? 7.301 -15.617 -26.234 1 94.5 45 TYR B CA 1
ATOM 3266 C C . TYR B 1 45 ? 5.832 -15.797 -26.594 1 94.5 45 TYR B C 1
ATOM 3268 O O . TYR B 1 45 ? 5.48 -16.672 -27.391 1 94.5 45 TYR B O 1
ATOM 3276 N N . TRP B 1 46 ? 5 -14.992 -26.016 1 95.5 46 TRP B N 1
ATOM 3277 C CA . TRP B 1 46 ? 3.58 -15.062 -26.328 1 95.5 46 TRP B CA 1
ATOM 3278 C C . TRP B 1 46 ? 3.336 -14.773 -27.797 1 95.5 46 TRP B C 1
ATOM 3280 O O . TRP B 1 46 ? 2.572 -15.477 -28.469 1 95.5 46 TRP B O 1
ATOM 3290 N N . THR B 1 47 ? 3.951 -13.75 -28.297 1 93.38 47 THR B N 1
ATOM 3291 C CA . THR B 1 47 ? 3.732 -13.344 -29.672 1 93.38 47 THR B CA 1
ATOM 3292 C C . THR B 1 47 ? 4.215 -14.43 -30.641 1 93.38 47 THR B C 1
ATOM 3294 O O . THR B 1 47 ? 3.703 -14.547 -31.75 1 93.38 47 THR B O 1
ATOM 3297 N N . ARG B 1 48 ? 5.148 -15.172 -30.234 1 92.94 48 ARG B N 1
ATOM 3298 C CA . ARG B 1 48 ? 5.633 -16.281 -31.047 1 92.94 48 ARG B CA 1
ATOM 3299 C C . ARG B 1 48 ? 4.66 -17.453 -31.016 1 92.94 48 ARG B C 1
ATOM 3301 O O . ARG B 1 48 ? 4.461 -18.125 -32.031 1 92.94 48 ARG B O 1
ATOM 3308 N N . LEU B 1 49 ? 4.078 -17.656 -29.906 1 93.62 49 LEU B N 1
ATOM 3309 C CA . LEU B 1 49 ? 3.211 -18.797 -29.703 1 93.62 49 LEU B CA 1
ATOM 3310 C C . LEU B 1 49 ? 1.793 -18.516 -30.172 1 93.62 49 LEU B C 1
ATOM 3312 O O . LEU B 1 49 ? 1.114 -19.391 -30.703 1 93.62 49 LEU B O 1
ATOM 3316 N N . ALA B 1 50 ? 1.344 -17.344 -30.031 1 92.56 50 ALA B N 1
ATOM 3317 C CA . ALA B 1 50 ? -0.053 -16.953 -30.203 1 92.56 50 ALA B CA 1
ATOM 3318 C C . ALA B 1 50 ? -0.562 -17.297 -31.594 1 92.56 50 ALA B C 1
ATOM 3320 O O . ALA B 1 50 ? -1.611 -17.922 -31.75 1 92.56 50 ALA B O 1
ATOM 3321 N N . PRO B 1 51 ? 0.156 -16.953 -32.594 1 92 51 PRO B N 1
ATOM 3322 C CA . PRO B 1 51 ? -0.344 -17.266 -33.938 1 92 51 PRO B CA 1
ATOM 3323 C C . PRO B 1 51 ? -0.466 -18.766 -34.188 1 92 51 PRO B C 1
ATOM 3325 O O . PRO B 1 51 ? -1.373 -19.203 -34.906 1 92 51 PRO B O 1
ATOM 3328 N N . LYS B 1 52 ? 0.354 -19.5 -33.625 1 93.31 52 LYS B N 1
ATOM 3329 C CA . LYS B 1 52 ? 0.357 -20.953 -33.812 1 93.31 52 LYS B CA 1
ATOM 3330 C C . LYS B 1 52 ? -0.903 -21.594 -33.25 1 93.31 52 LYS B C 1
ATOM 3332 O O . LYS B 1 52 ? -1.342 -22.641 -33.719 1 93.31 52 LYS B O 1
ATOM 3337 N N . TYR B 1 53 ? -1.413 -20.906 -32.312 1 94.25 53 TYR B N 1
ATOM 3338 C CA . TYR B 1 53 ? -2.555 -21.516 -31.641 1 94.25 53 TYR B CA 1
ATOM 3339 C C . TYR B 1 53 ? -3.797 -20.641 -31.766 1 94.25 53 TYR B C 1
ATOM 3341 O O . TYR B 1 53 ? -4.742 -20.766 -30.984 1 94.25 53 TYR B O 1
ATOM 3349 N N . GLY B 1 54 ? -3.77 -19.734 -32.594 1 93 54 GLY B N 1
ATOM 3350 C CA . GLY B 1 54 ? -4.922 -18.906 -32.875 1 93 54 GLY B CA 1
ATOM 3351 C C . GLY B 1 54 ? -5.258 -17.922 -31.781 1 93 54 GLY B C 1
ATOM 3352 O O . GLY B 1 54 ? -6.434 -17.672 -31.5 1 93 54 GLY B O 1
ATOM 3353 N N . ARG B 1 55 ? -4.234 -17.531 -31.094 1 93.56 55 ARG B N 1
ATOM 3354 C CA . ARG B 1 55 ? -4.402 -16.531 -30.031 1 93.56 55 ARG B CA 1
ATOM 3355 C C . ARG B 1 55 ? -3.967 -15.156 -30.5 1 93.56 55 ARG B C 1
ATOM 3357 O O . ARG B 1 55 ? -3.402 -15.016 -31.594 1 93.56 55 ARG B O 1
ATOM 3364 N N . MET B 1 56 ? -4.27 -14.141 -29.703 1 92.69 56 MET B N 1
ATOM 3365 C CA . MET B 1 56 ? -4.055 -12.773 -30.156 1 92.69 56 MET B CA 1
ATOM 3366 C C . MET B 1 56 ? -3.131 -12.016 -29.219 1 92.69 56 MET B C 1
ATOM 3368 O O . MET B 1 56 ? -2.939 -12.422 -28.062 1 92.69 56 MET B O 1
ATOM 3372 N N . PHE B 1 57 ? -2.566 -10.984 -29.766 1 91.62 57 PHE B N 1
ATOM 3373 C CA . PHE B 1 57 ? -1.705 -10.078 -29.031 1 91.62 57 PHE B CA 1
ATOM 3374 C C . PHE B 1 57 ? -1.911 -8.633 -29.484 1 91.62 57 PHE B C 1
ATOM 3376 O O . PHE B 1 57 ? -2.066 -8.375 -30.672 1 91.62 57 PHE B O 1
ATOM 3383 N N . LEU B 1 58 ? -1.941 -7.719 -28.547 1 88.81 58 LEU B N 1
ATOM 3384 C CA . LEU B 1 58 ? -1.97 -6.293 -28.859 1 88.81 58 LEU B CA 1
ATOM 3385 C C . LEU B 1 58 ? -1.005 -5.523 -27.969 1 88.81 58 LEU B C 1
ATOM 3387 O O . LEU B 1 58 ? -1.147 -5.527 -26.734 1 88.81 58 LEU B O 1
ATOM 3391 N N . GLN B 1 59 ? -0.068 -4.945 -28.531 1 86.62 59 GLN B N 1
ATOM 3392 C CA . GLN B 1 59 ? 0.807 -4.031 -27.797 1 86.62 59 GLN B CA 1
ATOM 3393 C C . GLN B 1 59 ? 0.146 -2.668 -27.609 1 86.62 59 GLN B C 1
ATOM 3395 O O . GLN B 1 59 ? -0.363 -2.082 -28.578 1 86.62 59 GLN B O 1
ATOM 3400 N N . THR B 1 60 ? 0.267 -2.225 -26.406 1 87.06 60 THR B N 1
ATOM 3401 C CA . THR B 1 60 ? -0.398 -0.96 -26.109 1 87.06 60 THR B CA 1
ATOM 3402 C C . THR B 1 60 ? 0.623 0.156 -25.906 1 87.06 60 THR B C 1
ATOM 3404 O O . THR B 1 60 ? 1.831 -0.084 -25.969 1 87.06 60 THR B O 1
ATOM 3407 N N . GLU B 1 61 ? 0.13 1.384 -25.688 1 81.88 61 GLU B N 1
ATOM 3408 C CA . GLU B 1 61 ? 0.976 2.57 -25.594 1 81.88 61 GLU B CA 1
ATOM 3409 C C . GLU B 1 61 ? 1.682 2.65 -24.25 1 81.88 61 GLU B C 1
ATOM 3411 O O . GLU B 1 61 ? 2.764 3.234 -24.141 1 81.88 61 GLU B O 1
ATOM 3416 N N . ASP B 1 62 ? 1.087 2.164 -23.25 1 85.06 62 ASP B N 1
ATOM 3417 C CA . ASP B 1 62 ? 1.658 2.105 -21.906 1 85.06 62 ASP B CA 1
ATOM 3418 C C . ASP B 1 62 ? 0.915 1.094 -21.047 1 85.06 62 ASP B C 1
ATOM 3420 O O . ASP B 1 62 ? 0.039 0.375 -21.531 1 85.06 62 ASP B O 1
ATOM 3424 N N . GLU B 1 63 ? 1.313 0.975 -19.922 1 81.88 63 GLU B N 1
ATOM 3425 C CA . GLU B 1 63 ? 0.734 -0.035 -19.031 1 81.88 63 GLU B CA 1
ATOM 3426 C C . GLU B 1 63 ? -0.685 0.344 -18.625 1 81.88 63 GLU B C 1
ATOM 3428 O O . GLU B 1 63 ? -1.52 -0.529 -18.375 1 81.88 63 GLU B O 1
ATOM 3433 N N . LEU B 1 64 ? -0.914 1.588 -18.484 1 85.06 64 LEU B N 1
ATOM 3434 C CA . LEU B 1 64 ? -2.283 2.021 -18.219 1 85.06 64 LEU B CA 1
ATOM 3435 C C . LEU B 1 64 ? -3.225 1.508 -19.312 1 85.06 64 LEU B C 1
ATOM 3437 O O . LEU B 1 64 ? -4.27 0.929 -19.016 1 85.06 64 LEU B O 1
ATOM 3441 N N . SER B 1 65 ? -2.771 1.713 -20.453 1 87 65 SER B N 1
ATOM 3442 C CA . SER B 1 65 ? -3.543 1.254 -21.609 1 87 65 SER B CA 1
ATOM 3443 C C . SER B 1 65 ? -3.648 -0.268 -21.625 1 87 65 SER B C 1
ATOM 3445 O O . SER B 1 65 ? -4.699 -0.817 -21.953 1 87 65 SER B O 1
ATOM 3447 N N . ALA B 1 66 ? -2.629 -0.944 -21.297 1 88.81 66 ALA B N 1
ATOM 3448 C CA . ALA B 1 66 ? -2.639 -2.404 -21.266 1 88.81 66 ALA B CA 1
ATOM 3449 C C . ALA B 1 66 ? -3.678 -2.916 -20.266 1 88.81 66 ALA B C 1
ATOM 3451 O O . ALA B 1 66 ? -4.41 -3.865 -20.562 1 88.81 66 ALA B O 1
ATOM 3452 N N . GLY B 1 67 ? -3.727 -2.309 -19.141 1 92.19 67 GLY B N 1
ATOM 3453 C CA . GLY B 1 67 ? -4.688 -2.697 -18.125 1 92.19 67 GLY B CA 1
ATOM 3454 C C . GLY B 1 67 ? -6.129 -2.469 -18.547 1 92.19 67 GLY B C 1
ATOM 3455 O O . GLY B 1 67 ? -6.961 -3.371 -18.438 1 92.19 67 GLY B O 1
ATOM 3456 N N . PHE B 1 68 ? -6.371 -1.296 -19.062 1 91.5 68 PHE B N 1
ATOM 3457 C CA . PHE B 1 68 ? -7.738 -0.965 -19.453 1 91.5 68 PHE B CA 1
ATOM 3458 C C . PHE B 1 68 ? -8.18 -1.807 -20.641 1 91.5 68 PHE B C 1
ATOM 3460 O O . PHE B 1 68 ? -9.352 -2.186 -20.734 1 91.5 68 PHE B O 1
ATOM 3467 N N . THR B 1 69 ? -7.312 -2.027 -21.547 1 92.44 69 THR B N 1
ATOM 3468 C CA . THR B 1 69 ? -7.648 -2.869 -22.688 1 92.44 69 THR B CA 1
ATOM 3469 C C . THR B 1 69 ? -7.91 -4.305 -22.25 1 92.44 69 THR B C 1
ATOM 3471 O O . THR B 1 69 ? -8.758 -4.992 -22.812 1 92.44 69 THR B O 1
ATOM 3474 N N . THR B 1 70 ? -7.16 -4.77 -21.297 1 93.56 70 THR B N 1
ATOM 3475 C CA . THR B 1 70 ? -7.406 -6.094 -20.734 1 93.56 70 THR B CA 1
ATOM 3476 C C . THR B 1 70 ? -8.812 -6.176 -20.141 1 93.56 70 THR B C 1
ATOM 3478 O O . THR B 1 70 ? -9.531 -7.145 -20.375 1 93.56 70 THR B O 1
ATOM 3481 N N . ILE B 1 71 ? -9.148 -5.152 -19.406 1 93.06 71 ILE B N 1
ATOM 3482 C CA . ILE B 1 71 ? -10.492 -5.078 -18.844 1 93.06 71 ILE B CA 1
ATOM 3483 C C . ILE B 1 71 ? -11.523 -5.113 -19.969 1 93.06 71 ILE B C 1
ATOM 3485 O O . ILE B 1 71 ? -12.523 -5.828 -19.875 1 93.06 71 ILE B O 1
ATOM 3489 N N . GLY B 1 72 ? -11.258 -4.32 -20.984 1 90.75 72 GLY B N 1
ATOM 3490 C CA . GLY B 1 72 ? -12.141 -4.332 -22.141 1 90.75 72 GLY B CA 1
ATOM 3491 C C . GLY B 1 72 ? -12.281 -5.703 -22.766 1 90.75 72 GLY B C 1
ATOM 3492 O O . GLY B 1 72 ? -13.391 -6.109 -23.141 1 90.75 72 GLY B O 1
ATOM 3493 N N . GLY B 1 73 ? -11.203 -6.363 -22.969 1 91.31 73 GLY B N 1
ATOM 3494 C CA . GLY B 1 73 ? -11.234 -7.715 -23.5 1 91.31 73 GLY B CA 1
ATOM 3495 C C . GLY B 1 73 ? -12.055 -8.672 -22.656 1 91.31 73 GLY B C 1
ATOM 3496 O O . GLY B 1 73 ? -12.852 -9.445 -23.188 1 91.31 73 GLY B O 1
ATOM 3497 N N . VAL B 1 74 ? -11.867 -8.617 -21.391 1 92.62 74 VAL B N 1
ATOM 3498 C CA . VAL B 1 74 ? -12.594 -9.477 -20.469 1 92.62 74 VAL B CA 1
ATOM 3499 C C . VAL B 1 74 ? -14.086 -9.172 -20.531 1 92.62 74 VAL B C 1
ATOM 3501 O O . VAL B 1 74 ? -14.914 -10.094 -20.547 1 92.62 74 VAL B O 1
ATOM 3504 N N . MET B 1 75 ? -14.391 -7.922 -20.562 1 89.69 75 MET B N 1
ATOM 3505 C CA . MET B 1 75 ? -15.797 -7.531 -20.656 1 89.69 75 MET B CA 1
ATOM 3506 C C . MET B 1 75 ? -16.406 -8.031 -21.969 1 89.69 75 MET B C 1
ATOM 3508 O O . MET B 1 75 ? -17.609 -8.32 -22.016 1 89.69 75 MET B O 1
ATOM 3512 N N . GLY B 1 76 ? -15.57 -8.078 -22.938 1 89 76 GLY B N 1
ATOM 3513 C CA . GLY B 1 76 ? -16 -8.586 -24.234 1 89 76 GLY B CA 1
ATOM 3514 C C . GLY B 1 76 ? -16.062 -10.102 -24.281 1 89 76 GLY B C 1
ATOM 3515 O O . GLY B 1 76 ? -16.469 -10.672 -25.297 1 89 76 GLY B O 1
ATOM 3516 N N . GLY B 1 77 ? -15.617 -10.766 -23.266 1 89.94 77 GLY B N 1
ATOM 3517 C CA . GLY B 1 77 ? -15.758 -12.211 -23.172 1 89.94 77 GLY B CA 1
ATOM 3518 C C . GLY B 1 77 ? -14.469 -12.953 -23.469 1 89.94 77 GLY B C 1
ATOM 3519 O O . GLY B 1 77 ? -14.477 -14.164 -23.672 1 89.94 77 GLY B O 1
ATOM 3520 N N . ARG B 1 78 ? -13.43 -12.273 -23.469 1 92.38 78 ARG B N 1
ATOM 3521 C CA . ARG B 1 78 ? -12.156 -12.914 -23.766 1 92.38 78 ARG B CA 1
ATOM 3522 C C . ARG B 1 78 ? -11.43 -13.281 -22.469 1 92.38 78 ARG B C 1
ATOM 3524 O O . ARG B 1 78 ? -11.469 -12.539 -21.484 1 92.38 78 ARG B O 1
ATOM 3531 N N . ARG B 1 79 ? -10.789 -14.383 -22.531 1 94.56 79 ARG B N 1
ATOM 3532 C CA . ARG B 1 79 ? -9.883 -14.766 -21.453 1 94.56 79 ARG B CA 1
ATOM 3533 C C . ARG B 1 79 ? -8.531 -14.078 -21.609 1 94.56 79 ARG B C 1
ATOM 3535 O O . ARG B 1 79 ? -7.598 -14.656 -22.172 1 94.56 79 ARG B O 1
ATOM 3542 N N . ALA B 1 80 ? -8.398 -12.938 -21.031 1 95.25 80 ALA B N 1
ATOM 3543 C CA . ALA B 1 80 ? -7.273 -12.039 -21.297 1 95.25 80 ALA B CA 1
ATOM 3544 C C . ALA B 1 80 ? -6.379 -11.898 -20.078 1 95.25 80 ALA B C 1
ATOM 3546 O O . ALA B 1 80 ? -6.824 -12.125 -18.938 1 95.25 80 ALA B O 1
ATOM 3547 N N . PHE B 1 81 ? -5.129 -11.562 -20.344 1 97.06 81 PHE B N 1
ATOM 3548 C CA . PHE B 1 81 ? -4.188 -11.305 -19.25 1 97.06 81 PHE B CA 1
ATOM 3549 C C . PHE B 1 81 ? -3.158 -10.258 -19.672 1 97.06 81 PHE B C 1
ATOM 3551 O O . PHE B 1 81 ? -3.121 -9.844 -20.828 1 97.06 81 PHE B O 1
ATOM 3558 N N . THR B 1 82 ? -2.461 -9.773 -18.688 1 97.12 82 THR B N 1
ATOM 3559 C CA . THR B 1 82 ? -1.372 -8.828 -18.922 1 97.12 82 THR B CA 1
ATOM 3560 C C . THR B 1 82 ? -0.208 -9.102 -17.984 1 97.12 82 THR B C 1
ATOM 3562 O O . THR B 1 82 ? -0.281 -10 -17.141 1 97.12 82 THR B O 1
ATOM 3565 N N . ALA B 1 83 ? 0.883 -8.516 -18.25 1 96.94 83 ALA B N 1
ATOM 3566 C CA . ALA B 1 83 ? 2.09 -8.656 -17.438 1 96.94 83 ALA B CA 1
ATOM 3567 C C . ALA B 1 83 ? 2.873 -7.348 -17.391 1 96.94 83 ALA B C 1
ATOM 3569 O O . ALA B 1 83 ? 2.832 -6.555 -18.328 1 96.94 83 ALA B O 1
ATOM 3570 N N . THR B 1 84 ? 3.551 -7.109 -16.281 1 96.06 84 THR B N 1
ATOM 3571 C CA . THR B 1 84 ? 4.32 -5.879 -16.141 1 96.06 84 THR B CA 1
ATOM 3572 C C . THR B 1 84 ? 5.324 -5.984 -15 1 96.06 84 THR B C 1
ATOM 3574 O O . THR B 1 84 ? 5.656 -7.086 -14.562 1 96.06 84 THR B O 1
ATOM 3577 N N . ALA B 1 85 ? 5.996 -4.852 -14.695 1 94.25 85 ALA B N 1
ATOM 3578 C CA . ALA B 1 85 ? 7.004 -4.766 -13.641 1 94.25 85 ALA B CA 1
ATOM 3579 C C . ALA B 1 85 ? 7.242 -3.314 -13.227 1 94.25 85 ALA B C 1
ATOM 3581 O O . ALA B 1 85 ? 7.039 -2.395 -14.023 1 94.25 85 ALA B O 1
ATOM 3582 N N . GLY B 1 86 ? 7.68 -3.135 -11.969 1 93 86 GLY B N 1
ATOM 3583 C CA . GLY B 1 86 ? 8.188 -1.854 -11.5 1 93 86 GLY B CA 1
ATOM 3584 C C . GLY B 1 86 ? 7.215 -0.711 -11.711 1 93 86 GLY B C 1
ATOM 3585 O O . GLY B 1 86 ? 6.07 -0.773 -11.258 1 93 86 GLY B O 1
ATOM 3586 N N . PRO B 1 87 ? 7.668 0.292 -12.477 1 91.19 87 PRO B N 1
ATOM 3587 C CA . PRO B 1 87 ? 6.801 1.438 -12.75 1 91.19 87 PRO B CA 1
ATOM 3588 C C . PRO B 1 87 ? 5.523 1.044 -13.5 1 91.19 87 PRO B C 1
ATOM 3590 O O . PRO B 1 87 ? 4.48 1.673 -13.312 1 91.19 87 PRO B O 1
ATOM 3593 N N . GLY B 1 88 ? 5.617 0.047 -14.344 1 93.19 88 GLY B N 1
ATOM 3594 C CA . GLY B 1 88 ? 4.426 -0.448 -15.008 1 93.19 88 GLY B CA 1
ATOM 3595 C C . GLY B 1 88 ? 3.377 -0.973 -14.047 1 93.19 88 GLY B C 1
ATOM 3596 O O . GLY B 1 88 ? 2.178 -0.826 -14.289 1 93.19 88 GLY B O 1
ATOM 3597 N N . ASN B 1 89 ? 3.838 -1.652 -13 1 95.56 89 ASN B N 1
ATOM 3598 C CA . ASN B 1 89 ? 2.93 -2.127 -11.961 1 95.56 89 ASN B CA 1
ATOM 3599 C C . ASN B 1 89 ? 2.209 -0.97 -11.281 1 95.56 89 ASN B C 1
ATOM 3601 O O . ASN B 1 89 ? 1.045 -1.1 -10.891 1 95.56 89 ASN B O 1
ATOM 3605 N N . VAL B 1 90 ? 2.883 0.165 -11.102 1 95.19 90 VAL B N 1
ATOM 3606 C CA . VAL B 1 90 ? 2.264 1.347 -10.508 1 95.19 90 VAL B CA 1
ATOM 3607 C C . VAL B 1 90 ? 1.09 1.802 -11.375 1 95.19 90 VAL B C 1
ATOM 3609 O O . VAL B 1 90 ? -0.017 2.006 -10.867 1 95.19 90 VAL B O 1
ATOM 3612 N N . LEU B 1 91 ? 1.316 1.897 -12.609 1 93.5 91 LEU B N 1
ATOM 3613 C CA . LEU B 1 91 ? 0.291 2.352 -13.539 1 93.5 91 LEU B CA 1
ATOM 3614 C C . LEU B 1 91 ? -0.845 1.338 -13.633 1 93.5 91 LEU B C 1
ATOM 3616 O O . LEU B 1 91 ? -2.008 1.716 -13.797 1 93.5 91 LEU B O 1
ATOM 3620 N N . MET B 1 92 ? -0.512 0.089 -13.516 1 95.38 92 MET B N 1
ATOM 3621 C CA . MET B 1 92 ? -1.469 -1.009 -13.625 1 95.38 92 MET B CA 1
ATOM 3622 C C . MET B 1 92 ? -2.5 -0.941 -12.5 1 95.38 92 MET B C 1
ATOM 3624 O O . MET B 1 92 ? -3.578 -1.529 -12.609 1 95.38 92 MET B O 1
ATOM 3628 N N . GLN B 1 93 ? -2.223 -0.21 -11.438 1 96 93 GLN B N 1
ATOM 3629 C CA . GLN B 1 93 ? -3.104 -0.214 -10.273 1 96 93 GLN B CA 1
ATOM 3630 C C . GLN B 1 93 ? -4.41 0.516 -10.57 1 96 93 GLN B C 1
ATOM 3632 O O . GLN B 1 93 ? -5.449 0.204 -9.984 1 96 93 GLN B O 1
ATOM 3637 N N . GLU B 1 94 ? -4.391 1.449 -11.508 1 93.88 94 GLU B N 1
ATOM 3638 C CA . GLU B 1 94 ? -5.613 2.162 -11.859 1 93.88 94 GLU B CA 1
ATOM 3639 C C . GLU B 1 94 ? -6.633 1.226 -12.508 1 93.88 94 GLU B C 1
ATOM 3641 O O . GLU B 1 94 ? -7.75 1.076 -12.008 1 93.88 94 GLU B O 1
ATOM 3646 N N . PRO B 1 95 ? -6.277 0.543 -13.57 1 94.5 95 PRO B N 1
ATOM 3647 C CA . PRO B 1 95 ? -7.25 -0.388 -14.148 1 94.5 95 PRO B CA 1
ATOM 3648 C C . PRO B 1 95 ? -7.59 -1.543 -13.203 1 94.5 95 PRO B C 1
ATOM 3650 O O . PRO B 1 95 ? -8.719 -2.043 -13.219 1 94.5 95 PRO B O 1
ATOM 3653 N N . MET B 1 96 ? -6.691 -1.987 -12.375 1 96.12 96 MET B N 1
ATOM 3654 C CA . MET B 1 96 ? -6.98 -3.105 -11.484 1 96.12 96 MET B CA 1
ATOM 3655 C C . MET B 1 96 ? -7.949 -2.688 -10.383 1 96.12 96 MET B C 1
ATOM 3657 O O . MET B 1 96 ? -8.766 -3.49 -9.93 1 96.12 96 MET B O 1
ATOM 3661 N N . ALA B 1 97 ? -7.812 -1.438 -9.945 1 94.69 97 ALA B N 1
ATOM 3662 C CA . ALA B 1 97 ? -8.805 -0.919 -9 1 94.69 97 ALA B CA 1
ATOM 3663 C C . ALA B 1 97 ? -10.203 -0.946 -9.609 1 94.69 97 ALA B C 1
ATOM 3665 O O . ALA B 1 97 ? -11.18 -1.242 -8.922 1 94.69 97 ALA B O 1
ATOM 3666 N N . MET B 1 98 ? -10.25 -0.636 -10.867 1 93.5 98 MET B N 1
ATOM 3667 C CA . MET B 1 98 ? -11.523 -0.701 -11.578 1 93.5 98 MET B CA 1
ATOM 3668 C C . MET B 1 98 ? -12.031 -2.139 -11.656 1 93.5 98 MET B C 1
ATOM 3670 O O . MET B 1 98 ? -13.219 -2.398 -11.461 1 93.5 98 MET B O 1
ATOM 3674 N N . ALA B 1 99 ? -11.164 -3.025 -11.992 1 94.81 99 ALA B N 1
ATOM 3675 C CA . ALA B 1 99 ? -11.523 -4.438 -12.062 1 94.81 99 ALA B CA 1
ATOM 3676 C C . ALA B 1 99 ? -12.039 -4.945 -10.719 1 94.81 99 ALA B C 1
ATOM 3678 O O . ALA B 1 99 ? -12.977 -5.746 -10.672 1 94.81 99 ALA B O 1
ATOM 3679 N N . GLU B 1 100 ? -11.438 -4.516 -9.656 1 94.5 100 GLU B N 1
ATOM 3680 C CA . GLU B 1 100 ? -11.898 -4.879 -8.312 1 94.5 100 GLU B CA 1
ATOM 3681 C C . GLU B 1 100 ? -13.328 -4.414 -8.078 1 94.5 100 GLU B C 1
ATOM 3683 O O . GLU B 1 100 ? -14.164 -5.184 -7.586 1 94.5 100 GLU B O 1
ATOM 3688 N N . MET B 1 101 ? -13.547 -3.184 -8.43 1 92.56 101 MET B N 1
ATOM 3689 C CA . MET B 1 101 ? -14.867 -2.6 -8.211 1 92.56 101 MET B CA 1
ATOM 3690 C C . MET B 1 101 ? -15.93 -3.338 -9.016 1 92.56 101 MET B C 1
ATOM 3692 O O . MET B 1 101 ? -17.031 -3.557 -8.531 1 92.56 101 MET B O 1
ATOM 3696 N N . MET B 1 102 ? -15.562 -3.756 -10.188 1 91 102 MET B N 1
ATOM 3697 C CA . MET B 1 102 ? -16.531 -4.348 -11.109 1 91 102 MET B CA 1
ATOM 3698 C C . MET B 1 102 ? -16.531 -5.871 -10.984 1 91 102 MET B C 1
ATOM 3700 O O . MET B 1 102 ? -17.266 -6.551 -11.695 1 91 102 MET B O 1
ATOM 3704 N N . ARG B 1 103 ? -15.656 -6.438 -10.188 1 93.38 103 ARG B N 1
ATOM 3705 C CA . ARG B 1 103 ? -15.539 -7.879 -10 1 93.38 103 ARG B CA 1
ATOM 3706 C C . ARG B 1 103 ? -15.234 -8.586 -11.312 1 93.38 103 ARG B C 1
ATOM 3708 O O . ARG B 1 103 ? -15.914 -9.547 -11.68 1 93.38 103 ARG B O 1
ATOM 3715 N N . LEU B 1 104 ? -14.242 -8.086 -11.953 1 94 104 LEU B N 1
ATOM 3716 C CA . LEU B 1 104 ? -13.859 -8.656 -13.234 1 94 104 LEU B CA 1
ATOM 3717 C C . LEU B 1 104 ? -12.688 -9.625 -13.07 1 94 104 LEU B C 1
ATOM 3719 O O . LEU B 1 104 ? -11.75 -9.344 -12.32 1 94 104 LEU B O 1
ATOM 3723 N N . PRO B 1 105 ? -12.805 -10.734 -13.711 1 95.56 105 PRO B N 1
ATOM 3724 C CA . PRO B 1 105 ? -11.695 -11.688 -13.688 1 95.56 105 PRO B CA 1
ATOM 3725 C C . PRO B 1 105 ? -10.531 -11.258 -14.578 1 95.56 105 PRO B C 1
ATOM 3727 O O . PRO B 1 105 ? -10.602 -11.383 -15.805 1 95.56 105 PRO B O 1
ATOM 3730 N N . VAL B 1 106 ? -9.508 -10.742 -14.031 1 96 106 VAL B N 1
ATOM 3731 C CA . VAL B 1 106 ? -8.297 -10.352 -14.75 1 96 106 VAL B CA 1
ATOM 3732 C C . VAL B 1 106 ? -7.082 -11.031 -14.117 1 96 106 VAL B C 1
ATOM 3734 O O . VAL B 1 106 ? -7.008 -11.172 -12.898 1 96 106 VAL B O 1
ATOM 3737 N N . VAL B 1 107 ? -6.234 -11.453 -14.992 1 98.38 107 VAL B N 1
ATOM 3738 C CA . VAL B 1 107 ? -4.996 -12.055 -14.516 1 98.38 107 VAL B CA 1
ATOM 3739 C C . VAL B 1 107 ? -3.812 -11.148 -14.852 1 98.38 107 VAL B C 1
ATOM 3741 O O . VAL B 1 107 ? -3.678 -10.695 -15.992 1 98.38 107 VAL B O 1
ATOM 3744 N N . VAL B 1 108 ? -3 -10.859 -13.875 1 98.44 108 VAL B N 1
ATOM 3745 C CA . VAL B 1 108 ? -1.831 -10.008 -14.062 1 98.44 108 VAL B CA 1
ATOM 3746 C C . VAL B 1 108 ? -0.584 -10.719 -13.539 1 98.44 108 VAL B C 1
ATOM 3748 O O . VAL B 1 108 ? -0.554 -11.172 -12.398 1 98.44 108 VAL B O 1
ATOM 3751 N N . ILE B 1 109 ? 0.408 -10.797 -14.383 1 98.56 109 ILE B N 1
ATOM 3752 C CA . ILE B 1 109 ? 1.704 -11.328 -13.969 1 98.56 109 ILE B CA 1
ATOM 3753 C C . ILE B 1 109 ? 2.654 -10.172 -13.656 1 98.56 109 ILE B C 1
ATOM 3755 O O . ILE B 1 109 ? 2.883 -9.305 -14.492 1 98.56 109 ILE B O 1
ATOM 3759 N N . ILE B 1 110 ? 3.25 -10.172 -12.445 1 98.12 110 ILE B N 1
ATOM 3760 C CA . ILE B 1 110 ? 4.199 -9.141 -12.047 1 98.12 110 ILE B CA 1
ATOM 3761 C C . ILE B 1 110 ? 5.578 -9.758 -11.844 1 98.12 110 ILE B C 1
ATOM 3763 O O . ILE B 1 110 ? 5.766 -10.609 -10.969 1 98.12 110 ILE B O 1
ATOM 3767 N N . MET B 1 111 ? 6.5 -9.367 -12.633 1 97.5 111 MET B N 1
ATOM 3768 C CA . MET B 1 111 ? 7.898 -9.727 -12.406 1 97.5 111 MET B CA 1
ATOM 3769 C C . MET B 1 111 ? 8.641 -8.594 -11.703 1 97.5 111 MET B C 1
ATOM 3771 O O . MET B 1 111 ? 9.156 -7.684 -12.344 1 97.5 111 MET B O 1
ATOM 3775 N N . GLN B 1 112 ? 8.781 -8.727 -10.406 1 96.56 112 GLN B N 1
ATOM 3776 C CA . GLN B 1 112 ? 9.281 -7.648 -9.57 1 96.56 112 GLN B CA 1
ATOM 3777 C C . GLN B 1 112 ? 10.719 -7.277 -9.945 1 96.56 112 GLN B C 1
ATOM 3779 O O . GLN B 1 112 ? 11.547 -8.156 -10.172 1 96.56 112 GLN B O 1
ATOM 3784 N N . ARG B 1 113 ? 10.922 -6.027 -9.93 1 91.88 113 ARG B N 1
ATOM 3785 C CA . ARG B 1 113 ? 12.266 -5.496 -10.133 1 91.88 113 ARG B CA 1
ATOM 3786 C C . ARG B 1 113 ? 12.594 -4.426 -9.094 1 91.88 113 ARG B C 1
ATOM 3788 O O . ARG B 1 113 ? 11.773 -4.125 -8.227 1 91.88 113 ARG B O 1
ATOM 3795 N N . GLY B 1 114 ? 13.82 -3.914 -9.203 1 89.44 114 GLY B N 1
ATOM 3796 C CA . GLY B 1 114 ? 14.289 -2.977 -8.195 1 89.44 114 GLY B CA 1
ATOM 3797 C C . GLY B 1 114 ? 13.586 -1.634 -8.25 1 89.44 114 GLY B C 1
ATOM 3798 O O . GLY B 1 114 ? 13.352 -1.096 -9.336 1 89.44 114 GLY B O 1
ATOM 3799 N N . GLY B 1 115 ? 13.18 -1.114 -7.055 1 87.75 115 GLY B N 1
ATOM 3800 C CA . GLY B 1 115 ? 12.633 0.221 -6.875 1 87.75 115 GLY B CA 1
ATOM 3801 C C . GLY B 1 115 ? 13.328 1.009 -5.781 1 87.75 115 GLY B C 1
ATOM 3802 O O . GLY B 1 115 ? 14.242 0.5 -5.129 1 87.75 115 GLY B O 1
ATOM 3803 N N . PRO B 1 116 ? 12.891 2.299 -5.613 1 91.38 116 PRO B N 1
ATOM 3804 C CA . PRO B 1 116 ? 11.727 2.904 -6.258 1 91.38 116 PRO B CA 1
ATOM 3805 C C . PRO B 1 116 ? 12.016 3.4 -7.672 1 91.38 116 PRO B C 1
ATOM 3807 O O . PRO B 1 116 ? 13.172 3.408 -8.094 1 91.38 116 PRO B O 1
ATOM 3810 N N . SER B 1 117 ? 10.945 3.725 -8.391 1 85.56 117 SER B N 1
ATOM 3811 C CA . SER B 1 117 ? 11.07 4.207 -9.766 1 85.56 117 SER B CA 1
ATOM 3812 C C . SER B 1 117 ? 11.734 3.166 -10.656 1 85.56 117 SER B C 1
ATOM 3814 O O . SER B 1 117 ? 11.391 1.984 -10.609 1 85.56 117 SER B O 1
ATOM 3816 N N . THR B 1 118 ? 12.688 3.561 -11.469 1 78.25 118 THR B N 1
ATOM 3817 C CA . THR B 1 118 ? 13.328 2.619 -12.383 1 78.25 118 THR B CA 1
ATOM 3818 C C . THR B 1 118 ? 14.227 1.649 -11.625 1 78.25 118 THR B C 1
ATOM 3820 O O . THR B 1 118 ? 14.273 0.458 -11.938 1 78.25 118 THR B O 1
ATOM 3823 N N . GLY B 1 119 ? 14.992 2.209 -10.633 1 78.56 119 GLY B N 1
ATOM 3824 C CA . GLY B 1 119 ? 15.852 1.375 -9.805 1 78.56 119 GLY B CA 1
ATOM 3825 C C . GLY B 1 119 ? 16.766 0.473 -10.609 1 78.56 119 GLY B C 1
ATOM 3826 O O . GLY B 1 119 ? 17.688 0.951 -11.281 1 78.56 119 GLY B O 1
ATOM 3827 N N . THR B 1 120 ? 16.516 -0.849 -10.43 1 80.5 120 THR B N 1
ATOM 3828 C CA . THR B 1 120 ? 17.234 -1.804 -11.273 1 80.5 120 THR B CA 1
ATOM 3829 C C . THR B 1 120 ? 16.234 -2.686 -12.039 1 80.5 120 THR B C 1
ATOM 3831 O O . THR B 1 120 ? 15.109 -2.887 -11.594 1 80.5 120 THR B O 1
ATOM 3834 N N . VAL B 1 121 ? 16.75 -3.223 -13.117 1 78.75 121 VAL B N 1
ATOM 3835 C CA . VAL B 1 121 ? 15.883 -4.043 -13.953 1 78.75 121 VAL B CA 1
ATOM 3836 C C . VAL B 1 121 ? 16.141 -5.523 -13.672 1 78.75 121 VAL B C 1
ATOM 3838 O O . VAL B 1 121 ? 15.711 -6.391 -14.438 1 78.75 121 VAL B O 1
ATOM 3841 N N . ILE B 1 122 ? 16.656 -5.809 -12.57 1 84.06 122 ILE B N 1
ATOM 3842 C CA . ILE B 1 122 ? 17.141 -7.164 -12.328 1 84.06 122 ILE B CA 1
ATOM 3843 C C . ILE B 1 122 ? 16.219 -7.871 -11.336 1 84.06 122 ILE B C 1
ATOM 3845 O O . ILE B 1 122 ? 15.453 -8.758 -11.711 1 84.06 122 ILE B O 1
ATOM 3849 N N . TYR B 1 123 ? 16.328 -7.359 -10.117 1 89.31 123 TYR B N 1
ATOM 3850 C CA . TYR B 1 123 ? 15.656 -8.156 -9.102 1 89.31 123 TYR B CA 1
ATOM 3851 C C . TYR B 1 123 ? 15.289 -7.305 -7.891 1 89.31 123 TYR B C 1
ATOM 3853 O O . TYR B 1 123 ? 16.031 -6.383 -7.531 1 89.31 123 TYR B O 1
ATOM 3861 N N . SER B 1 124 ? 14.102 -7.668 -7.281 1 91.81 124 SER B N 1
ATOM 3862 C CA . SER B 1 124 ? 13.727 -7.219 -5.941 1 91.81 124 SER B CA 1
ATOM 3863 C C . SER B 1 124 ? 12.422 -7.859 -5.488 1 91.81 124 SER B C 1
ATOM 3865 O O . SER B 1 124 ? 11.836 -8.672 -6.211 1 91.81 124 SER B O 1
ATOM 3867 N N . GLN B 1 125 ? 12.055 -7.613 -4.309 1 96.12 125 GLN B N 1
ATOM 3868 C CA . GLN B 1 125 ? 10.711 -7.879 -3.795 1 96.12 125 GLN B CA 1
ATOM 3869 C C . GLN B 1 125 ? 10.055 -6.598 -3.297 1 96.12 125 GLN B C 1
ATOM 3871 O O . GLN B 1 125 ? 9.352 -6.609 -2.281 1 96.12 125 GLN B O 1
ATOM 3876 N N . GLN B 1 126 ? 10.312 -5.543 -3.975 1 96.25 126 GLN B N 1
ATOM 3877 C CA . GLN B 1 126 ? 9.891 -4.227 -3.508 1 96.25 126 GLN B CA 1
ATOM 3878 C C . GLN B 1 126 ? 8.523 -3.854 -4.07 1 96.25 126 GLN B C 1
ATOM 3880 O O . GLN B 1 126 ? 8.188 -2.672 -4.168 1 96.25 126 GLN B O 1
ATOM 3885 N N . GLU B 1 127 ? 7.77 -4.828 -4.539 1 97.38 127 GLU B N 1
ATOM 3886 C CA . GLU B 1 127 ? 6.453 -4.535 -5.09 1 97.38 127 GLU B CA 1
ATOM 3887 C C . GLU B 1 127 ? 5.359 -5.309 -4.359 1 97.38 127 GLU B C 1
ATOM 3889 O O . GLU B 1 127 ? 4.246 -5.449 -4.867 1 97.38 127 GLU B O 1
ATOM 3894 N N . VAL B 1 128 ? 5.676 -5.812 -3.184 1 98.38 128 VAL B N 1
ATOM 3895 C CA . VAL B 1 128 ? 4.754 -6.637 -2.41 1 98.38 128 VAL B CA 1
ATOM 3896 C C . VAL B 1 128 ? 3.574 -5.789 -1.938 1 98.38 128 VAL B C 1
ATOM 3898 O O . VAL B 1 128 ? 2.416 -6.152 -2.154 1 98.38 128 VAL B O 1
ATOM 3901 N N . THR B 1 129 ? 3.871 -4.668 -1.342 1 97.62 129 THR B N 1
ATOM 3902 C CA . THR B 1 129 ? 2.822 -3.797 -0.827 1 97.62 129 THR B CA 1
ATOM 3903 C C . THR B 1 129 ? 1.909 -3.324 -1.955 1 97.62 129 THR B C 1
ATOM 3905 O O . THR B 1 129 ? 0.685 -3.422 -1.852 1 97.62 129 THR B O 1
ATOM 3908 N N . LEU B 1 130 ? 2.5 -2.879 -2.992 1 97.5 130 LEU B N 1
ATOM 3909 C CA . LEU B 1 130 ? 1.759 -2.338 -4.125 1 97.5 130 LEU B CA 1
ATOM 3910 C C . LEU B 1 130 ? 0.85 -3.398 -4.738 1 97.5 130 LEU B C 1
ATOM 3912 O O . LEU B 1 130 ? -0.318 -3.131 -5.027 1 97.5 130 LEU B O 1
ATOM 3916 N N . THR B 1 131 ? 1.386 -4.59 -4.879 1 98.19 131 THR B N 1
ATOM 3917 C CA . THR B 1 131 ? 0.627 -5.641 -5.555 1 98.19 131 THR B CA 1
ATOM 3918 C C . THR B 1 131 ? -0.467 -6.188 -4.641 1 98.19 131 THR B C 1
ATOM 3920 O O . THR B 1 131 ? -1.556 -6.531 -5.105 1 98.19 131 THR B O 1
ATOM 3923 N N . THR B 1 132 ? -0.219 -6.254 -3.383 1 98.31 132 THR B N 1
ATOM 3924 C CA . THR B 1 132 ? -1.175 -6.875 -2.475 1 98.31 132 THR B CA 1
ATOM 3925 C C . THR B 1 132 ? -2.273 -5.891 -2.086 1 98.31 132 THR B C 1
ATOM 3927 O O . THR B 1 132 ? -3.426 -6.281 -1.892 1 98.31 132 THR B O 1
ATOM 3930 N N . LEU B 1 133 ? -1.907 -4.59 -1.995 1 95.5 133 LEU B N 1
ATOM 3931 C CA . LEU B 1 133 ? -2.885 -3.668 -1.431 1 95.5 133 LEU B CA 1
ATOM 3932 C C . LEU B 1 133 ? -3.434 -2.732 -2.504 1 95.5 133 LEU B C 1
ATOM 3934 O O . LEU B 1 133 ? -4.52 -2.174 -2.35 1 95.5 133 LEU B O 1
ATOM 3938 N N . GLY B 1 134 ? -2.68 -2.531 -3.559 1 90.88 134 GLY B N 1
ATOM 3939 C CA . GLY B 1 134 ? -3.23 -1.952 -4.773 1 90.88 134 GLY B CA 1
ATOM 3940 C C . GLY B 1 134 ? -3.291 -0.437 -4.738 1 90.88 134 GLY B C 1
ATOM 3941 O O . GLY B 1 134 ? -2.439 0.21 -4.125 1 90.88 134 GLY B O 1
ATOM 3942 N N . GLY B 1 135 ? -4.266 0.091 -5.582 1 92.5 135 GLY B N 1
ATOM 3943 C CA . GLY B 1 135 ? -4.48 1.52 -5.746 1 92.5 135 GLY B CA 1
ATOM 3944 C C . GLY B 1 135 ? -5.441 2.098 -4.723 1 92.5 135 GLY B C 1
ATOM 3945 O O . GLY B 1 135 ? -5.371 1.762 -3.537 1 92.5 135 GLY B O 1
ATOM 3946 N N . ASN B 1 136 ? -6.207 3.064 -5.137 1 93 136 ASN B N 1
ATOM 3947 C CA . ASN B 1 136 ? -7.227 3.566 -4.223 1 93 136 ASN B CA 1
ATOM 3948 C C . ASN B 1 136 ? -8.305 2.521 -3.957 1 93 136 ASN B C 1
ATOM 3950 O O . ASN B 1 136 ? -8.539 1.637 -4.785 1 93 136 ASN B O 1
ATOM 3954 N N . GLY B 1 137 ? -8.883 2.521 -2.809 1 93.69 137 GLY B N 1
ATOM 3955 C CA . GLY B 1 137 ? -9.852 1.506 -2.416 1 93.69 137 GLY B CA 1
ATOM 3956 C C . GLY B 1 137 ? -9.289 0.496 -1.435 1 93.69 137 GLY B C 1
ATOM 3957 O O . GLY B 1 137 ? -8.359 0.799 -0.689 1 93.69 137 GLY B O 1
ATOM 3958 N N . GLU B 1 138 ? -9.891 -0.762 -1.445 1 94.88 138 GLU B N 1
ATOM 3959 C CA . GLU B 1 138 ? -9.609 -1.662 -0.331 1 94.88 138 GLU B CA 1
ATOM 3960 C C . GLU B 1 138 ? -8.734 -2.83 -0.774 1 94.88 138 GLU B C 1
ATOM 3962 O O . GLU B 1 138 ? -8.305 -3.641 0.05 1 94.88 138 GLU B O 1
ATOM 3967 N N . GLY B 1 139 ? -8.477 -2.947 -2.023 1 95.62 139 GLY B N 1
ATOM 3968 C CA . GLY B 1 139 ? -7.523 -3.934 -2.51 1 95.62 139 GLY B CA 1
ATOM 3969 C C . GLY B 1 139 ? -8.055 -5.352 -2.457 1 95.62 139 GLY B C 1
ATOM 3970 O O . GLY B 1 139 ? -7.352 -6.27 -2.021 1 95.62 139 GLY B O 1
ATOM 3971 N N . PHE B 1 140 ? -9.273 -5.57 -2.859 1 97.06 140 PHE B N 1
ATOM 3972 C CA . PHE B 1 140 ? -9.836 -6.914 -2.938 1 97.06 140 PHE B CA 1
ATOM 3973 C C . PHE B 1 140 ? -9.289 -7.66 -4.148 1 97.06 140 PHE B C 1
ATOM 3975 O O . PHE B 1 140 ? -9.844 -7.574 -5.242 1 97.06 140 PHE B O 1
ATOM 3982 N N . ARG B 1 141 ? -8.25 -8.43 -3.934 1 98.19 141 ARG B N 1
ATOM 3983 C CA . ARG B 1 141 ? -7.535 -9.133 -4.992 1 98.19 141 ARG B CA 1
ATOM 3984 C C . ARG B 1 141 ? -6.82 -10.359 -4.449 1 98.19 141 ARG B C 1
ATOM 3986 O O . ARG B 1 141 ? -6.734 -10.547 -3.234 1 98.19 141 ARG B O 1
ATOM 3993 N N . ILE B 1 142 ? -6.441 -11.219 -5.289 1 98.81 142 ILE B N 1
ATOM 3994 C CA . ILE B 1 142 ? -5.734 -12.438 -4.918 1 98.81 142 ILE B CA 1
ATOM 3995 C C . ILE B 1 142 ? -4.312 -12.406 -5.48 1 98.81 142 ILE B C 1
ATOM 3997 O O . ILE B 1 142 ? -4.109 -12.086 -6.652 1 98.81 142 ILE B O 1
ATOM 4001 N N . VAL B 1 143 ? -3.322 -12.664 -4.637 1 98.94 143 VAL B N 1
ATOM 4002 C CA . VAL B 1 143 ? -1.932 -12.586 -5.066 1 98.94 143 VAL B CA 1
ATOM 4003 C C . VAL B 1 143 ? -1.197 -13.867 -4.691 1 98.94 143 VAL B C 1
ATOM 4005 O O . VAL B 1 143 ? -1.035 -14.172 -3.508 1 98.94 143 VAL B O 1
ATOM 4008 N N . TYR B 1 144 ? -0.739 -14.625 -5.656 1 98.94 144 TYR B N 1
ATOM 4009 C CA . TYR B 1 144 ? 0.118 -15.789 -5.465 1 98.94 144 TYR B CA 1
ATOM 4010 C C . TYR B 1 144 ? 1.583 -15.43 -5.676 1 98.94 144 TYR B C 1
ATOM 4012 O O . TYR B 1 144 ? 1.948 -14.883 -6.719 1 98.94 144 TYR B O 1
ATOM 4020 N N . SER B 1 145 ? 2.4 -15.688 -4.727 1 98.88 145 SER B N 1
ATOM 4021 C CA . SER B 1 145 ? 3.834 -15.445 -4.828 1 98.88 145 SER B CA 1
ATOM 4022 C C . SER B 1 145 ? 4.598 -16.734 -5.113 1 98.88 145 SER B C 1
ATOM 4024 O O . SER B 1 145 ? 4.629 -17.641 -4.277 1 98.88 145 SER B O 1
ATOM 4026 N N . THR B 1 146 ? 5.301 -16.828 -6.219 1 98.75 146 THR B N 1
ATOM 4027 C CA . THR B 1 146 ? 5.922 -18.062 -6.66 1 98.75 146 THR B CA 1
ATOM 4028 C C . THR B 1 146 ? 7.402 -18.094 -6.293 1 98.75 146 THR B C 1
ATOM 4030 O O . THR B 1 146 ? 8.062 -17.047 -6.262 1 98.75 146 THR B O 1
ATOM 4033 N N . ALA B 1 147 ? 7.93 -19.266 -6.145 1 98.25 147 ALA B N 1
ATOM 4034 C CA . ALA B 1 147 ? 9.312 -19.406 -5.699 1 98.25 147 ALA B CA 1
ATOM 4035 C C . ALA B 1 147 ? 10.18 -20.031 -6.793 1 98.25 147 ALA B C 1
ATOM 4037 O O . ALA B 1 147 ? 11.406 -20.062 -6.676 1 98.25 147 ALA B O 1
ATOM 4038 N N . GLY B 1 148 ? 9.609 -20.484 -7.844 1 97.94 148 GLY B N 1
ATOM 4039 C CA . GLY B 1 148 ? 10.336 -21.125 -8.93 1 97.94 148 GLY B CA 1
ATOM 4040 C C . GLY B 1 148 ? 9.531 -21.25 -10.203 1 97.94 148 GLY B C 1
ATOM 4041 O O . GLY B 1 148 ? 8.359 -20.859 -10.242 1 97.94 148 GLY B O 1
ATOM 4042 N N . ASN B 1 149 ? 10.18 -21.812 -11.195 1 98.25 149 ASN B N 1
ATOM 4043 C CA . ASN B 1 149 ? 9.555 -21.828 -12.516 1 98.25 149 ASN B CA 1
ATOM 4044 C C . ASN B 1 149 ? 8.406 -22.844 -12.57 1 98.25 149 ASN B C 1
ATOM 4046 O O . ASN B 1 149 ? 7.426 -22.625 -13.281 1 98.25 149 ASN B O 1
ATOM 4050 N N . GLN B 1 150 ? 8.539 -23.953 -11.859 1 98.62 150 GLN B N 1
ATOM 4051 C CA . GLN B 1 150 ? 7.414 -24.875 -11.797 1 98.62 150 GLN B CA 1
ATOM 4052 C C . GLN B 1 150 ? 6.18 -24.203 -11.203 1 98.62 150 GLN B C 1
ATOM 4054 O O . GLN B 1 150 ? 5.066 -24.391 -11.695 1 98.62 150 GLN B O 1
ATOM 4059 N N . GLU B 1 151 ? 6.438 -23.484 -10.172 1 98.62 151 GLU B N 1
ATOM 4060 C CA . GLU B 1 151 ? 5.328 -22.766 -9.547 1 98.62 151 GLU B CA 1
ATOM 4061 C C . GLU B 1 151 ? 4.773 -21.688 -10.469 1 98.62 151 GLU B C 1
ATOM 4063 O O . GLU B 1 151 ? 3.568 -21.422 -10.477 1 98.62 151 GLU B O 1
ATOM 4068 N N . LEU B 1 152 ? 5.645 -21.047 -11.188 1 98.69 152 LEU B N 1
ATOM 4069 C CA . LEU B 1 152 ? 5.145 -20.078 -12.172 1 98.69 152 LEU B CA 1
ATOM 4070 C C . LEU B 1 152 ? 4.145 -20.75 -13.109 1 98.69 152 LEU B C 1
ATOM 4072 O O . LEU B 1 152 ? 3.061 -20.203 -13.352 1 98.69 152 LEU B O 1
ATOM 4076 N N . PHE B 1 153 ? 4.512 -21.906 -13.602 1 98.56 153 PHE B N 1
ATOM 4077 C CA . PHE B 1 153 ? 3.623 -22.641 -14.508 1 98.56 153 PHE B CA 1
ATOM 4078 C C . PHE B 1 153 ? 2.314 -22.984 -13.812 1 98.56 153 PHE B C 1
ATOM 4080 O O . PHE B 1 153 ? 1.233 -22.703 -14.336 1 98.56 153 PHE B O 1
ATOM 4087 N N . ASP B 1 154 ? 2.43 -23.547 -12.664 1 98.56 154 ASP B N 1
ATOM 4088 C CA . ASP B 1 154 ? 1.27 -24.031 -11.93 1 98.56 154 ASP B CA 1
ATOM 4089 C C . ASP B 1 154 ? 0.343 -22.891 -11.531 1 98.56 154 ASP B C 1
ATOM 4091 O O . ASP B 1 154 ? -0.876 -22.984 -11.68 1 98.56 154 ASP B O 1
ATOM 4095 N N . TYR B 1 155 ? 0.896 -21.844 -11.094 1 98.75 155 TYR B N 1
ATOM 4096 C CA . TYR B 1 155 ? 0.074 -20.812 -10.477 1 98.75 155 TYR B CA 1
ATOM 4097 C C . TYR B 1 155 ? -0.451 -19.828 -11.516 1 98.75 155 TYR B C 1
ATOM 4099 O O . TYR B 1 155 ? -1.423 -19.109 -11.273 1 98.75 155 TYR B O 1
ATOM 4107 N N . VAL B 1 156 ? 0.188 -19.734 -12.656 1 98.62 156 VAL B N 1
ATOM 4108 C CA . VAL B 1 156 ? -0.44 -19 -13.742 1 98.62 156 VAL B CA 1
ATOM 4109 C C . VAL B 1 156 ? -1.731 -19.688 -14.172 1 98.62 156 VAL B C 1
ATOM 4111 O O . VAL B 1 156 ? -2.771 -19.047 -14.32 1 98.62 156 VAL B O 1
ATOM 4114 N N . ILE B 1 157 ? -1.671 -20.984 -14.352 1 98 157 ILE B N 1
ATOM 4115 C CA . ILE B 1 157 ? -2.865 -21.75 -14.695 1 98 157 ILE B CA 1
ATOM 4116 C C . ILE B 1 157 ? -3.92 -21.578 -13.609 1 98 157 ILE B C 1
ATOM 4118 O O . ILE B 1 157 ? -5.082 -21.281 -13.898 1 98 157 ILE B O 1
ATOM 4122 N N . LYS B 1 158 ? -3.49 -21.703 -12.43 1 98 158 LYS B N 1
ATOM 4123 C CA . LYS B 1 158 ? -4.406 -21.562 -11.297 1 98 158 LYS B CA 1
ATOM 4124 C C . LYS B 1 158 ? -5.012 -20.172 -11.25 1 98 158 LYS B C 1
ATOM 4126 O O . LYS B 1 158 ? -6.188 -20 -10.914 1 98 158 LYS B O 1
ATOM 4131 N N . ALA B 1 159 ? -4.207 -19.188 -11.461 1 98.5 159 ALA B N 1
ATOM 4132 C CA . ALA B 1 159 ? -4.656 -17.797 -11.398 1 98.5 159 ALA B CA 1
ATOM 4133 C C . ALA B 1 159 ? -5.816 -17.547 -12.359 1 98.5 159 ALA B C 1
ATOM 4135 O O . ALA B 1 159 ? -6.762 -16.828 -12.031 1 98.5 159 ALA B O 1
ATOM 4136 N N . PHE B 1 160 ? -5.73 -18.094 -13.547 1 97.69 160 PHE B N 1
ATOM 4137 C CA . PHE B 1 160 ? -6.812 -17.938 -14.516 1 97.69 160 PHE B CA 1
ATOM 4138 C C . PHE B 1 160 ? -8.109 -18.531 -13.984 1 97.69 160 PHE B C 1
ATOM 4140 O O . PHE B 1 160 ? -9.156 -17.875 -14.023 1 97.69 160 PHE B O 1
ATOM 4147 N N . ASN B 1 161 ? -8.062 -19.703 -13.477 1 96.81 161 ASN B N 1
ATOM 4148 C CA . ASN B 1 161 ? -9.258 -20.328 -12.93 1 96.81 161 ASN B CA 1
ATOM 4149 C C . ASN B 1 161 ? -9.781 -19.578 -11.703 1 96.81 161 ASN B C 1
ATOM 4151 O O . ASN B 1 161 ? -10.992 -19.406 -11.555 1 96.81 161 ASN B O 1
ATOM 4155 N N . THR B 1 162 ? -8.883 -19.172 -10.875 1 97.81 162 THR B N 1
ATOM 4156 C CA . THR B 1 162 ? -9.25 -18.453 -9.664 1 97.81 162 THR B CA 1
ATOM 4157 C C . THR B 1 162 ? -9.938 -17.141 -10.016 1 97.81 162 THR B C 1
ATOM 4159 O O . THR B 1 162 ? -10.969 -16.797 -9.422 1 97.81 162 THR B O 1
ATOM 4162 N N . ALA B 1 163 ? -9.391 -16.406 -10.938 1 97.81 163 ALA B N 1
ATOM 4163 C CA . ALA B 1 163 ? -9.953 -15.125 -11.344 1 97.81 163 ALA B CA 1
ATOM 4164 C C . ALA B 1 163 ? -11.383 -15.289 -11.859 1 97.81 163 ALA B C 1
ATOM 4166 O O . ALA B 1 163 ? -12.273 -14.523 -11.492 1 97.81 163 ALA B O 1
ATOM 4167 N N . TRP B 1 164 ? -11.617 -16.281 -12.672 1 95.62 164 TRP B N 1
ATOM 4168 C CA . TRP B 1 164 ? -12.93 -16.453 -13.305 1 95.62 164 TRP B CA 1
ATOM 4169 C C . TRP B 1 164 ? -13.922 -17.094 -12.336 1 95.62 164 TRP B C 1
ATOM 4171 O O . TRP B 1 164 ? -15.117 -16.797 -12.383 1 95.62 164 TRP B O 1
ATOM 4181 N N . LYS B 1 165 ? -13.438 -17.875 -11.453 1 95.94 165 LYS B N 1
ATOM 4182 C CA . LYS B 1 165 ? -14.328 -18.516 -10.484 1 95.94 165 LYS B CA 1
ATOM 4183 C C . LYS B 1 165 ? -14.828 -17.516 -9.445 1 95.94 165 LYS B C 1
ATOM 4185 O O . LYS B 1 165 ? -16.016 -17.484 -9.133 1 95.94 165 LYS B O 1
ATOM 4190 N N . TYR B 1 166 ? -13.93 -16.719 -8.977 1 96.75 166 TYR B N 1
ATOM 4191 C CA . TYR B 1 166 ? -14.273 -15.906 -7.82 1 96.75 166 TYR B CA 1
ATOM 4192 C C . TYR B 1 166 ? -14.492 -14.453 -8.219 1 96.75 166 TYR B C 1
ATOM 4194 O O . TYR B 1 166 ? -15.016 -13.656 -7.438 1 96.75 166 TYR B O 1
ATOM 4202 N N . ARG B 1 167 ? -14.062 -14.078 -9.391 1 95.38 167 ARG B N 1
ATOM 4203 C CA . ARG B 1 167 ? -14.32 -12.773 -9.984 1 95.38 167 ARG B CA 1
ATOM 4204 C C . ARG B 1 167 ? -13.625 -11.664 -9.203 1 95.38 167 ARG B C 1
ATOM 4206 O O . ARG B 1 167 ? -14.25 -10.664 -8.844 1 95.38 167 ARG B O 1
ATOM 4213 N N . PHE B 1 168 ? -12.414 -11.891 -8.797 1 97.25 168 PHE B N 1
ATOM 4214 C CA . PHE B 1 168 ? -11.469 -10.906 -8.289 1 97.25 168 PHE B CA 1
ATOM 4215 C C . PHE B 1 168 ? -10.195 -10.898 -9.125 1 97.25 168 PHE B C 1
ATOM 4217 O O . PHE B 1 168 ? -9.719 -11.953 -9.555 1 97.25 168 PHE B O 1
ATOM 4224 N N . PRO B 1 169 ? -9.688 -9.688 -9.406 1 97.88 169 PRO B N 1
ATOM 4225 C CA . PRO B 1 169 ? -8.383 -9.695 -10.07 1 97.88 169 PRO B CA 1
ATOM 4226 C C . PRO B 1 169 ? -7.371 -10.594 -9.359 1 97.88 169 PRO B C 1
ATOM 4228 O O . PRO B 1 169 ? -7.32 -10.617 -8.125 1 97.88 169 PRO B O 1
ATOM 4231 N N . THR B 1 170 ? -6.641 -11.352 -10.109 1 98.75 170 THR B N 1
ATOM 4232 C CA . THR B 1 170 ? -5.711 -12.336 -9.562 1 98.75 170 THR B CA 1
ATOM 4233 C C . THR B 1 170 ? -4.309 -12.125 -10.125 1 98.75 170 THR B C 1
ATOM 4235 O O . THR B 1 170 ? -4.129 -12.008 -11.336 1 98.75 170 THR B O 1
ATOM 4238 N N . PHE B 1 171 ? -3.357 -12.062 -9.203 1 98.88 171 PHE B N 1
ATOM 4239 C CA . PHE B 1 171 ? -1.977 -11.75 -9.555 1 98.88 171 PHE B CA 1
ATOM 4240 C C . PHE B 1 171 ? -1.069 -12.953 -9.305 1 98.88 171 PHE B C 1
ATOM 4242 O O . PHE B 1 171 ? -1.276 -13.703 -8.352 1 98.88 171 PHE B O 1
ATOM 4249 N N . VAL B 1 172 ? -0.153 -13.109 -10.172 1 98.88 172 VAL B N 1
ATOM 4250 C CA . VAL B 1 172 ? 1.014 -13.945 -9.914 1 98.88 172 VAL B CA 1
ATOM 4251 C C . VAL B 1 172 ? 2.25 -13.062 -9.734 1 98.88 172 VAL B C 1
ATOM 4253 O O . VAL B 1 172 ? 2.641 -12.336 -10.648 1 98.88 172 VAL B O 1
ATOM 4256 N N . LEU B 1 173 ? 2.787 -13.133 -8.586 1 98.81 173 LEU B N 1
ATOM 4257 C CA . LEU B 1 173 ? 3.906 -12.273 -8.203 1 98.81 173 LEU B CA 1
ATOM 4258 C C . LEU B 1 173 ? 5.223 -13.039 -8.281 1 98.81 173 LEU B C 1
ATOM 4260 O O . LEU B 1 173 ? 5.586 -13.75 -7.344 1 98.81 173 LEU B O 1
ATOM 4264 N N . GLY B 1 174 ? 5.91 -12.875 -9.352 1 98.12 174 GLY B N 1
ATOM 4265 C CA . GLY B 1 174 ? 7.262 -13.375 -9.531 1 98.12 174 GLY B CA 1
ATOM 4266 C C . GLY B 1 174 ? 8.32 -12.312 -9.32 1 98.12 174 GLY B C 1
ATOM 4267 O O . GLY B 1 174 ? 8.117 -11.359 -8.57 1 98.12 174 GLY B O 1
ATOM 4268 N N . ASP B 1 175 ? 9.5 -12.57 -9.859 1 96.69 175 ASP B N 1
ATOM 4269 C CA . ASP B 1 175 ? 10.594 -11.609 -9.734 1 96.69 175 ASP B CA 1
ATOM 4270 C C . ASP B 1 175 ? 11.578 -11.742 -10.891 1 96.69 175 ASP B C 1
ATOM 4272 O O . ASP B 1 175 ? 11.469 -12.656 -11.703 1 96.69 175 ASP B O 1
ATOM 4276 N N . GLY B 1 176 ? 12.477 -10.859 -10.898 1 95.12 176 GLY B N 1
ATOM 4277 C CA . GLY B 1 176 ? 13.422 -10.805 -12.008 1 95.12 176 GLY B CA 1
ATOM 4278 C C . GLY B 1 176 ?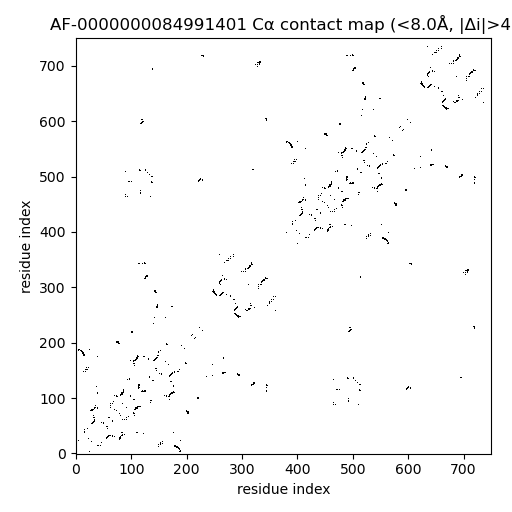 14.289 -12.047 -12.109 1 95.12 176 GLY B C 1
ATOM 4279 O O . GLY B 1 176 ? 14.719 -12.422 -13.195 1 95.12 176 GLY B O 1
ATOM 4280 N N . TYR B 1 177 ? 14.648 -12.703 -11.031 1 95.25 177 TYR B N 1
ATOM 4281 C CA . TYR B 1 177 ? 15.422 -13.945 -11.062 1 95.25 177 TYR B CA 1
ATOM 4282 C C . TYR B 1 177 ? 14.633 -15.062 -11.727 1 95.25 177 TYR B C 1
ATOM 4284 O O . TYR B 1 177 ? 15.148 -15.758 -12.602 1 95.25 177 TYR B O 1
ATOM 4292 N N . GLN B 1 178 ? 13.422 -15.203 -11.352 1 96.12 178 GLN B N 1
ATOM 4293 C CA . GLN B 1 178 ? 12.562 -16.203 -11.977 1 96.12 178 GLN B CA 1
ATOM 4294 C C . GLN B 1 178 ? 12.359 -15.914 -13.461 1 96.12 178 GLN B C 1
ATOM 4296 O O . GLN B 1 178 ? 12.336 -16.828 -14.281 1 96.12 178 GLN B O 1
ATOM 4301 N N . ALA B 1 179 ? 12.242 -14.672 -13.75 1 95.88 179 ALA B N 1
ATOM 4302 C CA . ALA B 1 179 ? 11.953 -14.25 -15.117 1 95.88 179 ALA B CA 1
ATOM 4303 C C . ALA B 1 179 ? 13.055 -14.703 -16.062 1 95.88 179 ALA B C 1
ATOM 4305 O O . ALA B 1 179 ? 12.773 -15.156 -17.188 1 95.88 179 ALA B O 1
ATOM 4306 N N . LYS B 1 180 ? 14.305 -14.648 -15.555 1 94.06 180 LYS B N 1
ATOM 4307 C CA . LYS B 1 180 ? 15.414 -14.766 -16.5 1 94.06 180 LYS B CA 1
ATOM 4308 C C . LYS B 1 180 ? 16.156 -16.078 -16.297 1 94.06 180 LYS B C 1
ATOM 4310 O O . LYS B 1 180 ? 16.875 -16.531 -17.203 1 94.06 180 LYS B O 1
ATOM 4315 N N . MET B 1 181 ? 16 -16.688 -15.242 1 94.06 181 MET B N 1
ATOM 4316 C CA . MET B 1 181 ? 16.719 -17.922 -14.953 1 94.06 181 MET B CA 1
ATOM 4317 C C . MET B 1 181 ? 16.047 -19.125 -15.625 1 94.06 181 MET B C 1
ATOM 4319 O O . MET B 1 181 ? 14.812 -19.234 -15.602 1 94.06 181 MET B O 1
ATOM 4323 N N . ARG B 1 182 ? 16.859 -19.969 -16.219 1 96.44 182 ARG B N 1
ATOM 4324 C CA . ARG B 1 182 ? 16.344 -21.219 -16.766 1 96.44 182 ARG B CA 1
ATOM 4325 C C . ARG B 1 182 ? 16.359 -22.328 -15.719 1 96.44 182 ARG B C 1
ATOM 4327 O O . ARG B 1 182 ? 17.297 -22.438 -14.945 1 96.44 182 ARG B O 1
ATOM 4334 N N . GLU B 1 183 ? 15.281 -23.016 -15.672 1 97.19 183 GLU B N 1
ATOM 4335 C CA . GLU B 1 183 ? 15.148 -24.156 -14.766 1 97.19 183 GLU B CA 1
ATOM 4336 C C . GLU B 1 183 ? 14.383 -25.297 -15.422 1 97.19 183 GLU B C 1
ATOM 4338 O O . GLU B 1 183 ? 13.586 -25.078 -16.328 1 97.19 183 GLU B 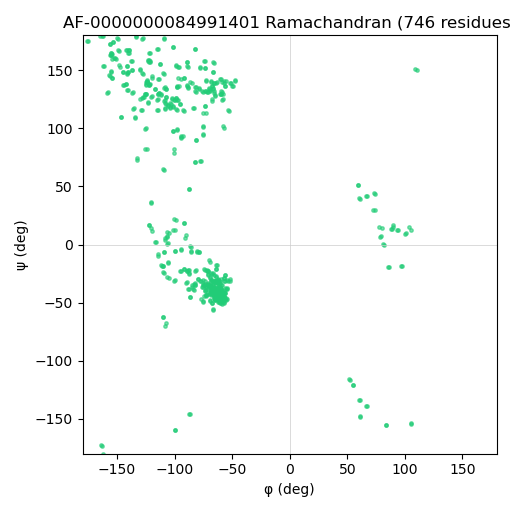O 1
ATOM 4343 N N . PRO B 1 184 ? 14.805 -26.484 -15 1 97.88 184 PRO B N 1
ATOM 4344 C CA . PRO B 1 184 ? 13.969 -27.609 -15.453 1 97.88 184 PRO B CA 1
ATOM 4345 C C . PRO B 1 184 ? 12.586 -27.609 -14.805 1 97.88 184 PRO B C 1
ATOM 4347 O O . PRO B 1 184 ? 12.453 -27.266 -13.625 1 97.88 184 PRO B O 1
ATOM 4350 N N . LEU B 1 185 ? 11.578 -27.922 -15.531 1 98.19 185 LEU B N 1
ATOM 4351 C CA . LEU B 1 185 ? 10.227 -28.047 -15.008 1 98.19 185 LEU B CA 1
ATOM 4352 C C . LEU B 1 185 ? 9.391 -28.969 -15.891 1 98.19 185 LEU B C 1
ATOM 4354 O O . LEU B 1 185 ? 9.82 -29.359 -16.984 1 98.19 185 LEU B O 1
ATOM 4358 N N . VAL B 1 186 ? 8.305 -29.359 -15.312 1 98.31 186 VAL B N 1
ATOM 4359 C CA . VAL B 1 186 ? 7.34 -30.172 -16.047 1 98.31 186 VAL B CA 1
ATOM 4360 C C . VAL B 1 186 ? 6.145 -29.328 -16.453 1 98.31 186 VAL B C 1
ATOM 4362 O O . VAL B 1 186 ? 5.477 -28.734 -15.609 1 98.31 186 VAL B O 1
ATOM 4365 N N . ILE B 1 187 ? 5.898 -29.172 -17.719 1 97.94 187 ILE B N 1
ATOM 4366 C CA . ILE B 1 187 ? 4.68 -28.531 -18.219 1 97.94 187 ILE B CA 1
ATOM 4367 C C . ILE B 1 187 ? 3.646 -29.594 -18.562 1 97.94 187 ILE B C 1
ATOM 4369 O O . ILE B 1 187 ? 4 -30.75 -18.844 1 97.94 187 ILE B O 1
ATOM 4373 N N . TYR B 1 188 ? 2.426 -29.266 -18.5 1 97.5 188 TYR B N 1
ATOM 4374 C CA . TYR B 1 188 ? 1.396 -30.281 -18.688 1 97.5 188 TYR B CA 1
ATOM 4375 C C . TYR B 1 188 ? 0.105 -29.672 -19.203 1 97.5 188 TYR B C 1
ATOM 4377 O O . TYR B 1 188 ? -0.077 -28.453 -19.156 1 97.5 188 TYR B O 1
ATOM 4385 N N . ASP B 1 189 ? -0.709 -30.531 -19.781 1 95.62 189 ASP B N 1
ATOM 4386 C CA . ASP B 1 189 ? -2.1 -30.188 -20.062 1 95.62 189 ASP B CA 1
ATOM 4387 C C . ASP B 1 189 ? -2.936 -30.172 -18.781 1 95.62 189 ASP B C 1
ATOM 4389 O O . ASP B 1 189 ? -3.088 -31.188 -18.109 1 95.62 189 ASP B O 1
ATOM 4393 N N . PRO B 1 190 ? -3.488 -29 -18.5 1 94.5 190 PRO B N 1
ATOM 4394 C CA . PRO B 1 190 ? -4.234 -28.891 -17.234 1 94.5 190 PRO B CA 1
ATOM 4395 C C . PRO B 1 190 ? -5.352 -29.938 -17.125 1 94.5 190 PRO B C 1
ATOM 4397 O O . PRO B 1 190 ? -5.695 -30.359 -16.031 1 94.5 190 PRO B O 1
ATOM 4400 N N . GLU B 1 191 ? -5.898 -30.438 -18.141 1 91.5 191 GLU B N 1
ATOM 4401 C CA . GLU B 1 191 ? -7.004 -31.391 -18.125 1 91.5 191 GLU B CA 1
ATOM 4402 C C . GLU B 1 191 ? -6.574 -32.75 -17.562 1 91.5 191 GLU B C 1
ATOM 4404 O O . GLU B 1 191 ? -7.371 -33.438 -16.922 1 91.5 191 GLU B O 1
ATOM 4409 N N . ILE B 1 192 ? -5.422 -33.031 -17.781 1 91.81 192 ILE B N 1
ATOM 4410 C CA . ILE B 1 192 ? -4.934 -34.344 -17.328 1 91.81 192 ILE B CA 1
ATOM 4411 C C . ILE B 1 192 ? -4.812 -34.312 -15.805 1 91.81 192 ILE B C 1
ATOM 4413 O O . ILE B 1 192 ? -4.781 -35.375 -15.172 1 91.81 192 ILE B O 1
ATOM 4417 N N . ARG B 1 193 ? -4.688 -33.156 -15.227 1 92 193 ARG B N 1
ATOM 4418 C CA . ARG B 1 193 ? -4.605 -33.031 -13.773 1 92 193 ARG B CA 1
ATOM 4419 C C . ARG B 1 193 ? -5.949 -32.625 -13.18 1 92 193 ARG B C 1
ATOM 4421 O O . ARG B 1 193 ? -6.016 -32.156 -12.047 1 92 193 ARG B O 1
ATOM 4428 N N . GLY B 1 194 ? -6.941 -32.719 -14 1 88.38 194 GLY B N 1
ATOM 4429 C CA . GLY B 1 194 ? -8.297 -32.438 -13.539 1 88.38 194 GLY B CA 1
ATOM 4430 C C . GLY B 1 194 ? -8.609 -30.969 -13.414 1 88.38 194 GLY B C 1
ATOM 4431 O O . GLY B 1 194 ? -9.555 -30.578 -12.727 1 88.38 194 GLY B O 1
ATOM 4432 N N . LEU B 1 195 ? -7.82 -30.172 -13.977 1 88.75 195 LEU B N 1
ATOM 4433 C CA . LEU B 1 195 ? -8.047 -28.734 -13.938 1 88.75 195 LEU B CA 1
ATOM 4434 C C . LEU B 1 195 ? -8.797 -28.266 -15.18 1 88.75 195 LEU B C 1
ATOM 4436 O O . LEU B 1 195 ? -8.18 -27.953 -16.203 1 88.75 195 LEU B O 1
ATOM 4440 N N . SER B 1 196 ? -10.062 -28.219 -15.125 1 84.62 196 SER B N 1
ATOM 4441 C CA . SER B 1 196 ? -10.867 -27.719 -16.234 1 84.62 196 SER B CA 1
ATOM 4442 C C . SER B 1 196 ? -11 -26.203 -16.188 1 84.62 196 SER B C 1
ATOM 4444 O O . SER B 1 196 ? -11.203 -25.625 -15.109 1 84.62 196 SER B O 1
ATOM 4446 N N . PRO B 1 197 ? -10.906 -25.641 -17.328 1 84.12 197 PRO B N 1
ATOM 4447 C CA . PRO B 1 197 ? -11.039 -24.172 -17.312 1 84.12 197 PRO B CA 1
ATOM 4448 C C . PRO B 1 197 ? -12.445 -23.719 -16.922 1 84.12 197 PRO B C 1
ATOM 4450 O O . PRO B 1 197 ? -13.438 -24.312 -17.344 1 84.12 197 PRO B O 1
ATOM 4453 N N . VAL B 1 198 ? -12.406 -22.781 -16.078 1 84.25 198 VAL B N 1
ATOM 4454 C CA . VAL B 1 198 ? -13.68 -22.141 -15.789 1 84.25 198 VAL B CA 1
ATOM 4455 C C . VAL B 1 198 ? -14.188 -21.406 -17.031 1 84.25 198 VAL B C 1
ATOM 4457 O O . VAL B 1 198 ? -13.43 -20.672 -17.672 1 84.25 198 VAL B O 1
ATOM 4460 N N . PRO B 1 199 ? -15.398 -21.609 -17.359 1 82.69 199 PRO B N 1
ATOM 4461 C CA . PRO B 1 199 ? -15.922 -21 -18.578 1 82.69 199 PRO B CA 1
ATOM 4462 C C . PRO B 1 199 ? -15.852 -19.484 -18.562 1 82.69 199 PRO B C 1
ATOM 4464 O O . PRO B 1 199 ? -16.031 -18.859 -17.5 1 82.69 199 PRO B O 1
ATOM 4467 N N . THR B 1 200 ? -15.562 -18.984 -19.719 1 82.38 200 THR B N 1
ATOM 4468 C CA . THR B 1 200 ? -15.508 -17.547 -19.938 1 82.38 200 THR B CA 1
ATOM 4469 C C . THR B 1 200 ? -16.766 -17.062 -20.656 1 82.38 200 THR B C 1
ATOM 4471 O O . THR B 1 200 ? -17.219 -17.672 -21.625 1 82.38 200 THR B O 1
ATOM 4474 N N . GLU B 1 201 ? -17.406 -16.094 -20.047 1 75.69 201 GLU B N 1
ATOM 4475 C CA . GLU B 1 201 ? -18.578 -15.516 -20.703 1 75.69 201 GLU B CA 1
ATOM 4476 C C . GLU B 1 201 ? -18.469 -14 -20.781 1 75.69 201 GLU B C 1
ATOM 4478 O O . GLU B 1 201 ? -17.828 -13.367 -19.938 1 75.69 201 GLU B O 1
ATOM 4483 N N . PRO B 1 202 ? -19.062 -13.516 -21.875 1 76.19 202 PRO B N 1
ATOM 4484 C CA . PRO B 1 202 ? -19.031 -12.055 -21.969 1 76.19 202 PRO B CA 1
ATOM 4485 C C . PRO B 1 202 ? -19.844 -11.367 -20.875 1 76.19 202 PRO B C 1
ATOM 4487 O O . PRO B 1 202 ? -20.891 -11.891 -20.469 1 76.19 202 PRO B O 1
ATOM 4490 N N . PHE B 1 203 ? -19.281 -10.383 -20.438 1 72.5 203 PHE B N 1
ATOM 4491 C CA . PHE B 1 203 ? -20.031 -9.562 -19.484 1 72.5 203 PHE B CA 1
ATOM 4492 C C . PHE B 1 203 ? -20.969 -8.617 -20.203 1 72.5 203 PHE B C 1
ATOM 4494 O O . PHE B 1 203 ? -22.047 -8.297 -19.703 1 72.5 203 PHE B O 1
ATOM 4501 N N . LEU B 1 204 ? -20.438 -8.203 -21.328 1 67 204 LEU B N 1
ATOM 4502 C CA . LEU B 1 204 ? -21.266 -7.355 -22.188 1 67 204 LEU B CA 1
ATOM 4503 C C . LEU B 1 204 ? -21.688 -8.102 -23.453 1 67 204 LEU B C 1
ATOM 4505 O O . LEU B 1 204 ? -21 -9.031 -23.891 1 67 204 LEU B O 1
ATOM 4509 N N . GLY B 1 205 ? -22.859 -7.777 -23.938 1 61.88 205 GLY B N 1
ATOM 4510 C CA . GLY B 1 205 ? -23.281 -8.32 -25.219 1 61.88 205 GLY B CA 1
ATOM 4511 C C . GLY B 1 205 ? -24 -9.656 -25.094 1 61.88 205 GLY B C 1
ATOM 4512 O O . GLY B 1 205 ? -24.016 -10.453 -26.031 1 61.88 205 GLY B O 1
ATOM 4513 N N . LYS B 1 206 ? -24.312 -9.844 -23.797 1 59.44 206 LYS B N 1
ATOM 4514 C CA . LYS B 1 206 ? -25.078 -11.07 -23.625 1 59.44 206 LYS B CA 1
ATOM 4515 C C . LYS B 1 206 ? -26.375 -11.031 -24.453 1 59.44 206 LYS B C 1
ATOM 4517 O O . LYS B 1 206 ? -26.922 -9.961 -24.703 1 59.44 206 LYS B O 1
ATOM 4522 N N . PRO B 1 207 ? -26.5 -12.203 -24.922 1 62.12 207 PRO B N 1
ATOM 4523 C CA . PRO B 1 207 ? -27.734 -12.234 -25.719 1 62.12 207 PRO B CA 1
ATOM 4524 C C . PRO B 1 207 ? -28.969 -11.812 -24.938 1 62.12 207 PRO B C 1
ATOM 4526 O O . PRO B 1 207 ? -29.016 -11.977 -23.719 1 62.12 207 PRO B O 1
ATOM 4529 N N . GLY B 1 208 ? -29.719 -11.07 -25.531 1 60.22 208 GLY B N 1
ATOM 4530 C CA . GLY B 1 208 ? -30.984 -10.641 -24.969 1 60.22 208 GLY B CA 1
ATOM 4531 C C . GLY B 1 208 ? -31 -9.172 -24.562 1 60.22 208 GLY B C 1
ATOM 4532 O O . GLY B 1 208 ? -29.953 -8.547 -24.453 1 60.22 208 GLY B O 1
ATOM 4533 N N . VAL B 1 209 ? -32.156 -8.641 -24.625 1 58.75 209 VAL B N 1
ATOM 4534 C CA . VAL B 1 209 ? -32.344 -7.238 -24.281 1 58.75 209 VAL B CA 1
ATOM 4535 C C . VAL B 1 209 ? -32.281 -7.066 -22.766 1 58.75 209 VAL B C 1
ATOM 4537 O O . VAL B 1 209 ? -33.031 -7.695 -22.016 1 58.75 209 VAL B O 1
ATOM 4540 N N . PRO B 1 210 ? -31.125 -6.301 -22.203 1 59.5 210 PRO B N 1
ATOM 4541 C CA . PRO B 1 210 ? -31.078 -6.062 -20.766 1 59.5 210 PRO B CA 1
ATOM 4542 C C . PRO B 1 210 ? -32.375 -5.457 -20.219 1 59.5 210 PRO B C 1
ATOM 4544 O O . PRO B 1 210 ? -32.906 -4.531 -20.812 1 59.5 210 PRO B O 1
ATOM 4547 N N . GLY B 1 211 ? -32.781 -5.922 -19.078 1 55 211 GLY B N 1
ATOM 4548 C CA . GLY B 1 211 ? -34.031 -5.434 -18.484 1 55 211 GLY B CA 1
ATOM 4549 C C . GLY B 1 211 ? -35.25 -6.168 -18.984 1 55 211 GLY B C 1
ATOM 4550 O O . GLY B 1 211 ? -36.344 -6.051 -18.406 1 55 211 GLY B O 1
ATOM 4551 N N . VAL B 1 212 ? -35.094 -6.855 -20.156 1 60.41 212 VAL B N 1
ATOM 4552 C CA . VAL B 1 212 ? -36.188 -7.605 -20.719 1 60.41 212 VAL B CA 1
ATOM 4553 C C . VAL B 1 212 ? -35.906 -9.102 -20.609 1 60.41 212 VAL B C 1
ATOM 4555 O O . VAL B 1 212 ? -36.562 -9.812 -19.844 1 60.41 212 VAL B O 1
ATOM 4558 N N . ASP B 1 213 ? -34.844 -9.445 -21.281 1 57.94 213 ASP B N 1
ATOM 4559 C CA . ASP B 1 213 ? -34.531 -10.859 -21.391 1 57.94 213 ASP B CA 1
ATOM 4560 C C . ASP B 1 213 ? -33.531 -11.281 -20.312 1 57.94 213 ASP B C 1
ATOM 4562 O O . ASP B 1 213 ? -33.406 -12.477 -20.016 1 57.94 213 ASP B O 1
ATOM 4566 N N . ARG B 1 214 ? -32.875 -10.305 -19.891 1 55.22 214 ARG B N 1
ATOM 4567 C CA . ARG B 1 214 ? -31.891 -10.57 -18.844 1 55.22 214 ARG B CA 1
ATOM 4568 C C . ARG B 1 214 ? -31.75 -9.375 -17.906 1 55.22 214 ARG B C 1
ATOM 4570 O O . ARG B 1 214 ? -32.125 -8.258 -18.266 1 55.22 214 ARG B O 1
ATOM 4577 N N . LEU B 1 215 ? -31.359 -9.68 -16.781 1 59.16 215 LEU B N 1
ATOM 4578 C CA . LEU B 1 215 ? -31.047 -8.562 -15.898 1 59.16 215 LEU B CA 1
ATOM 4579 C C . LEU B 1 215 ? -29.938 -7.703 -16.484 1 59.16 215 LEU B C 1
ATOM 4581 O O . LEU B 1 215 ? -28.984 -8.227 -17.078 1 59.16 215 LEU B O 1
ATOM 4585 N N . PRO B 1 216 ? -30.234 -6.398 -16.516 1 53.66 216 PRO B N 1
ATOM 4586 C CA . PRO B 1 216 ? -29.125 -5.551 -16.969 1 53.66 216 PRO B CA 1
ATOM 4587 C C . PRO B 1 216 ? -27.844 -5.781 -16.172 1 53.66 216 PRO B C 1
ATOM 4589 O O . PRO B 1 216 ? -27.891 -5.984 -14.953 1 53.66 216 PRO B O 1
ATOM 4592 N N . GLY B 1 217 ? -26.812 -6.266 -16.812 1 54.41 217 GLY B N 1
ATOM 4593 C CA . GLY B 1 217 ? -25.516 -6.289 -16.172 1 54.41 217 GLY B CA 1
ATOM 4594 C C . GLY B 1 217 ? -25.047 -4.914 -15.734 1 54.41 217 GLY B C 1
ATOM 4595 O O . GLY B 1 217 ? -24.953 -3.996 -16.547 1 54.41 217 GLY B O 1
ATOM 4596 N N . HIS B 1 218 ? -25.172 -4.625 -14.438 1 56.97 218 HIS B N 1
ATOM 4597 C CA . HIS B 1 218 ? -24.734 -3.332 -13.922 1 56.97 218 HIS B CA 1
ATOM 4598 C C . HIS B 1 218 ? -23.312 -3.398 -13.391 1 56.97 218 HIS B C 1
ATOM 4600 O O . HIS B 1 218 ? -23.078 -3.926 -12.297 1 56.97 218 HIS B O 1
ATOM 4606 N N . TYR B 1 219 ? -22.516 -3.059 -14.383 1 65.19 219 TYR B N 1
ATOM 4607 C CA . TYR B 1 219 ? -21.125 -3 -13.977 1 65.19 219 TYR B CA 1
ATOM 4608 C C . TYR B 1 219 ? -20.688 -1.562 -13.727 1 65.19 219 TYR B C 1
ATOM 4610 O O . TYR B 1 219 ? -20.156 -0.902 -14.617 1 65.19 219 TYR B O 1
ATOM 4618 N N . ARG B 1 220 ? -21.031 -1.115 -12.523 1 67.81 220 ARG B N 1
ATOM 4619 C CA . ARG B 1 220 ? -20.812 0.287 -12.18 1 67.81 220 ARG B CA 1
ATOM 4620 C C . ARG B 1 220 ? -19.516 0.463 -11.391 1 67.81 220 ARG B C 1
ATOM 4622 O O . ARG B 1 220 ? -19.188 -0.365 -10.539 1 67.81 220 ARG B O 1
ATOM 4629 N N . ASN B 1 221 ? -18.844 1.509 -11.828 1 74.12 221 ASN B N 1
ATOM 4630 C CA . ASN B 1 221 ? -17.672 1.874 -11.031 1 74.12 221 ASN B CA 1
ATOM 4631 C C . ASN B 1 221 ? -17.828 3.262 -10.414 1 74.12 221 ASN B C 1
ATOM 4633 O O . ASN B 1 221 ? -16.891 3.785 -9.805 1 74.12 221 ASN B O 1
ATOM 4637 N N . THR B 1 222 ? -18.953 3.875 -10.648 1 75.19 222 THR B N 1
ATOM 4638 C CA . THR B 1 222 ? -19.266 5.184 -10.078 1 75.19 222 THR B CA 1
ATOM 4639 C C . THR B 1 222 ? -20.578 5.148 -9.305 1 75.19 222 THR B C 1
ATOM 4641 O O . THR B 1 222 ? -21.547 4.539 -9.758 1 75.19 222 THR B O 1
ATOM 4644 N N . TYR B 1 223 ? -20.578 5.746 -8.227 1 79.62 223 TYR B N 1
ATOM 4645 C CA . TYR B 1 223 ? -21.781 5.805 -7.402 1 79.62 223 TYR B CA 1
ATOM 4646 C C . TYR B 1 223 ? -22.078 7.234 -6.969 1 79.62 223 TYR B C 1
ATOM 4648 O O . TYR B 1 223 ? -21.156 8.039 -6.781 1 79.62 223 TYR B O 1
ATOM 4656 N N . ASN B 1 224 ? -23.281 7.484 -6.777 1 70.5 224 ASN B N 1
ATOM 4657 C CA . ASN B 1 224 ? -23.703 8.867 -6.578 1 70.5 224 ASN B CA 1
ATOM 4658 C C . ASN B 1 224 ? -23.672 9.258 -5.102 1 70.5 224 ASN B C 1
ATOM 4660 O O . ASN B 1 224 ? -23.453 10.422 -4.766 1 70.5 224 ASN B O 1
ATOM 4664 N N . THR B 1 225 ? -23.969 8.219 -4.32 1 79.25 225 THR B N 1
ATOM 4665 C CA . THR B 1 225 ? -24.047 8.578 -2.908 1 79.25 225 THR B CA 1
ATOM 4666 C C . THR B 1 225 ? -23.047 7.773 -2.086 1 79.25 225 THR B C 1
ATOM 4668 O O . THR B 1 225 ? -22.641 6.684 -2.492 1 79.25 225 THR B O 1
ATOM 4671 N N . GLU B 1 226 ? -22.734 8.312 -0.993 1 86.25 226 GLU B N 1
ATOM 4672 C CA . GLU B 1 226 ? -21.828 7.652 -0.057 1 86.25 226 GLU B CA 1
ATOM 4673 C C . GLU B 1 226 ? -22.438 6.363 0.483 1 86.25 226 GLU B C 1
ATOM 4675 O O . GLU B 1 226 ? -21.75 5.359 0.646 1 86.25 226 GLU B O 1
ATOM 4680 N N . GLU B 1 227 ? -23.703 6.363 0.719 1 87.19 227 GLU B N 1
ATOM 4681 C CA . GLU B 1 227 ? -24.406 5.199 1.255 1 87.19 227 GLU B CA 1
ATOM 4682 C C . GLU B 1 227 ? -24.375 4.035 0.266 1 87.19 227 GLU B C 1
ATOM 4684 O O . GLU B 1 227 ? -24.172 2.885 0.658 1 87.19 227 GLU B O 1
ATOM 4689 N N . GLU B 1 228 ? -24.562 4.387 -0.937 1 87.88 228 GLU B N 1
ATOM 4690 C CA . GLU B 1 228 ? -24.516 3.361 -1.975 1 87.88 228 GLU B CA 1
ATOM 4691 C C . GLU B 1 228 ? -23.125 2.74 -2.076 1 87.88 228 GLU B C 1
ATOM 4693 O O . GLU B 1 228 ? -22.984 1.521 -2.203 1 87.88 228 GLU B O 1
ATOM 4698 N N . LEU B 1 229 ? -22.156 3.609 -2.033 1 89.12 229 LEU B N 1
ATOM 4699 C CA . LEU B 1 229 ? -20.797 3.105 -2.105 1 89.12 229 LEU B CA 1
ATOM 4700 C C . LEU B 1 229 ? -20.484 2.201 -0.917 1 89.12 229 LEU B C 1
ATOM 4702 O O . LEU B 1 229 ? -19.859 1.152 -1.077 1 89.12 229 LEU B O 1
ATOM 4706 N N . TYR B 1 230 ? -20.938 2.604 0.232 1 92.5 230 TYR B N 1
ATOM 4707 C CA . TYR B 1 230 ? -20.719 1.822 1.445 1 92.5 230 TYR B CA 1
ATOM 4708 C C . TYR B 1 230 ? -21.297 0.417 1.294 1 92.5 230 TYR B C 1
ATOM 4710 O O . TYR B 1 230 ? -20.625 -0.57 1.601 1 92.5 230 TYR B O 1
ATOM 4718 N N . GLU B 1 231 ? -22.438 0.298 0.791 1 92.12 231 GLU B N 1
ATOM 4719 C CA . GLU B 1 231 ? -23.109 -0.993 0.627 1 92.12 231 GLU B CA 1
ATOM 4720 C C . GLU B 1 231 ? -22.375 -1.868 -0.381 1 92.12 231 GLU B C 1
ATOM 4722 O O . GLU B 1 231 ? -22.25 -3.078 -0.186 1 92.12 231 GLU B O 1
ATOM 4727 N N . VAL B 1 232 ? -21.953 -1.229 -1.395 1 91.25 232 VAL B N 1
ATOM 4728 C CA . VAL B 1 232 ? -21.234 -1.962 -2.434 1 91.25 232 VAL B CA 1
ATOM 4729 C C . VAL B 1 232 ? -19.922 -2.498 -1.874 1 91.25 232 VAL B C 1
ATOM 4731 O O . VAL B 1 232 ? -19.594 -3.674 -2.057 1 91.25 232 VAL B O 1
ATOM 4734 N N . ILE B 1 233 ? -19.188 -1.637 -1.173 1 94 233 ILE B N 1
ATOM 4735 C CA . ILE B 1 233 ? -17.875 -2.029 -0.645 1 94 233 ILE B CA 1
ATOM 4736 C C . ILE B 1 233 ? -18.062 -3.119 0.41 1 94 233 ILE B C 1
ATOM 4738 O O . ILE B 1 233 ? -17.297 -4.086 0.449 1 94 233 ILE B O 1
ATOM 4742 N N . MET B 1 234 ? -19.062 -2.98 1.218 1 95.31 234 MET B N 1
ATOM 4743 C CA . MET B 1 234 ? -19.297 -3.994 2.238 1 95.31 234 MET B CA 1
ATOM 4744 C C . MET B 1 234 ? -19.703 -5.32 1.603 1 95.31 234 MET B C 1
ATOM 4746 O O . MET B 1 234 ? -19.375 -6.387 2.113 1 95.31 234 MET B O 1
ATOM 4750 N N . GLY B 1 235 ? -20.5 -5.25 0.533 1 95.12 235 GLY B N 1
ATOM 4751 C CA . GLY B 1 235 ? -20.812 -6.453 -0.224 1 95.12 235 GLY B CA 1
ATOM 4752 C C . GLY B 1 235 ? -19.578 -7.129 -0.801 1 95.12 235 GLY B C 1
ATOM 4753 O O . GLY B 1 235 ? -19.453 -8.359 -0.748 1 95.12 235 GLY B O 1
ATOM 4754 N N . LEU B 1 236 ? -18.688 -6.312 -1.336 1 94.88 236 LEU B N 1
ATOM 4755 C CA . LEU B 1 236 ? -17.422 -6.824 -1.86 1 94.88 236 LEU B CA 1
ATOM 4756 C C . LEU B 1 236 ? -16.594 -7.469 -0.753 1 94.88 236 LEU B C 1
ATOM 4758 O O . LEU B 1 236 ? -16 -8.531 -0.953 1 94.88 236 LEU B O 1
ATOM 4762 N N . ALA B 1 237 ? -16.578 -6.812 0.378 1 96.31 237 ALA B N 1
ATOM 4763 C CA . ALA B 1 237 ? -15.828 -7.328 1.518 1 96.31 237 ALA B CA 1
ATOM 4764 C C . ALA B 1 237 ? -16.344 -8.695 1.949 1 96.31 237 ALA B C 1
ATOM 4766 O O . ALA B 1 237 ? -15.57 -9.609 2.217 1 96.31 237 ALA B O 1
ATOM 4767 N N . ARG B 1 238 ? -17.609 -8.852 2.008 1 97.19 238 ARG B N 1
ATOM 4768 C CA . ARG B 1 238 ? -18.203 -10.125 2.402 1 97.19 238 ARG B CA 1
ATOM 4769 C C . ARG B 1 238 ? -17.875 -11.219 1.397 1 97.19 238 ARG B C 1
ATOM 4771 O O . ARG B 1 238 ? -17.547 -12.344 1.785 1 97.19 238 ARG B O 1
ATOM 4778 N N . ALA B 1 239 ? -18.031 -10.859 0.142 1 97.06 239 ALA B N 1
ATOM 4779 C CA . ALA B 1 239 ? -17.719 -11.82 -0.904 1 97.06 239 ALA B CA 1
ATOM 4780 C C . ALA B 1 239 ? -16.25 -12.242 -0.828 1 97.06 239 ALA B C 1
ATOM 4782 O O . ALA B 1 239 ? -15.922 -13.422 -1.009 1 97.06 239 ALA B O 1
ATOM 4783 N N . TYR B 1 240 ? -15.398 -11.289 -0.623 1 97.75 240 TYR B N 1
ATOM 4784 C CA . TYR B 1 240 ? -13.969 -11.547 -0.535 1 97.75 240 TYR B CA 1
ATOM 4785 C C . TYR B 1 240 ? -13.648 -12.445 0.654 1 97.75 240 TYR B C 1
ATOM 4787 O O . TYR B 1 240 ? -12.891 -13.414 0.524 1 97.75 240 TYR B O 1
ATOM 4795 N N . GLU B 1 241 ? -14.188 -12.156 1.815 1 97.25 241 GLU B N 1
ATOM 4796 C CA . GLU B 1 241 ? -13.938 -12.922 3.031 1 97.25 241 GLU B CA 1
ATOM 4797 C C . GLU B 1 241 ? -14.43 -14.359 2.883 1 97.25 241 GLU B C 1
ATOM 4799 O O . GLU B 1 241 ? -13.82 -15.289 3.418 1 97.25 241 GLU B O 1
ATOM 4804 N N . A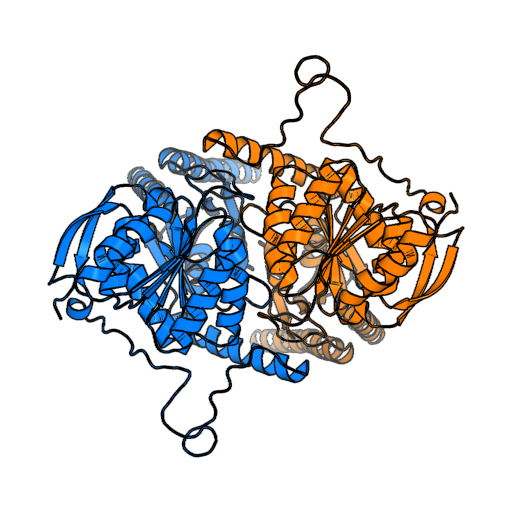LA B 1 242 ? -15.406 -14.555 2.133 1 97.56 242 ALA B N 1
ATOM 4805 C CA . ALA B 1 242 ? -16.031 -15.867 1.97 1 97.56 242 ALA B CA 1
ATOM 4806 C C . ALA B 1 242 ? -15.109 -16.812 1.191 1 97.56 242 ALA B C 1
ATOM 4808 O O . ALA B 1 242 ? -15.164 -18.031 1.373 1 97.56 242 ALA B O 1
ATOM 4809 N N . ILE B 1 243 ? -14.211 -16.25 0.437 1 97.69 243 ILE B N 1
ATOM 4810 C CA . ILE B 1 243 ? -13.445 -17.125 -0.445 1 97.69 243 ILE B CA 1
ATOM 4811 C C . ILE B 1 243 ? -12.086 -17.422 0.182 1 97.69 243 ILE B C 1
ATOM 4813 O O . ILE B 1 243 ? -11.32 -18.25 -0.33 1 97.69 243 ILE B O 1
ATOM 4817 N N . ILE B 1 244 ? -11.734 -16.844 1.271 1 97.5 244 ILE B N 1
ATOM 4818 C CA . ILE B 1 244 ? -10.398 -16.891 1.861 1 97.5 244 ILE B CA 1
ATOM 4819 C C . ILE B 1 244 ? -9.992 -18.344 2.105 1 97.5 244 ILE B C 1
ATOM 4821 O O . ILE B 1 244 ? -8.922 -18.766 1.671 1 97.5 244 ILE B O 1
ATOM 4825 N N . PRO B 1 245 ? -10.828 -19.188 2.674 1 97 245 PRO B N 1
ATOM 4826 C CA . PRO B 1 245 ? -10.406 -20.562 2.938 1 97 245 PRO B CA 1
ATOM 4827 C C . PRO B 1 245 ? -10.109 -21.344 1.659 1 97 245 PRO B C 1
ATOM 4829 O O . PRO B 1 245 ? -9.328 -22.297 1.681 1 97 245 PRO B O 1
ATOM 4832 N N . GLU B 1 246 ? -10.648 -20.891 0.549 1 97.25 246 GLU B N 1
ATOM 4833 C CA . GLU B 1 246 ? -10.516 -21.625 -0.704 1 97.25 246 GLU B CA 1
ATOM 4834 C C . GLU B 1 246 ? -9.25 -21.203 -1.458 1 97.25 246 GLU B C 1
ATOM 4836 O O . GLU B 1 246 ? -8.719 -21.969 -2.262 1 97.25 246 GLU B O 1
ATOM 4841 N N . VAL B 1 247 ? -8.781 -19.984 -1.147 1 97.94 247 VAL B N 1
ATOM 4842 C CA . VAL B 1 247 ? -7.738 -19.484 -2.037 1 97.94 247 VAL B CA 1
ATOM 4843 C C . VAL B 1 247 ? -6.398 -19.453 -1.305 1 97.94 247 VAL B C 1
ATOM 4845 O O . VAL B 1 247 ? -5.34 -19.406 -1.935 1 97.94 247 VAL B O 1
ATOM 4848 N N . VAL B 1 248 ? -6.375 -19.484 0.008 1 98.44 248 VAL B N 1
ATOM 4849 C CA . VAL B 1 248 ? -5.145 -19.328 0.78 1 98.44 248 VAL B CA 1
ATOM 4850 C C . VAL B 1 248 ? -4.324 -20.609 0.711 1 98.44 248 VAL B C 1
ATOM 4852 O O . VAL B 1 248 ? -4.855 -21.703 0.887 1 98.44 248 VAL B O 1
ATOM 4855 N N . GLU B 1 249 ? -3.086 -20.469 0.421 1 98.69 249 GLU B N 1
ATOM 4856 C CA . GLU B 1 249 ? -2.139 -21.578 0.351 1 98.69 249 GLU B CA 1
ATOM 4857 C C . GLU B 1 249 ? -0.817 -21.219 1.023 1 98.69 249 GLU B C 1
ATOM 4859 O O . GLU B 1 249 ? -0.441 -20.047 1.077 1 98.69 249 GLU B O 1
ATOM 4864 N N . PHE B 1 250 ? -0.139 -22.203 1.573 1 98.75 250 PHE B N 1
ATOM 4865 C CA . PHE B 1 250 ? 1.156 -22.031 2.219 1 98.75 250 PHE B CA 1
ATOM 4866 C C . PHE B 1 250 ? 1.947 -23.328 2.219 1 98.75 250 PHE B C 1
ATOM 4868 O O . PHE B 1 250 ? 1.41 -24.391 1.886 1 98.75 250 PHE B O 1
ATOM 4875 N N . GLU B 1 251 ? 3.189 -23.156 2.459 1 98.69 251 GLU B N 1
ATOM 4876 C CA . GLU B 1 251 ? 4.105 -24.281 2.635 1 98.69 251 GLU B CA 1
ATOM 4877 C C . GLU B 1 251 ? 4.832 -24.203 3.975 1 98.69 251 GLU B C 1
ATOM 4879 O O . GLU B 1 251 ? 5.164 -23.109 4.438 1 98.69 251 GLU B O 1
ATOM 4884 N N . GLU B 1 252 ? 5.012 -25.281 4.652 1 98.62 252 GLU B N 1
ATOM 4885 C CA . GLU B 1 252 ? 5.797 -25.297 5.883 1 98.62 252 GLU B CA 1
ATOM 4886 C C . GLU B 1 252 ? 6.645 -26.562 5.973 1 98.62 252 GLU B C 1
ATOM 4888 O O . GLU B 1 252 ? 6.297 -27.594 5.398 1 98.62 252 GLU B O 1
ATOM 4893 N N . GLU B 1 253 ? 7.703 -26.469 6.547 1 98.31 253 GLU B N 1
ATOM 4894 C CA . GLU B 1 253 ? 8.633 -27.562 6.75 1 98.31 253 GLU B CA 1
ATOM 4895 C C . GLU B 1 253 ? 9.336 -27.453 8.102 1 98.31 253 GLU B C 1
ATOM 4897 O O . GLU B 1 253 ? 9.68 -26.359 8.539 1 98.31 253 GLU B O 1
ATOM 4902 N N . ALA B 1 254 ? 9.492 -28.578 8.836 1 98.31 254 ALA B N 1
ATOM 4903 C CA . ALA B 1 254 ? 10.258 -28.719 10.07 1 98.31 254 ALA B CA 1
ATOM 4904 C C . ALA B 1 254 ? 9.711 -27.781 11.156 1 98.31 254 ALA B C 1
ATOM 4906 O O . ALA B 1 254 ? 10.477 -27.156 11.883 1 98.31 254 ALA B O 1
ATOM 4907 N N . VAL B 1 255 ? 8.414 -27.672 11.219 1 98 255 VAL B N 1
ATOM 4908 C CA . VAL B 1 255 ? 7.801 -26.703 12.125 1 98 255 VAL B CA 1
ATOM 4909 C C . VAL B 1 255 ? 7.617 -27.328 13.5 1 98 255 VAL B C 1
ATOM 4911 O O . VAL B 1 255 ? 7.57 -26.625 14.516 1 98 255 VAL B O 1
ATOM 4914 N N . GLU B 1 256 ? 7.531 -28.641 13.531 1 96.25 256 GLU B N 1
ATOM 4915 C CA . GLU B 1 256 ? 7.391 -29.328 14.82 1 96.25 256 GLU B CA 1
ATOM 4916 C C . GLU B 1 256 ? 8.664 -29.188 15.656 1 96.25 256 GLU B C 1
ATOM 4918 O O . GLU B 1 256 ? 9.758 -29.531 15.188 1 96.25 256 GLU B O 1
ATOM 4923 N N . GLY B 1 257 ? 8.531 -28.672 16.844 1 96.19 257 GLY B N 1
ATOM 4924 C CA . GLY B 1 257 ? 9.656 -28.547 17.766 1 96.19 257 GLY B CA 1
ATOM 4925 C C . GLY B 1 257 ? 10.547 -27.359 17.453 1 96.19 257 GLY B C 1
ATOM 4926 O O . GLY B 1 257 ? 11.578 -27.156 18.094 1 96.19 257 GLY B O 1
ATOM 4927 N N . ALA B 1 258 ? 10.125 -26.562 16.547 1 98.12 258 ALA B N 1
ATOM 4928 C CA . ALA B 1 258 ? 10.93 -25.391 16.188 1 98.12 258 ALA B CA 1
ATOM 4929 C C . ALA B 1 258 ? 10.875 -24.328 17.266 1 98.12 258 ALA B C 1
ATOM 4931 O O . ALA B 1 258 ? 9.82 -24.078 17.859 1 98.12 258 ALA B O 1
ATOM 4932 N N . GLU B 1 259 ? 11.977 -23.672 17.531 1 97.81 259 GLU B N 1
ATOM 4933 C CA . GLU B 1 259 ? 12.062 -22.516 18.406 1 97.81 259 GLU B CA 1
ATOM 4934 C C . GLU B 1 259 ? 12.109 -21.203 17.609 1 97.81 259 GLU B C 1
ATOM 4936 O O . GLU B 1 259 ? 11.695 -20.156 18.109 1 97.81 259 GLU B O 1
ATOM 4941 N N . LEU B 1 260 ? 12.688 -21.359 16.469 1 98.62 260 LEU B N 1
ATOM 4942 C CA . LEU B 1 260 ? 12.773 -20.25 15.508 1 98.62 260 LEU B CA 1
ATOM 4943 C C . LEU B 1 260 ? 12.07 -20.609 14.203 1 98.62 260 LEU B C 1
ATOM 4945 O O . LEU B 1 260 ? 12.273 -21.703 13.656 1 98.62 260 LEU B O 1
ATOM 4949 N N . LEU B 1 261 ? 11.203 -19.781 13.781 1 98.88 261 LEU B N 1
ATOM 4950 C CA . LEU B 1 261 ? 10.516 -19.953 12.5 1 98.88 261 LEU B CA 1
ATOM 4951 C C . LEU B 1 261 ? 11 -18.906 11.492 1 98.88 261 LEU B C 1
ATOM 4953 O O . LEU B 1 261 ? 10.992 -17.703 11.781 1 98.88 261 LEU B O 1
ATOM 4957 N N . VAL B 1 262 ? 11.484 -19.328 10.367 1 98.88 262 VAL B N 1
ATOM 4958 C CA . VAL B 1 262 ? 11.859 -18.391 9.312 1 98.88 262 VAL B CA 1
ATOM 4959 C C . VAL B 1 262 ? 10.711 -18.25 8.32 1 98.88 262 VAL B C 1
ATOM 4961 O O . VAL B 1 262 ? 10.242 -19.234 7.746 1 98.88 262 VAL B O 1
ATOM 4964 N N . MET B 1 263 ? 10.234 -17.031 8.164 1 98.88 263 MET B N 1
ATOM 4965 C CA . MET B 1 263 ? 9.172 -16.734 7.207 1 98.88 263 MET B CA 1
ATOM 4966 C C . MET B 1 263 ? 9.703 -15.938 6.02 1 98.88 263 MET B C 1
ATOM 4968 O O . MET B 1 263 ? 10.523 -15.031 6.188 1 98.88 263 MET B O 1
ATOM 4972 N N . SER B 1 264 ? 9.336 -16.297 4.871 1 98.88 264 SER B N 1
ATOM 4973 C CA . SER B 1 264 ? 9.695 -15.641 3.615 1 98.88 264 SER B CA 1
ATOM 4974 C C . SER B 1 264 ? 8.664 -15.93 2.531 1 98.88 264 SER B C 1
ATOM 4976 O O . SER B 1 264 ? 7.723 -16.703 2.748 1 98.88 264 SER B O 1
ATOM 4978 N N . HIS B 1 265 ? 8.758 -15.312 1.406 1 98.75 265 HIS B N 1
ATOM 4979 C CA . HIS B 1 265 ? 7.918 -15.594 0.245 1 98.75 265 HIS B CA 1
ATOM 4980 C C . HIS B 1 265 ? 8.734 -15.562 -1.043 1 98.75 265 HIS B C 1
ATOM 4982 O O . HIS B 1 265 ? 9.891 -15.141 -1.039 1 98.75 265 HIS B O 1
ATOM 4988 N N . GLY B 1 266 ? 8.133 -16.047 -2.086 1 98.38 266 GLY B N 1
ATOM 4989 C CA . GLY B 1 266 ? 8.766 -15.953 -3.391 1 98.38 266 GLY B CA 1
ATOM 4990 C C . GLY B 1 266 ? 10.102 -16.672 -3.455 1 98.38 266 GLY B C 1
ATOM 4991 O O . GLY B 1 266 ? 10.305 -17.688 -2.793 1 98.38 266 GLY B O 1
ATOM 4992 N N . VAL B 1 267 ? 10.977 -16.203 -4.207 1 97.69 267 VAL B N 1
ATOM 4993 C CA . VAL B 1 267 ? 12.219 -16.875 -4.543 1 97.69 267 VAL B CA 1
ATOM 4994 C C . VAL B 1 267 ? 13.125 -16.938 -3.312 1 97.69 267 VAL B C 1
ATOM 4996 O O . VAL B 1 267 ? 13.922 -17.859 -3.164 1 97.69 267 VAL B O 1
ATOM 4999 N N . VAL B 1 268 ? 13.031 -16 -2.379 1 98.31 268 VAL B N 1
ATOM 5000 C CA . VAL B 1 268 ? 13.82 -15.984 -1.147 1 98.31 268 VAL B CA 1
ATOM 5001 C C . VAL B 1 268 ? 13.586 -17.281 -0.368 1 98.31 268 VAL B C 1
ATOM 5003 O O . VAL B 1 268 ? 14.492 -17.766 0.314 1 98.31 268 VAL B O 1
ATOM 5006 N N . SER B 1 269 ? 12.445 -17.844 -0.532 1 98.5 269 SER B N 1
ATOM 5007 C CA . SER B 1 269 ? 12.055 -19.016 0.224 1 98.5 269 SER B CA 1
ATOM 5008 C C . SER B 1 269 ? 12.883 -20.234 -0.178 1 98.5 269 SER B C 1
ATOM 5010 O O . SER B 1 269 ? 13.016 -21.188 0.598 1 98.5 269 SER B O 1
ATOM 5012 N N . ARG B 1 270 ? 13.398 -20.219 -1.353 1 97.62 270 ARG B N 1
ATOM 5013 C CA . ARG B 1 270 ? 14.273 -21.312 -1.76 1 97.62 270 ARG B CA 1
ATOM 5014 C C . ARG B 1 270 ? 15.531 -21.359 -0.903 1 97.62 270 ARG B C 1
ATOM 5016 O O . ARG B 1 270 ? 15.945 -22.422 -0.449 1 97.62 270 ARG B O 1
ATOM 5023 N N . ALA B 1 271 ? 16.109 -20.188 -0.754 1 97.94 271 ALA B N 1
ATOM 5024 C CA . ALA B 1 271 ? 17.297 -20.078 0.097 1 97.94 271 ALA B CA 1
ATOM 5025 C C . ALA B 1 271 ? 16.969 -20.438 1.544 1 97.94 271 ALA B C 1
ATOM 5027 O O . ALA B 1 271 ? 17.75 -21.094 2.225 1 97.94 271 ALA B O 1
ATOM 5028 N N . VAL B 1 272 ? 15.812 -20 2 1 98.69 272 VAL B N 1
ATOM 5029 C CA . VAL B 1 272 ? 15.391 -20.266 3.375 1 98.69 272 VAL B CA 1
ATOM 5030 C C . VAL B 1 272 ? 15.219 -21.766 3.592 1 98.69 272 VAL B C 1
ATOM 5032 O O . VAL B 1 272 ? 15.672 -22.312 4.602 1 98.69 272 VAL B O 1
ATOM 5035 N N . LYS B 1 273 ? 14.539 -22.391 2.664 1 98.38 273 LYS B N 1
ATOM 5036 C CA . LYS B 1 273 ? 14.312 -23.844 2.77 1 98.38 273 LYS B CA 1
ATOM 5037 C C . LYS B 1 273 ? 15.633 -24.594 2.857 1 98.38 273 LYS B C 1
ATOM 5039 O O . LYS B 1 273 ? 15.781 -25.484 3.693 1 98.38 273 LYS B O 1
ATOM 5044 N N . SER B 1 274 ? 16.547 -24.219 2.004 1 98.38 274 SER B N 1
ATOM 5045 C CA . SER B 1 274 ? 17.875 -24.844 2.006 1 98.38 274 SER B CA 1
ATOM 5046 C C . SER B 1 274 ? 18.578 -24.625 3.336 1 98.38 274 SER B C 1
ATOM 5048 O O . SER B 1 274 ? 19.172 -25.547 3.895 1 98.38 274 SER B O 1
ATOM 5050 N N . ALA B 1 275 ? 18.562 -23.406 3.832 1 98.75 275 ALA B N 1
ATOM 5051 C CA . ALA B 1 275 ? 19.219 -23.062 5.086 1 98.75 275 ALA B CA 1
ATOM 5052 C C . ALA B 1 275 ? 18.594 -23.812 6.258 1 98.75 275 ALA B C 1
ATOM 5054 O O . ALA B 1 275 ? 19.312 -24.297 7.137 1 98.75 275 ALA B O 1
ATOM 5055 N N . VAL B 1 276 ? 17.312 -23.922 6.273 1 98.75 276 VAL B N 1
ATOM 5056 C CA . VAL B 1 276 ? 16.609 -24.578 7.371 1 98.75 276 VAL B CA 1
ATOM 5057 C C . VAL B 1 276 ? 16.938 -26.062 7.383 1 98.75 276 VAL B C 1
ATOM 5059 O O . VAL B 1 276 ? 17.141 -26.656 8.445 1 98.75 276 VAL B O 1
ATOM 5062 N N . ARG B 1 277 ? 16.953 -26.656 6.199 1 98.62 277 ARG B N 1
ATOM 5063 C CA . ARG B 1 277 ? 17.328 -28.078 6.109 1 98.62 277 ARG B CA 1
ATOM 5064 C C . ARG B 1 277 ? 18.719 -28.312 6.66 1 98.62 277 ARG B C 1
ATOM 5066 O O . ARG B 1 277 ? 18.953 -29.266 7.391 1 98.62 277 ARG B O 1
ATOM 5073 N N . ALA B 1 278 ? 19.625 -27.422 6.293 1 98.62 278 ALA B N 1
ATOM 5074 C CA . ALA B 1 278 ? 20.984 -27.516 6.797 1 98.62 278 ALA B CA 1
ATOM 5075 C C . ALA B 1 278 ? 21.031 -27.328 8.312 1 98.62 278 ALA B C 1
ATOM 5077 O O . ALA B 1 278 ? 21.734 -28.062 9.008 1 98.62 278 ALA B O 1
ATOM 5078 N N . LEU B 1 279 ? 20.344 -26.359 8.805 1 98.56 279 LEU B N 1
ATOM 5079 C CA . LEU B 1 279 ? 20.297 -26.078 10.234 1 98.56 279 LEU B CA 1
ATOM 5080 C C . LEU B 1 279 ? 19.734 -27.266 11.008 1 98.56 279 LEU B C 1
ATOM 5082 O O . LEU B 1 279 ? 20.266 -27.641 12.055 1 98.56 279 LEU B O 1
ATOM 5086 N N . ARG B 1 280 ? 18.688 -27.875 10.477 1 98.25 280 ARG B N 1
ATOM 5087 C CA . ARG B 1 280 ? 18.109 -29.047 11.133 1 98.25 280 ARG B CA 1
ATOM 5088 C C . ARG B 1 280 ? 19.078 -30.219 11.141 1 98.25 280 ARG B C 1
ATOM 5090 O O . ARG B 1 280 ? 19.172 -30.938 12.133 1 98.25 280 ARG B O 1
ATOM 5097 N N . ARG B 1 281 ? 19.734 -30.359 10.062 1 98.19 281 ARG B N 1
ATOM 5098 C CA . ARG B 1 281 ? 20.75 -31.406 10 1 98.19 281 ARG B CA 1
ATOM 5099 C C . ARG B 1 281 ? 21.812 -31.188 11.07 1 98.19 281 ARG B C 1
ATOM 5101 O O . ARG B 1 281 ? 22.344 -32.156 11.625 1 98.19 281 ARG B O 1
ATOM 5108 N N . ASP B 1 282 ? 22.078 -29.969 11.305 1 97.94 282 ASP B N 1
ATOM 5109 C CA . ASP B 1 282 ? 23.109 -29.609 12.273 1 97.94 282 ASP B CA 1
ATOM 5110 C C . ASP B 1 282 ? 22.547 -29.562 13.688 1 97.94 282 ASP B C 1
ATOM 5112 O O . ASP B 1 282 ? 23.25 -29.188 14.633 1 97.94 282 ASP B O 1
ATOM 5116 N N . GLY B 1 283 ? 21.219 -29.797 13.875 1 97.31 283 GLY B N 1
ATOM 5117 C CA . GLY B 1 283 ? 20.641 -29.984 15.195 1 97.31 283 GLY B CA 1
ATOM 5118 C C . GLY B 1 283 ? 19.953 -28.75 15.719 1 97.31 283 GLY B C 1
ATOM 5119 O O . GLY B 1 283 ? 19.578 -28.672 16.891 1 97.31 283 GLY B O 1
ATOM 5120 N N . TYR B 1 284 ? 19.781 -27.75 14.898 1 98.19 284 TYR B N 1
ATOM 5121 C CA . TYR B 1 284 ? 19.141 -26.516 15.344 1 98.19 284 TYR B CA 1
ATOM 5122 C C . TYR B 1 284 ? 17.641 -26.594 15.156 1 98.19 284 TYR B C 1
ATOM 5124 O O . TYR B 1 284 ? 17.156 -27.094 14.148 1 98.19 284 TYR B O 1
ATOM 5132 N N . PRO B 1 285 ? 16.828 -26.141 16.125 1 98.31 285 PRO B N 1
ATOM 5133 C CA . PRO B 1 285 ? 15.359 -26.188 16.062 1 98.31 285 PRO B CA 1
ATOM 5134 C C . PRO B 1 285 ? 14.758 -25.031 15.273 1 98.31 285 PRO B C 1
ATOM 5136 O O . PRO B 1 285 ? 14.102 -24.156 15.852 1 98.31 285 PRO B O 1
ATOM 5139 N N . VAL B 1 286 ? 14.961 -25.094 14.023 1 98.62 286 VAL B N 1
ATOM 5140 C CA . VAL B 1 286 ? 14.5 -24.031 13.133 1 98.62 286 VAL B CA 1
ATOM 5141 C C . VAL B 1 286 ? 13.469 -24.578 12.156 1 98.62 286 VAL B C 1
ATOM 5143 O O . VAL B 1 286 ? 13.609 -25.703 11.672 1 98.62 286 VAL B O 1
ATOM 5146 N N . GLY B 1 287 ? 12.383 -23.859 12 1 98.81 287 GLY B N 1
ATOM 5147 C CA . GLY B 1 287 ? 11.359 -24.234 11.039 1 98.81 287 GLY B CA 1
ATOM 5148 C C . GLY B 1 287 ? 11.211 -23.234 9.914 1 98.81 287 GLY B C 1
ATOM 5149 O O . GLY B 1 287 ? 11.797 -22.141 9.961 1 98.81 287 GLY B O 1
ATOM 5150 N N . TYR B 1 288 ? 10.477 -23.672 8.906 1 98.5 288 TYR B N 1
ATOM 5151 C CA . TYR B 1 288 ? 10.25 -22.906 7.684 1 98.5 288 TYR B CA 1
ATOM 5152 C C . TYR B 1 288 ? 8.758 -22.734 7.418 1 98.5 288 TYR B C 1
ATOM 5154 O O . TYR B 1 288 ? 7.984 -23.688 7.527 1 98.5 288 TYR B O 1
ATOM 5162 N N . PHE B 1 289 ? 8.312 -21.469 7.172 1 98.88 289 PHE B N 1
ATOM 5163 C CA . PHE B 1 289 ? 6.938 -21.188 6.777 1 98.88 289 PHE B CA 1
ATOM 5164 C C . PHE B 1 289 ? 6.895 -20.172 5.641 1 98.88 289 PHE B C 1
ATOM 5166 O O . PHE B 1 289 ? 7.496 -19.094 5.734 1 98.88 289 PHE B O 1
ATOM 5173 N N . ARG B 1 290 ? 6.137 -20.484 4.594 1 98.88 290 ARG B N 1
ATOM 5174 C CA . ARG B 1 290 ? 6.027 -19.625 3.418 1 98.88 290 ARG B CA 1
ATOM 5175 C C . ARG B 1 290 ? 4.57 -19.484 2.986 1 98.88 290 ARG B C 1
ATOM 5177 O O . ARG B 1 290 ? 3.971 -20.422 2.469 1 98.88 290 ARG B O 1
ATOM 5184 N N . PRO B 1 291 ? 4.012 -18.281 3.195 1 98.88 291 PRO B N 1
ATOM 5185 C CA . PRO B 1 291 ? 2.746 -18.047 2.492 1 98.88 291 PRO B CA 1
ATOM 5186 C C . PRO B 1 291 ? 2.912 -18.031 0.974 1 98.88 291 PRO B C 1
ATOM 5188 O O . PRO B 1 291 ? 3.793 -17.344 0.454 1 98.88 291 PRO B O 1
ATOM 5191 N N . ILE B 1 292 ? 2.141 -18.781 0.327 1 98.88 292 ILE B N 1
ATOM 5192 C CA . ILE B 1 292 ? 2.104 -18.75 -1.131 1 98.88 292 ILE B CA 1
ATOM 5193 C C . ILE B 1 292 ? 1.117 -17.672 -1.596 1 98.88 292 ILE B C 1
ATOM 5195 O O . ILE B 1 292 ? 1.385 -16.953 -2.557 1 98.88 292 ILE B O 1
ATOM 5199 N N . THR B 1 293 ? -0.058 -17.672 -0.947 1 98.88 293 THR B N 1
ATOM 5200 C CA . THR B 1 293 ? -0.985 -16.562 -1.139 1 98.88 293 THR B CA 1
ATOM 5201 C C . THR B 1 293 ? -0.624 -15.398 -0.227 1 98.88 293 THR B C 1
ATOM 5203 O O . THR B 1 293 ? -0.656 -15.523 0.999 1 98.88 293 THR B O 1
ATOM 5206 N N . LEU B 1 294 ? -0.274 -14.258 -0.802 1 98.88 294 LEU B N 1
ATOM 5207 C CA . LEU B 1 294 ? 0.09 -13.094 -0.011 1 98.88 294 LEU B CA 1
ATOM 5208 C C . LEU B 1 294 ? -1.128 -12.211 0.255 1 98.88 294 LEU B C 1
ATOM 5210 O O . LEU B 1 294 ? -1.108 -11.367 1.155 1 98.88 294 LEU B O 1
ATOM 5214 N N . ARG B 1 295 ? -2.113 -12.375 -0.562 1 98.56 295 ARG B N 1
ATOM 5215 C CA . ARG B 1 295 ? -3.393 -11.695 -0.392 1 98.56 295 ARG B CA 1
ATOM 5216 C C . ARG B 1 295 ? -4.543 -12.57 -0.883 1 98.56 295 ARG B C 1
ATOM 5218 O O . ARG B 1 295 ? -4.66 -12.836 -2.08 1 98.56 295 ARG B O 1
ATOM 5225 N N . PRO B 1 296 ? -5.34 -13.07 -0.072 1 98.19 296 PRO B N 1
ATOM 5226 C CA . PRO B 1 296 ? -5.25 -12.961 1.387 1 98.19 296 PRO B CA 1
ATOM 5227 C C . PRO B 1 296 ? -4.211 -13.906 1.984 1 98.19 296 PRO B C 1
ATOM 5229 O O . PRO B 1 296 ? -3.955 -14.977 1.433 1 98.19 296 PRO B O 1
ATOM 5232 N N . LEU B 1 297 ? -3.652 -13.508 3.141 1 98.69 297 LEU B N 1
ATOM 5233 C CA . LEU B 1 297 ? -2.664 -14.328 3.828 1 98.69 297 LEU B CA 1
ATOM 5234 C C . LEU B 1 297 ? -3.328 -15.531 4.496 1 98.69 297 LEU B C 1
ATOM 5236 O O . LEU B 1 297 ? -4.508 -15.477 4.855 1 98.69 297 LEU B O 1
ATOM 5240 N N . PRO B 1 298 ? -2.605 -16.594 4.652 1 98.62 298 PRO B N 1
ATOM 5241 C CA . PRO B 1 298 ? -3.086 -17.719 5.473 1 98.62 298 PRO B CA 1
ATOM 5242 C C . PRO B 1 298 ? -2.945 -17.453 6.973 1 98.62 298 PRO B C 1
ATOM 5244 O O . PRO B 1 298 ? -2.191 -18.141 7.656 1 98.62 298 PRO B O 1
ATOM 5247 N N . VAL B 1 299 ? -3.711 -16.625 7.473 1 98.56 299 VAL B N 1
ATOM 5248 C CA . VAL B 1 299 ? -3.572 -16.062 8.812 1 98.56 299 VAL B CA 1
ATOM 5249 C C . VAL B 1 299 ? -3.703 -17.172 9.852 1 98.56 299 VAL B C 1
ATOM 5251 O O . VAL B 1 299 ? -2.918 -17.234 10.805 1 98.56 299 VAL B O 1
ATOM 5254 N N . GLU B 1 300 ? -4.648 -18.062 9.742 1 98.19 300 GLU B N 1
ATOM 5255 C CA . GLU B 1 300 ? -4.867 -19.125 10.719 1 98.19 300 GLU B CA 1
ATOM 5256 C C . GLU B 1 300 ? -3.637 -20.016 10.844 1 98.19 300 GLU B C 1
ATOM 5258 O O . GLU B 1 300 ? -3.195 -20.312 11.961 1 98.19 300 GLU B O 1
ATOM 5263 N N . ALA B 1 301 ? -3.107 -20.375 9.719 1 98.5 301 ALA B N 1
ATOM 5264 C CA . ALA B 1 301 ? -1.924 -21.234 9.719 1 98.5 301 ALA B CA 1
ATOM 5265 C C . ALA B 1 301 ? -0.713 -20.5 10.281 1 98.5 301 ALA B C 1
ATOM 5267 O O . ALA B 1 301 ? 0.073 -21.062 11.047 1 98.5 301 ALA B O 1
ATOM 5268 N N . MET B 1 302 ? -0.577 -19.266 9.914 1 98.75 302 MET B N 1
ATOM 5269 C CA . MET B 1 302 ? 0.527 -18.438 10.406 1 98.75 302 MET B CA 1
ATOM 5270 C C . MET B 1 302 ? 0.481 -18.312 11.922 1 98.75 302 MET B C 1
ATOM 5272 O O . MET B 1 302 ? 1.502 -18.469 12.594 1 98.75 302 MET B O 1
ATOM 5276 N N . ARG B 1 303 ? -0.659 -18.031 12.43 1 98.56 303 ARG B N 1
ATOM 5277 C CA . ARG B 1 303 ? -0.815 -17.828 13.867 1 98.56 303 ARG B CA 1
ATOM 5278 C C . ARG B 1 303 ? -0.577 -19.141 14.633 1 98.56 303 ARG B C 1
ATOM 5280 O O . ARG B 1 303 ? 0.074 -19.125 15.68 1 98.56 303 ARG B O 1
ATOM 5287 N N . ARG B 1 304 ? -1.102 -20.219 14.125 1 98.25 304 ARG B N 1
ATOM 5288 C CA . ARG B 1 304 ? -0.928 -21.531 14.75 1 98.25 304 ARG B CA 1
ATOM 5289 C C . ARG B 1 304 ? 0.55 -21.859 14.93 1 98.25 304 ARG B C 1
ATOM 5291 O O . ARG B 1 304 ? 0.953 -22.391 15.961 1 98.25 304 ARG B O 1
ATOM 5298 N N . ARG B 1 305 ? 1.332 -21.484 13.977 1 98.5 305 ARG B N 1
ATOM 5299 C CA . ARG B 1 305 ? 2.758 -21.797 14.031 1 98.5 305 ARG B CA 1
ATOM 5300 C C . ARG B 1 305 ? 3.508 -20.766 14.875 1 98.5 305 ARG B C 1
ATOM 5302 O O . ARG B 1 305 ? 4.426 -21.125 15.617 1 98.5 305 ARG B O 1
ATOM 5309 N N . ALA B 1 306 ? 3.127 -19.547 14.75 1 98.44 306 ALA B N 1
ATOM 5310 C CA . ALA B 1 306 ? 3.803 -18.453 15.461 1 98.44 306 ALA B CA 1
ATOM 5311 C C . ALA B 1 306 ? 3.654 -18.609 16.969 1 98.44 306 ALA B C 1
ATOM 5313 O O . ALA B 1 306 ? 4.555 -18.234 17.734 1 98.44 306 ALA B O 1
ATOM 5314 N N . GLU B 1 307 ? 2.582 -19.172 17.391 1 97.44 307 GLU B N 1
ATOM 5315 C CA . GLU B 1 307 ? 2.291 -19.328 18.812 1 97.44 307 GLU B CA 1
ATOM 5316 C C . GLU B 1 307 ? 3.221 -20.359 19.453 1 97.44 307 GLU B C 1
ATOM 5318 O O . GLU B 1 307 ? 3.367 -20.391 20.672 1 97.44 307 GLU B O 1
ATOM 5323 N N . LYS B 1 308 ? 3.885 -21.094 18.672 1 97.5 308 LYS B N 1
ATOM 5324 C CA . LYS B 1 308 ? 4.648 -22.234 19.203 1 97.5 308 LYS B CA 1
ATOM 5325 C C . LYS B 1 308 ? 6.145 -21.938 19.188 1 97.5 308 LYS B C 1
ATOM 5327 O O . LYS B 1 308 ? 6.953 -22.797 19.562 1 97.5 308 LYS B O 1
ATOM 5332 N N . VAL B 1 309 ? 6.48 -20.75 18.734 1 98 309 VAL B N 1
ATOM 5333 C CA . VAL B 1 309 ? 7.906 -20.469 18.609 1 98 309 VAL B CA 1
ATOM 5334 C C . VAL B 1 309 ? 8.266 -19.25 19.469 1 98 309 VAL B C 1
ATOM 5336 O O . VAL B 1 309 ? 7.387 -18.5 19.875 1 98 309 VAL B O 1
ATOM 5339 N N . ARG B 1 310 ? 9.555 -19.078 19.688 1 96.31 310 ARG B N 1
ATOM 5340 C CA . ARG B 1 310 ? 10.047 -17.969 20.484 1 96.31 310 ARG B CA 1
ATOM 5341 C C . ARG B 1 310 ? 10.289 -16.734 19.625 1 96.31 310 ARG B C 1
ATOM 5343 O O . ARG B 1 310 ? 10.078 -15.609 20.062 1 96.31 310 ARG B O 1
ATOM 5350 N N . ARG B 1 311 ? 10.805 -17.031 18.406 1 98.06 311 ARG B N 1
ATOM 5351 C CA . ARG B 1 311 ? 11.18 -15.945 17.5 1 98.06 311 ARG B CA 1
ATOM 5352 C C . ARG B 1 311 ? 10.82 -16.281 16.062 1 98.06 311 ARG B C 1
ATOM 5354 O O . ARG B 1 311 ? 10.758 -17.453 15.695 1 98.06 311 ARG B O 1
ATOM 5361 N N . ILE B 1 312 ? 10.609 -15.266 15.305 1 98.81 312 ILE B N 1
ATOM 5362 C CA . ILE B 1 312 ? 10.391 -15.383 13.867 1 98.81 312 ILE B CA 1
ATOM 5363 C C . ILE B 1 312 ? 11.422 -14.539 13.125 1 98.81 312 ILE B C 1
ATOM 5365 O O . ILE B 1 312 ? 11.586 -13.352 13.406 1 98.81 312 ILE B O 1
ATOM 5369 N N . LEU B 1 313 ? 12.172 -15.141 12.297 1 98.81 313 LEU B N 1
ATOM 5370 C CA . LEU B 1 313 ? 13.055 -14.438 11.375 1 98.81 313 LEU B CA 1
ATOM 5371 C C . LEU B 1 313 ? 12.352 -14.188 10.039 1 98.81 313 LEU B C 1
ATOM 5373 O O . LEU B 1 313 ? 11.977 -15.125 9.344 1 98.81 313 LEU B O 1
ATOM 5377 N N . VAL B 1 314 ? 12.102 -12.938 9.68 1 98.88 314 VAL B N 1
ATOM 5378 C CA . VAL B 1 314 ? 11.484 -12.594 8.406 1 98.88 314 VAL B CA 1
ATOM 5379 C C . VAL B 1 314 ? 12.562 -12.203 7.398 1 98.88 314 VAL B C 1
ATOM 5381 O O . VAL B 1 314 ? 13.25 -11.203 7.578 1 98.88 314 VAL B O 1
ATOM 5384 N N . ALA B 1 315 ? 12.688 -12.977 6.355 1 98.81 315 ALA B N 1
ATOM 5385 C CA . ALA B 1 315 ? 13.672 -12.734 5.301 1 98.81 315 ALA B CA 1
ATOM 5386 C C . ALA B 1 315 ? 12.992 -12.227 4.031 1 98.81 315 ALA B C 1
ATOM 5388 O O . ALA B 1 315 ? 12.078 -12.867 3.508 1 98.81 315 ALA B O 1
ATOM 5389 N N . GLU B 1 316 ? 13.445 -11.102 3.506 1 98.56 316 GLU B N 1
ATOM 5390 C CA . GLU B 1 316 ? 12.852 -10.555 2.285 1 98.56 316 GLU B CA 1
ATOM 5391 C C . GLU B 1 316 ? 13.852 -9.664 1.545 1 98.56 316 GLU B C 1
ATOM 5393 O O . GLU B 1 316 ? 14.719 -9.047 2.164 1 98.56 316 GLU B O 1
ATOM 5398 N N . SER B 1 317 ? 13.711 -9.656 0.263 1 97.69 317 SER B N 1
ATOM 5399 C CA . SER B 1 317 ? 14.461 -8.719 -0.57 1 97.69 317 SER B CA 1
ATOM 5400 C C . SER B 1 317 ? 13.727 -7.395 -0.721 1 97.69 317 SER B C 1
ATOM 5402 O O . SER B 1 317 ? 13.516 -6.922 -1.839 1 97.69 317 SER B O 1
ATOM 5404 N N . ALA B 1 318 ? 13.273 -6.855 0.279 1 97.44 318 ALA B N 1
ATOM 5405 C CA . ALA B 1 318 ? 12.609 -5.57 0.49 1 97.44 318 ALA B CA 1
ATOM 5406 C C . ALA B 1 318 ? 12.906 -5.023 1.884 1 97.44 318 ALA B C 1
ATOM 5408 O O . ALA B 1 318 ? 13.664 -5.625 2.646 1 97.44 318 ALA B O 1
ATOM 5409 N N . TYR B 1 319 ? 12.43 -3.885 2.16 1 97.12 319 TYR B N 1
ATOM 5410 C CA . TYR B 1 319 ? 12.672 -3.256 3.453 1 97.12 319 TYR B CA 1
ATOM 5411 C C . TYR B 1 319 ? 11.398 -3.232 4.293 1 97.12 319 TYR B C 1
ATOM 5413 O O . TYR B 1 319 ? 10.859 -2.162 4.582 1 97.12 319 TYR B O 1
ATOM 5421 N N . GLY B 1 320 ? 10.898 -4.488 4.652 1 97.5 320 GLY B N 1
ATOM 5422 C CA . GLY B 1 320 ? 9.812 -4.613 5.613 1 97.5 320 GLY B CA 1
ATOM 5423 C C . GLY B 1 320 ? 8.445 -4.684 4.965 1 97.5 320 GLY B C 1
ATOM 5424 O O . GLY B 1 320 ? 7.426 -4.469 5.625 1 97.5 320 GLY B O 1
ATOM 5425 N N . GLN B 1 321 ? 8.359 -4.887 3.625 1 98.12 321 GLN B N 1
ATOM 5426 C CA . GLN B 1 321 ? 7.059 -4.961 2.969 1 98.12 321 GLN B CA 1
ATOM 5427 C C . GLN B 1 321 ? 6.316 -6.238 3.363 1 98.12 321 GLN B C 1
ATOM 5429 O O . GLN B 1 321 ? 5.148 -6.184 3.76 1 98.12 321 GLN B O 1
ATOM 5434 N N . PHE B 1 322 ? 7.051 -7.363 3.289 1 98.75 322 PHE B N 1
ATOM 5435 C CA . PHE B 1 322 ? 6.461 -8.625 3.734 1 98.75 322 PHE B CA 1
ATOM 5436 C C . PHE B 1 322 ? 6.285 -8.633 5.246 1 98.75 322 PHE B C 1
ATOM 5438 O O . PHE B 1 322 ? 5.266 -9.109 5.754 1 98.75 322 PHE B O 1
ATOM 5445 N N . ALA B 1 323 ? 7.219 -8.148 6.004 1 98.62 323 ALA B N 1
ATOM 5446 C CA . ALA B 1 323 ? 7.156 -8.086 7.461 1 98.62 323 ALA B CA 1
ATOM 5447 C C . ALA B 1 323 ? 5.895 -7.363 7.93 1 98.62 323 ALA B C 1
ATOM 5449 O O . ALA B 1 323 ? 5.309 -7.727 8.953 1 98.62 323 ALA B O 1
ATOM 5450 N N . ARG B 1 324 ? 5.52 -6.344 7.219 1 97.75 324 ARG B N 1
ATOM 5451 C CA . ARG B 1 324 ? 4.309 -5.609 7.574 1 97.75 324 ARG B CA 1
ATOM 5452 C C . ARG B 1 324 ? 3.08 -6.504 7.488 1 97.75 324 ARG B C 1
ATOM 5454 O O . ARG B 1 324 ? 2.207 -6.457 8.359 1 97.75 324 ARG B O 1
ATOM 5461 N N . LEU B 1 325 ? 2.998 -7.27 6.441 1 98.38 325 LEU B N 1
ATOM 5462 C CA . LEU B 1 325 ? 1.897 -8.219 6.305 1 98.38 325 LEU B CA 1
ATOM 5463 C C . LEU B 1 325 ? 1.907 -9.227 7.445 1 98.38 325 LEU B C 1
ATOM 5465 O O . LEU B 1 325 ? 0.853 -9.57 7.984 1 98.38 325 LEU B O 1
ATOM 5469 N N . VAL B 1 326 ? 3.096 -9.672 7.781 1 98.75 326 VAL B N 1
ATOM 5470 C CA . VAL B 1 326 ? 3.252 -10.664 8.844 1 98.75 326 VAL B CA 1
ATOM 5471 C C . VAL B 1 326 ? 2.787 -10.07 10.172 1 98.75 326 VAL B C 1
ATOM 5473 O O . VAL B 1 326 ? 2.045 -10.711 10.922 1 98.75 326 VAL B O 1
ATOM 5476 N N . LYS B 1 327 ? 3.189 -8.852 10.461 1 98.5 327 LYS B N 1
ATOM 5477 C CA . LYS B 1 327 ? 2.814 -8.211 11.719 1 98.5 327 LYS B CA 1
ATOM 5478 C C . LYS B 1 327 ? 1.303 -8.023 11.812 1 98.5 327 LYS B C 1
ATOM 5480 O O . LYS B 1 327 ? 0.716 -8.195 12.883 1 98.5 327 LYS B O 1
ATOM 5485 N N . GLU B 1 328 ? 0.734 -7.656 10.703 1 97.62 328 GLU B N 1
ATOM 5486 C CA . GLU B 1 328 ? -0.719 -7.52 10.695 1 97.62 328 GLU B CA 1
ATOM 5487 C C . GLU B 1 328 ? -1.399 -8.852 11.008 1 97.62 328 GLU B C 1
ATOM 5489 O O . GLU B 1 328 ? -2.322 -8.906 11.82 1 97.62 328 GLU B O 1
ATOM 5494 N N . ALA B 1 329 ? -0.925 -9.875 10.406 1 98.25 329 ALA B N 1
ATOM 5495 C CA . ALA B 1 329 ? -1.522 -11.203 10.539 1 98.25 329 ALA B CA 1
ATOM 5496 C C . ALA B 1 329 ? -1.351 -11.742 11.953 1 98.25 329 ALA B C 1
ATOM 5498 O O . ALA B 1 329 ? -2.203 -12.484 12.453 1 98.25 329 ALA B O 1
ATOM 5499 N N . LEU B 1 330 ? -0.284 -11.344 12.562 1 98.62 330 LEU B N 1
ATOM 5500 C CA . LEU B 1 330 ? 0.07 -11.961 13.844 1 98.62 330 LEU B CA 1
ATOM 5501 C C . LEU B 1 330 ? -0.202 -11 15 1 98.62 330 LEU B C 1
ATOM 5503 O O . LEU B 1 330 ? 0.213 -11.258 16.125 1 98.62 330 LEU B O 1
ATOM 5507 N N . TYR B 1 331 ? -0.798 -9.914 14.711 1 98.12 331 TYR B N 1
ATOM 5508 C CA . TYR B 1 331 ? -1.082 -8.961 15.773 1 98.12 331 TYR B CA 1
ATOM 5509 C C . TYR B 1 331 ? -1.708 -9.656 16.969 1 98.12 331 TYR B C 1
ATOM 5511 O O . TYR B 1 331 ? -2.566 -10.531 16.828 1 98.12 331 TYR B O 1
ATOM 5519 N N . GLY B 1 332 ? -1.325 -9.242 18.156 1 97.19 332 GLY B N 1
ATOM 5520 C CA . GLY B 1 332 ? -1.828 -9.82 19.391 1 97.19 332 GLY B CA 1
ATOM 5521 C C . GLY B 1 332 ? -0.908 -10.867 19.984 1 97.19 332 GLY B C 1
ATOM 5522 O O . GLY B 1 332 ? -1.053 -11.25 21.141 1 97.19 332 GLY B O 1
ATOM 5523 N N . LEU B 1 333 ? -0.03 -11.359 19.141 1 97.56 333 LEU B N 1
ATOM 5524 C CA . LEU B 1 333 ? 0.985 -12.289 19.625 1 97.56 333 LEU B CA 1
ATOM 5525 C C . LEU B 1 333 ? 2.232 -11.539 20.094 1 97.56 333 LEU B C 1
ATOM 5527 O O . LEU B 1 333 ? 2.51 -10.438 19.609 1 97.56 333 LEU B O 1
ATOM 5531 N N . GLN B 1 334 ? 2.998 -12.094 20.906 1 96.56 334 GLN B N 1
ATOM 5532 C CA . GLN B 1 334 ? 4.172 -11.438 21.484 1 96.56 334 GLN B CA 1
ATOM 5533 C C . GLN B 1 334 ? 5.461 -12.016 20.906 1 96.56 334 GLN B C 1
ATOM 5535 O O . GLN B 1 334 ? 6.555 -11.578 21.25 1 96.56 334 GLN B O 1
ATOM 5540 N N . VAL B 1 335 ? 5.312 -12.891 19.984 1 97.44 335 VAL B N 1
ATOM 5541 C CA . VAL B 1 335 ? 6.484 -13.508 19.375 1 97.44 335 VAL B CA 1
ATOM 5542 C C . VAL B 1 335 ? 7.367 -12.43 18.75 1 97.44 335 VAL B C 1
ATOM 5544 O O . VAL B 1 335 ? 6.871 -11.531 18.078 1 97.44 335 VAL B O 1
ATOM 5547 N N . GLU B 1 336 ? 8.633 -12.5 19.047 1 97.12 336 GLU B N 1
ATOM 5548 C CA . GLU B 1 336 ? 9.562 -11.508 18.516 1 97.12 336 GLU B CA 1
ATOM 5549 C C . GLU B 1 336 ? 9.812 -11.711 17.031 1 97.12 336 GLU B C 1
ATOM 5551 O O . GLU B 1 336 ? 10.086 -12.828 16.578 1 97.12 336 GLU B O 1
ATOM 5556 N N . ILE B 1 337 ? 9.727 -10.688 16.281 1 98.12 337 ILE B N 1
ATOM 5557 C CA . ILE B 1 337 ? 10.031 -10.734 14.859 1 98.12 337 ILE B CA 1
ATOM 5558 C C . ILE B 1 337 ? 11.375 -10.055 14.602 1 98.12 337 ILE B C 1
ATOM 5560 O O . ILE B 1 337 ? 11.555 -8.875 14.922 1 98.12 337 ILE B O 1
ATOM 5564 N N . VAL B 1 338 ? 12.328 -10.773 14.07 1 98 338 VAL B N 1
ATOM 5565 C CA . VAL B 1 338 ? 13.664 -10.289 13.742 1 98 338 VAL B CA 1
ATOM 5566 C C . VAL B 1 338 ? 13.805 -10.156 12.227 1 98 338 VAL B C 1
ATOM 5568 O O . VAL B 1 338 ? 13.477 -11.078 11.477 1 98 338 VAL B O 1
ATOM 5571 N N . PRO B 1 339 ? 14.344 -9.031 11.75 1 97.75 339 PRO B N 1
ATOM 5572 C CA . PRO B 1 339 ? 14.398 -8.789 10.312 1 97.75 339 PRO B CA 1
ATOM 5573 C C . PRO B 1 339 ? 15.695 -9.273 9.672 1 97.75 339 PRO B C 1
ATOM 5575 O O . PRO B 1 339 ? 16.766 -9.203 10.297 1 97.75 339 PRO B O 1
ATOM 5578 N N . LEU B 1 340 ? 15.68 -9.781 8.523 1 98.12 340 LEU B N 1
ATOM 5579 C CA . LEU B 1 340 ? 16.734 -9.898 7.516 1 98.12 340 LEU B CA 1
ATOM 5580 C C . LEU B 1 340 ? 16.297 -9.281 6.191 1 98.12 340 LEU B C 1
ATOM 5582 O O . LEU B 1 340 ? 15.836 -9.984 5.297 1 98.12 340 LEU B O 1
ATOM 5586 N N . PHE B 1 341 ? 16.453 -7.93 6.137 1 97.5 341 PHE B N 1
ATOM 5587 C CA . PHE B 1 341 ? 15.992 -7.152 4.996 1 97.5 341 PHE B CA 1
ATOM 5588 C C . PHE B 1 341 ? 17.141 -6.824 4.055 1 97.5 341 PHE B C 1
ATOM 5590 O O . PHE B 1 341 ? 18.156 -6.246 4.473 1 97.5 341 PHE B O 1
ATOM 5597 N N . LYS B 1 342 ? 16.969 -7.203 2.846 1 96.44 342 LYS B N 1
ATOM 5598 C CA . LYS B 1 342 ? 17.953 -6.879 1.826 1 96.44 342 LYS B CA 1
ATOM 5599 C C . LYS B 1 342 ? 17.297 -6.328 0.566 1 96.44 342 LYS B C 1
ATOM 5601 O O . LYS B 1 342 ? 17.328 -6.969 -0.488 1 96.44 342 LYS B O 1
ATOM 5606 N N . PRO B 1 343 ? 16.828 -5.105 0.672 1 94.94 343 PRO B N 1
ATOM 5607 C CA . PRO B 1 343 ? 16.125 -4.547 -0.484 1 94.94 343 PRO B CA 1
ATOM 5608 C C . PRO B 1 343 ? 16.984 -4.527 -1.746 1 94.94 343 PRO B C 1
ATOM 5610 O O . PRO B 1 343 ? 18.078 -3.969 -1.739 1 94.94 343 PRO B O 1
ATOM 5613 N N . GLY B 1 344 ? 16.391 -5.156 -2.768 1 90.75 344 GLY B N 1
ATOM 5614 C CA . GLY B 1 344 ? 17.031 -5.141 -4.074 1 90.75 344 GLY B CA 1
ATOM 5615 C C . GLY B 1 344 ? 18.141 -6.176 -4.211 1 90.75 344 GLY B C 1
ATOM 5616 O O . GLY B 1 344 ? 18.75 -6.293 -5.27 1 90.75 344 GLY B O 1
ATOM 5617 N N . LEU B 1 345 ? 18.344 -6.938 -3.135 1 92.38 345 LEU B N 1
ATOM 5618 C CA . LEU B 1 345 ? 19.422 -7.926 -3.152 1 92.38 345 LEU B CA 1
ATOM 5619 C C . LEU B 1 345 ? 18.875 -9.32 -2.842 1 92.38 345 LEU B C 1
ATOM 5621 O O . LEU B 1 345 ? 17.984 -9.469 -2.012 1 92.38 345 LEU B O 1
ATOM 5625 N N . GLY B 1 346 ? 19.484 -10.273 -3.586 1 93.44 346 GLY B N 1
ATOM 5626 C CA . GLY B 1 346 ? 19.188 -11.648 -3.221 1 93.44 346 GLY B CA 1
ATOM 5627 C C . GLY B 1 346 ? 19.734 -12.039 -1.863 1 93.44 346 GLY B C 1
ATOM 5628 O O . GLY B 1 346 ? 20.656 -11.398 -1.354 1 93.44 346 GLY B O 1
ATOM 5629 N N . ILE B 1 347 ? 19.141 -13.039 -1.27 1 96.38 347 ILE B N 1
ATOM 5630 C CA . ILE B 1 347 ? 19.594 -13.562 0.012 1 96.38 347 ILE B CA 1
ATOM 5631 C C . ILE B 1 347 ? 20.094 -14.992 -0.17 1 96.38 347 ILE B C 1
ATOM 5633 O O . ILE B 1 347 ? 19.375 -15.852 -0.685 1 96.38 347 ILE B O 1
ATOM 5637 N N . ASN B 1 348 ? 21.312 -15.203 0.244 1 96.31 348 ASN B N 1
ATOM 5638 C CA . ASN B 1 348 ? 21.875 -16.547 0.103 1 96.31 348 ASN B CA 1
ATOM 5639 C C . ASN B 1 348 ? 21.578 -17.406 1.317 1 96.31 348 ASN B C 1
ATOM 5641 O O . ASN B 1 348 ? 21.375 -16.906 2.422 1 96.31 348 ASN B O 1
ATOM 5645 N N . PRO B 1 349 ? 21.547 -18.703 1.072 1 98.12 349 PRO B N 1
ATOM 5646 C CA . PRO B 1 349 ? 21.25 -19.625 2.174 1 98.12 349 PRO B CA 1
ATOM 5647 C C . PRO B 1 349 ? 22.219 -19.469 3.346 1 98.12 349 PRO B C 1
ATOM 5649 O O . PRO B 1 349 ? 21.812 -19.625 4.504 1 98.12 349 PRO B O 1
ATOM 5652 N N . GLU B 1 350 ? 23.453 -19.094 3.072 1 97.88 350 GLU B N 1
ATOM 5653 C CA . GLU B 1 350 ? 24.469 -18.953 4.117 1 97.88 350 GLU B CA 1
ATOM 5654 C C . GLU B 1 350 ? 24.125 -17.797 5.059 1 97.88 350 GLU B C 1
ATOM 5656 O O . GLU B 1 350 ? 24.375 -17.875 6.262 1 97.88 350 GLU B O 1
ATOM 5661 N N . GLU B 1 351 ? 23.625 -16.75 4.473 1 97.25 351 GLU B N 1
ATOM 5662 C CA . GLU B 1 351 ? 23.234 -15.602 5.285 1 97.25 351 GLU B CA 1
ATOM 5663 C C . GLU B 1 351 ? 22.094 -15.953 6.234 1 97.25 351 GLU B C 1
ATOM 5665 O O . GLU B 1 351 ? 22.109 -15.562 7.402 1 97.25 351 GLU B O 1
ATOM 5670 N N . ILE B 1 352 ? 21.156 -16.688 5.711 1 98.25 352 ILE B N 1
ATOM 5671 C CA . ILE B 1 352 ? 20.016 -17.141 6.523 1 98.25 352 ILE B CA 1
ATOM 5672 C C . ILE B 1 352 ? 20.516 -18.094 7.609 1 98.25 352 ILE B C 1
ATOM 5674 O O . ILE B 1 352 ? 20.109 -17.969 8.773 1 98.25 352 ILE B O 1
ATOM 5678 N N . TYR B 1 353 ? 21.375 -19.016 7.168 1 98.38 353 TYR B N 1
ATOM 5679 C CA . TYR B 1 353 ? 21.922 -19.984 8.109 1 98.38 353 TYR B CA 1
ATOM 5680 C C . TYR B 1 353 ? 22.625 -19.281 9.266 1 98.38 353 TYR B C 1
ATOM 5682 O O . TYR B 1 353 ? 22.359 -19.578 10.438 1 98.38 353 TYR B O 1
ATOM 5690 N N . SER B 1 354 ? 23.5 -18.344 8.945 1 98 354 SER B N 1
ATOM 5691 C CA . SER B 1 354 ? 24.297 -17.641 9.953 1 98 354 SER B CA 1
ATOM 5692 C C . SER B 1 354 ? 23.422 -16.828 10.898 1 98 354 SER B C 1
ATOM 5694 O O . SER B 1 354 ? 23.609 -16.875 12.117 1 98 354 SER B O 1
ATOM 5696 N N . ARG B 1 355 ? 22.438 -16.156 10.336 1 97.69 355 ARG B N 1
ATOM 5697 C CA . ARG B 1 355 ? 21.562 -15.32 11.156 1 97.69 355 ARG B CA 1
ATOM 5698 C C . ARG B 1 355 ? 20.703 -16.172 12.078 1 97.69 355 ARG B C 1
ATOM 5700 O O . ARG B 1 355 ? 20.516 -15.836 13.25 1 97.69 355 ARG B O 1
ATOM 5707 N N . ALA B 1 356 ? 20.156 -17.25 11.586 1 98.31 356 ALA B N 1
ATOM 5708 C CA . ALA B 1 356 ? 19.344 -18.141 12.383 1 98.31 356 ALA B CA 1
ATOM 5709 C C . ALA B 1 356 ? 20.141 -18.781 13.508 1 98.31 356 ALA B C 1
ATOM 5711 O O . ALA B 1 356 ? 19.672 -18.875 14.648 1 98.31 356 ALA B O 1
ATOM 5712 N N . GLN B 1 357 ? 21.328 -19.172 13.188 1 97.5 357 GLN B N 1
ATOM 5713 C CA . GLN B 1 357 ? 22.203 -19.781 14.188 1 97.5 357 GLN B CA 1
ATOM 5714 C C . GLN B 1 357 ? 22.484 -18.797 15.32 1 97.5 357 GLN B C 1
ATOM 5716 O O . GLN B 1 357 ? 22.453 -19.172 16.5 1 97.5 357 GLN B O 1
ATOM 5721 N N . GLU B 1 358 ? 22.797 -17.609 14.953 1 96.88 358 GLU B N 1
ATOM 5722 C CA . GLU B 1 358 ? 23.062 -16.562 15.938 1 96.88 358 GLU B CA 1
ATOM 5723 C C . GLU B 1 358 ? 21.875 -16.359 16.875 1 96.88 358 GLU B C 1
ATOM 5725 O O . GLU B 1 358 ? 22.047 -16.188 18.078 1 96.88 358 GLU B O 1
ATOM 5730 N N . LEU B 1 359 ? 20.688 -16.375 16.297 1 96.56 359 LEU B N 1
ATOM 5731 C CA . LEU B 1 359 ? 19.469 -16.109 17.062 1 96.56 359 LEU B CA 1
ATOM 5732 C C . LEU B 1 359 ? 19.188 -17.25 18.031 1 96.56 359 LEU B C 1
ATOM 5734 O O . LEU B 1 359 ? 18.656 -17.031 19.125 1 96.56 359 LEU B O 1
ATOM 5738 N N . ILE B 1 360 ? 19.484 -18.438 17.625 1 95.56 360 ILE B N 1
ATOM 5739 C CA . ILE B 1 360 ? 19.25 -19.578 18.484 1 95.56 360 ILE B CA 1
ATOM 5740 C C . ILE B 1 360 ? 20.297 -19.609 19.609 1 95.56 360 ILE B C 1
ATOM 5742 O O . ILE B 1 360 ? 19.969 -19.844 20.766 1 95.56 360 ILE B O 1
ATOM 5746 N N . LYS B 1 361 ? 21.562 -19.266 19.219 1 90.44 361 LYS B N 1
ATOM 5747 C CA . LYS B 1 361 ? 22.641 -19.297 20.203 1 90.44 361 LYS B CA 1
ATOM 5748 C C . LYS B 1 361 ? 22.562 -18.109 21.156 1 90.44 361 LYS B C 1
ATOM 5750 O O . LYS B 1 361 ? 22.922 -18.219 22.328 1 90.44 361 LYS B O 1
ATOM 5755 N N . GLY B 1 362 ? 22.391 -16.844 20.547 1 76.5 362 GLY B N 1
ATOM 5756 C CA . GLY B 1 362 ? 22.281 -15.664 21.375 1 76.5 362 GLY B CA 1
ATOM 5757 C C . GLY B 1 362 ? 21.094 -15.703 22.312 1 76.5 362 GLY B C 1
ATOM 5758 O O . GLY B 1 362 ? 21.109 -15.078 23.375 1 76.5 362 GLY B O 1
ATOM 5759 N N . GLY B 1 363 ? 19.969 -16.125 21.859 1 60.88 363 GLY B N 1
ATOM 5760 C CA . GLY B 1 363 ? 18.875 -16.422 22.766 1 60.88 363 GLY B CA 1
ATOM 5761 C C . GLY B 1 363 ? 19.266 -17.359 23.891 1 60.88 363 GLY B C 1
ATOM 5762 O O . GLY B 1 363 ? 18.719 -17.25 25 1 60.88 363 GLY B O 1
ATOM 5763 N N . GLU B 1 364 ? 20.203 -18.172 23.547 1 49.88 364 GLU B N 1
ATOM 5764 C CA . GLU B 1 364 ? 20.766 -19.047 24.578 1 49.88 364 GLU B CA 1
ATOM 5765 C C . GLU B 1 364 ? 21.672 -18.281 25.531 1 49.88 364 GLU B C 1
ATOM 5767 O O . GLU B 1 364 ? 21.688 -18.547 26.734 1 49.88 364 GLU B O 1
ATOM 5772 N N . LYS B 1 365 ? 22.422 -17.25 24.984 1 47.22 365 LYS B N 1
ATOM 5773 C CA . LYS B 1 365 ? 23.281 -16.469 25.875 1 47.22 365 LYS B CA 1
ATOM 5774 C C . LYS B 1 365 ? 22.453 -15.469 26.688 1 47.22 365 LYS B C 1
ATOM 5776 O O . LYS B 1 365 ? 22.781 -15.188 27.844 1 47.22 365 LYS B O 1
ATOM 5781 N N . GLY B 1 366 ? 21.578 -14.766 25.984 1 43.47 366 GLY B N 1
ATOM 5782 C CA . GLY B 1 366 ? 20.75 -13.844 26.766 1 43.47 366 GLY B CA 1
ATOM 5783 C C . GLY B 1 366 ? 19.922 -14.531 27.828 1 43.47 366 GLY B C 1
ATOM 5784 O O . GLY B 1 366 ? 19.547 -13.914 28.828 1 43.47 366 GLY B O 1
ATOM 5785 N N . ALA B 1 367 ? 19.578 -15.648 27.625 1 41.62 367 ALA B N 1
ATOM 5786 C CA . ALA B 1 367 ? 18.953 -16.5 28.625 1 41.62 367 ALA B CA 1
ATOM 5787 C C . ALA B 1 367 ? 19.953 -16.922 29.688 1 41.62 367 ALA B C 1
ATOM 5789 O O . ALA B 1 367 ? 19.609 -17.016 30.875 1 41.62 367 ALA B O 1
ATOM 5790 N N . GLU B 1 368 ? 21.062 -17.125 29.312 1 36.75 368 GLU B N 1
ATOM 5791 C CA . GLU B 1 368 ? 22.094 -17.422 30.297 1 36.75 368 GLU B CA 1
ATOM 5792 C C . GLU B 1 368 ? 22.406 -16.203 31.156 1 36.75 368 GLU B C 1
ATOM 5794 O O . GLU B 1 368 ? 22.641 -16.328 32.344 1 36.75 368 GLU B O 1
ATOM 5799 N N . HIS B 1 369 ? 22.453 -15.07 30.469 1 35.09 369 HIS B N 1
ATOM 5800 C CA . HIS B 1 369 ? 22.703 -13.883 31.281 1 35.09 369 HIS B CA 1
ATOM 5801 C C . HIS B 1 369 ? 21.5 -13.547 32.156 1 35.09 369 HIS B C 1
ATOM 5803 O O . HIS B 1 369 ? 21.656 -12.945 33.219 1 35.09 369 HIS B O 1
ATOM 5809 N N . ILE B 1 370 ? 20.312 -13.703 31.625 1 35.28 370 ILE B N 1
ATOM 5810 C CA . ILE B 1 370 ? 19.203 -13.547 32.562 1 35.28 370 ILE B CA 1
ATOM 5811 C C . ILE B 1 370 ? 19.25 -14.641 33.625 1 35.28 370 ILE B C 1
ATOM 5813 O O . ILE B 1 370 ? 18.875 -14.422 34.781 1 35.28 370 ILE B O 1
ATOM 5817 N N . ALA B 1 371 ? 19.672 -15.797 33.219 1 34.88 371 ALA B N 1
ATOM 5818 C CA . ALA B 1 371 ? 19.781 -16.875 34.188 1 34.88 371 ALA B CA 1
ATOM 5819 C C . ALA B 1 371 ? 20.922 -16.625 35.156 1 34.88 371 ALA B C 1
ATOM 5821 O O . ALA B 1 371 ? 20.859 -17 36.344 1 34.88 371 ALA B O 1
ATOM 5822 N N . ALA B 1 372 ? 21.984 -16.047 34.594 1 35.53 372 ALA B N 1
ATOM 5823 C CA . ALA B 1 372 ? 23.109 -15.797 35.5 1 35.53 372 ALA B CA 1
ATOM 5824 C C . ALA B 1 372 ? 22.828 -14.648 36.438 1 35.53 372 ALA B C 1
ATOM 5826 O O . ALA B 1 372 ? 23.406 -14.57 37.531 1 35.53 372 ALA B O 1
ATOM 5827 N N . THR B 1 373 ? 21.984 -13.672 35.812 1 29.88 373 THR B N 1
ATOM 5828 C CA . THR B 1 373 ? 21.703 -12.547 36.719 1 29.88 373 THR B CA 1
ATOM 5829 C C . THR B 1 373 ? 20.594 -12.898 37.688 1 29.88 373 THR B C 1
ATOM 5831 O O . THR B 1 373 ? 20.344 -12.164 38.656 1 29.88 373 THR B O 1
ATOM 5834 N N . HIS B 1 374 ? 19.766 -13.906 37.312 1 31.52 374 HIS B N 1
ATOM 5835 C CA . HIS B 1 374 ? 18.797 -14.281 38.344 1 31.52 374 HIS B CA 1
ATOM 5836 C C . HIS B 1 374 ? 19.359 -15.391 39.219 1 31.52 374 HIS B C 1
ATOM 5838 O O . HIS B 1 374 ? 18.656 -15.883 40.125 1 31.52 374 HIS B O 1
ATOM 5844 N N . ALA B 1 375 ? 20.703 -15.742 38.969 1 26.91 375 ALA B N 1
ATOM 5845 C CA . ALA B 1 375 ? 21.297 -16.578 40.031 1 26.91 375 ALA B CA 1
ATOM 5846 C C . ALA B 1 375 ? 22.094 -15.734 41 1 26.91 375 ALA B C 1
ATOM 5848 O O . ALA B 1 375 ? 22.766 -14.781 40.625 1 26.91 375 ALA B O 1
#

Nearest PDB structures (foldseek):
  6n2o-assembly1_A  TM=8.940E-01  e=3.771E-29  Magnetococcus marinus MC-1
  2c3m-assembly1_A  TM=8.557E-01  e=1.083E-21  Desulfocurvibacter africanus
  5b48-assembly1_C  TM=7.940E-01  e=1.229E-22  Sulfurisphaera tokodaii str. 7
  5b48-assembly1_A  TM=7.881E-01  e=1.093E-22  Sulfurisphaera tokodaii str. 7
  6cin-assembly3_E  TM=8.269E-01  e=7.545E-21  Moorella thermoacetica ATCC 39073

Organism: Ammonifex degensii (strain DSM 10501 / KC4) (NCBI:txid429009)

Radius of gyration: 26.38 Å; Cα contacts (8 Å, |Δi|>4): 1775; chains: 2; bounding box: 71×77×75 Å

Solvent-accessible surface area (backbone atoms only — not comparable to full-atom values): 35858 Å² total; per-residue (Å²): 132,80,69,92,47,76,59,69,45,80,47,75,42,28,24,24,48,32,45,32,53,18,38,51,55,48,57,47,41,33,41,25,29,34,85,36,65,48,35,37,48,24,57,54,45,32,63,65,47,22,65,79,65,75,31,47,74,44,78,42,93,35,34,48,49,12,34,45,49,28,51,50,38,26,36,63,29,41,45,32,30,35,49,26,17,35,55,36,46,33,37,30,23,47,40,48,19,39,28,38,53,48,40,34,46,36,33,38,38,34,24,19,17,10,46,27,29,62,20,26,61,46,32,24,46,22,40,52,54,33,67,44,43,38,25,33,23,78,33,66,44,36,28,37,33,32,53,43,50,49,42,40,29,54,46,45,31,46,31,51,40,49,6,57,70,68,26,27,28,18,34,38,39,45,23,20,59,44,32,66,42,69,43,75,34,73,49,54,28,42,61,83,73,70,48,69,73,57,82,72,60,45,65,49,84,52,84,56,52,64,72,74,70,33,74,58,76,79,74,57,50,65,40,92,43,44,68,58,41,27,53,52,52,51,50,49,49,52,57,52,60,68,43,43,84,77,64,40,39,67,50,71,46,59,57,80,81,18,43,33,34,40,35,30,45,25,52,50,34,54,26,47,51,53,20,36,52,52,38,41,73,73,69,44,49,40,13,38,40,29,50,28,14,67,19,57,56,42,42,71,64,51,40,63,54,48,74,63,28,62,34,31,41,39,44,42,27,14,76,54,48,67,51,44,54,50,31,45,57,40,46,50,39,65,54,42,76,44,82,48,64,34,36,24,30,89,64,54,32,66,59,51,36,52,53,51,49,47,53,58,49,46,55,50,47,54,44,41,49,51,50,54,65,74,94,130,82,68,91,45,75,60,70,46,81,49,75,43,28,24,24,47,32,43,32,53,17,37,51,52,48,56,45,40,32,40,24,29,35,81,36,65,49,34,38,49,25,57,52,43,32,63,65,46,21,65,80,66,74,31,46,73,46,79,42,92,34,34,47,50,12,34,44,49,28,51,50,38,26,35,64,31,40,46,32,29,36,50,27,17,35,56,37,46,32,37,29,22,46,38,49,18,39,28,37,54,50,41,34,46,34,33,38,38,35,23,19,18,11,45,27,28,62,19,26,61,47,32,24,46,24,40,50,54,33,69,44,42,35,24,32,24,78,35,64,44,37,29,36,34,31,52,43,50,49,42,41,28,54,45,46,31,46,31,50,37,48,7,57,70,69,26,27,28,17,35,38,38,46,22,21,58,44,31,65,42,68,43,75,34,71,48,53,26,42,62,81,74,69,47,69,74,56,79,73,60,44,63,48,83,50,84,58,52,64,72,73,69,32,75,57,76,79,74,56,51,64,43,91,44,44,67,58,42,27,52,50,53,51,50,50,48,51,56,53,60,69,44,43,83,78,64,39,39,66,49,72,45,59,57,80,80,16,42,33,35,37,36,29,46,25,52,50,33,53,25,46,51,53,19,35,53,51,38,41,73,73,68,43,48,39,14,39,40,27,49,28,13,67,20,56,57,42,41,70,63,51,40,63,53,50,74,63,28,62,34,32,38,40,44,42,26,12,78,55,47,66,52,45,54,51,32,45,56,39,46,51,40,62,53,44,77,44,81,47,64,33,35,25,31,88,65,54,31,65,58,51,37,53,52,51,50,47,54,58,51,45,55,49,45,56,46,43,48,51,48,52,68,74,93

InterPro domains:
  IPR002880 Pyruvate flavodoxin/ferredoxin oxidoreductase, pyrimidine binding domain [PF01855] (22-241)
  IPR002880 Pyruvate flavodoxin/ferredoxin oxidoreductase, pyrimidine binding domain [cd07034] (15-176)
  IPR009014 Transketolase C-terminal/Pyruvate-ferredoxin oxidoreductase domain II [G3DSA:3.40.50.920] (249-361)
  IPR009014 Transketolase C-terminal/Pyruvate-ferredoxin oxidoreductase domain II [SSF52922] (250-362)
  IPR029061 Thiamin diphosphate-binding fold [SSF52518] (9-250)
  IPR033412 Pyruvate:ferredoxin oxidoreductase, core domain II [PF17147] (258-338)
  IPR052368 2-oxoacid oxidoreductase subunit [PTHR43088] (9-359)

pLDDT: mean 90.97, std 13.62, range [26.55, 98.94]

Foldseek 3Di:
DDQLFAFKDKDKDFLLLLLLSLCSLLVAAEEEEEDDFPNNVVLVNNVVCNVVPVGYYDYDPALLRRLVVQQVCLLQFGLYEYEDEAVSLQSNLVSLVLQLLLLAQYEYEYAYAADDPCGDRAWFPACLQCQQQGDPDGRLEWEFAAQASQRSSVVSSVSSQVCLVLSHYYYYYAHRCRRGDIDIYMHGNCVVVVDDHDHTDNNPPPPDDDVPGHPPSDRDPDDDDPVVVVVSSVVSVVSSVVCCVVRWDKDKDLLVQAQEEEEETYNLLVLVVVLQVVCVVVPHRYMYIYTRILHVYPLVVLQVSQQPYQAYEYEGQADCSSVVSSCVSNPPDPRYYHYDYNHRDHDHSVNSNVVSVCCRVVVVVVVVCVVVVVD/DDQLFAFKDKDKDFLLLLLLSLCSLLVAAEEEEEDDFPNNVVLVNNVVCNVVPVGYYDYDPALLRRLVVQQVCLLQFGLYEYEDEAVSLQSNLVSLVLQLLLLAQYEYEYAYAADDPCGDRAWFPACLQCQQQGDPDGRLEWEFAAAASQRSSVVSSVSSQVCLVLSHYYYYYAHRCRRGDIDIYMHGNVVVVVDDHDHTDNLPPPPDDDVPPHPPSDRDPDDDDPVVVVVSSVVSVVSSVVCCVVRWDKDKDLLPQAQEEEEETYNLLVLVVVLQVVCVVVPHRYMYIYTRILHVYPLVVLQVSQQPYQAYEYEGQADCSSVVSSCVSNPPDPRYYHYDYNHRDHDHSVNSNVVSVCVRVVVVVVVVVVVVVVD

Sequence (750 aa):
MEKPIEGEKKVFMTGNEVVAWAALAAGAEIMYGYPITPQNEIMHYWTRLAPKYGRMFLQTEDELSAGFTTIGGVMGGRRAFTATAGPGNVLMQEPMAMAEMMRLPVVVIIMQRGGPSTGTVIYSQQEVTLTTLGGNGEGFRIVYSTAGNQELFDYVIKAFNTAWKYRFPTFVLGDGYQAKMREPLVIYDPEIRGLSPVPTEPFLGKPGVPGVDRLPGHYRNTYNTEEELYEVIMGLARAYEAIIPEVVEFEEEAVEGAELLVMSHGVVSRAVKSAVRALRRDGYPVGYFRPITLRPLPVEAMRRRAEKVRRILVAESAYGQFARLVKEALYGLQVEIVPLFKPGLGINPEEIYSRAQELIKGGEKGAEHIAATHAMEKPIEGEKKVFMTGNEVVAWAALAAGAEIMYGYPITPQNEIMHYWTRLAPKYGRMFLQTEDELSAGFTTIGGVMGGRRAFTATAGPGNVLMQEPMAMAEMMRLPVVVIIMQRGGPSTGTVIYSQQEVTLTTLGGNGEGFRIVYSTAGNQELFDYVIKAFNTAWKYRFPTFVLGDGYQAKMREPLVIYDPEIRGLSPVPTEPFLGKPGVPGVDRLPGHYRNTYNTEEELYEVIMGLARAYEAIIPEVVEFEEEAVEGAELLVMSHGVVSRAVKSAVRALRRDGYPVGYFRPITLRPLPVEAMRRRAEKVRRILVAESAYGQFARLVKEALYGLQVEIVPLFKPGLGINPEEIYSRAQELIKGGEKGAEHIAATHA

Secondary structure (DSSP, 8-state):
---S--SEEEEEEEHHHHHHHHHHHTT--EEEE---TTTHHHHHHHHHHGGGGT-EEEE-SSHHHHHHHHHHHHHTT--EEEEE-THHHHHHHHHHHHHHHHT---EEEEEE---STTB-SS---TTHHHHHH-SSS----EEEEP-SHHHHHHHHHHHHHHHHHH-S-EEEEEEHHHHH-EEEEEEE-GGGGT-PPPPP--SSS-SS-BTTTB-------B-SSHHHHHHHHHHHHHHHHHHHHHH--EEEES-TT-SEEEE--TTHHHHHHHHHHHHHHTT--EEEEEESEEES--HHHHHHHHTT-SEEEEEESSSSHHHHHHHHHTTT---EEEEEE-TTS---HHHHHHHHHHHHHHHHHHHHHHHHH--/---SS-SEEEEEEEHHHHHHHHHHHTT--EEEE---TTTHHHHHHHHHHGGGGT-EEEE-SSHHHHHHHHHHHHHTT--EEEEE-THHHHHHHHHHHHHHHHT---EEEEEE---STTB-SS---TTHHHHHH-SSS----EEEEPSSHHHHHHHHHHHHHHHHHH-S-EEEEEEHHHHH-EEEEEEE-GGGGT-PPPPP--SSS-SS-BTTTB-------B-SSHHHHHHHHHHHHHHHHHHHHHH--EEEES-TT-SEEEE--TTHHHHHHHHHHHHHHTT--EEEEEESEEES--HHHHHHHHTT-SEEEEEESSSSHHHHHHHHHTTT---EEEEEE-TTS---HHHHHHHHHHHHHHHHHHHHHHHHH--